Protein AF-K8EEU2-F1 (afdb_monomer)

Organism: NCBI:txid41875

Foldseek 3Di:
DWKAFLLRPFFTFALLLLQLALAFPLRGFIDQPDQAADDPVRLVVLLPDFLLVLLLVLLCVRHDCVLPNSVRSSVLSLQLQPQFPPSRCLKDWDWFDQDPPPDDDDDPDDPDDDPDDQQFFIEIETLCQRGLLFFVLSLQQLNSLQSNQVSCVVVVAAAEAEAEDLEDNQLNNLVSCLVRVLQHYAYDYEWEPPRFFPLRQLSQQLRDRPRRHYEYAYPPPQTRVLVVVLVVVCSVPQVLCQLLSYGYPPLSRVSSLSSLLSVVSVVQSVLCPPPDDPVLVVPAAEEEFALAALCSVVLSNLSNVVNPHRHPAYEYQAEPLPQLQCCLVPQKRAQDPHFDRALLSRRGDRHNSCVSVLLCVLVVNPSNLSSVQVVCCVVVRMGGRDPSSSVSSNSHHHYDYDYNVQLLLQQLCCCVRRVDRAASSQSSRSSVCVVVSVRSDDDNYHYYGYRGGQNLSSVVSQCVSNVHPDGDPSNDDPSSVVSVVGDGNYHYDYSVCVSVVVSVVSVVVSVVSPTHHDRSVVSSCVSVVVVVVVVVDDDDDDDDDDDDDDDDDDDDDDDDDDDDDDDDDDDDDDYDDDDDDDDDDDDDDDDDDDDDDDDDDDDADDDDDPVVVVVVVVVVVVVLVVVVVVLVVVVVVVCVPDVVVPVCVVVSVVVNVVSVVVVVVVVVVVVVVVVVVVVVVVVVVVVPDDDDDDDDDDDPPPPVVVVVVPDDDPDPVVVVVD

Mean predicted aligned error: 15.98 Å

Structure (mmCIF, N/CA/C/O backbone):
data_AF-K8EEU2-F1
#
_entry.id   AF-K8EEU2-F1
#
loop_
_atom_site.group_PDB
_atom_site.id
_atom_site.type_symbol
_atom_site.label_atom_id
_atom_site.label_alt_id
_atom_site.label_comp_id
_atom_site.label_asym_id
_atom_site.label_entity_id
_atom_site.label_seq_id
_atom_site.pdbx_PDB_ins_code
_atom_site.Cartn_x
_atom_site.Cartn_y
_atom_site.Cartn_z
_atom_site.occupancy
_atom_site.B_iso_or_equiv
_atom_site.auth_seq_id
_atom_site.auth_comp_id
_atom_site.auth_asym_id
_atom_site.auth_atom_id
_atom_site.pdbx_PDB_model_num
ATOM 1 N N . MET A 1 1 ? -3.304 -20.109 12.357 1.00 93.31 1 MET A N 1
ATOM 2 C CA . MET A 1 1 ? -2.374 -18.982 12.173 1.00 93.31 1 MET A CA 1
ATOM 3 C C . MET A 1 1 ? -2.484 -18.066 13.383 1.00 93.31 1 MET A C 1
ATOM 5 O O . MET A 1 1 ? -3.561 -17.980 13.962 1.00 93.31 1 MET A O 1
ATOM 9 N N . ARG A 1 2 ? -1.386 -17.438 13.808 1.00 93.62 2 ARG A N 1
ATOM 10 C CA . ARG A 1 2 ? -1.366 -16.405 14.858 1.00 93.62 2 ARG A CA 1
ATOM 11 C C . ARG A 1 2 ? -0.468 -15.259 14.409 1.00 93.62 2 ARG A C 1
ATOM 13 O O . ARG A 1 2 ? 0.378 -15.458 13.539 1.00 93.62 2 ARG A O 1
ATOM 20 N N . TYR A 1 3 ? -0.644 -14.096 15.021 1.00 94.00 3 TYR A N 1
ATOM 21 C CA . TYR A 1 3 ? 0.110 -12.885 14.712 1.00 94.00 3 TYR A CA 1
ATOM 22 C C . TYR A 1 3 ? 0.859 -12.397 15.945 1.00 94.00 3 TYR A C 1
ATOM 24 O O . TYR A 1 3 ? 0.368 -12.535 17.065 1.00 94.00 3 TYR A O 1
ATOM 32 N N . VAL A 1 4 ? 2.057 -11.864 15.735 1.00 94.12 4 VAL A N 1
ATOM 33 C CA . VAL A 1 4 ? 2.951 -11.360 16.787 1.00 94.12 4 VAL A CA 1
ATOM 34 C C . VAL A 1 4 ? 3.397 -9.943 16.452 1.00 94.12 4 VAL A C 1
ATOM 36 O O . VAL A 1 4 ? 3.353 -9.548 15.285 1.00 94.12 4 VAL A O 1
ATOM 39 N N . SER A 1 5 ? 3.813 -9.180 17.462 1.00 94.62 5 SER A N 1
ATOM 40 C CA . SER A 1 5 ? 4.501 -7.909 17.234 1.00 94.62 5 SER A CA 1
ATOM 41 C C . SER A 1 5 ? 5.935 -8.146 16.785 1.00 94.62 5 SER A C 1
ATOM 43 O O . SER A 1 5 ? 6.645 -8.980 17.348 1.00 94.62 5 SER A O 1
ATOM 45 N N . THR A 1 6 ? 6.389 -7.331 15.842 1.00 94.56 6 THR A N 1
ATOM 46 C CA . THR A 1 6 ? 7.795 -7.241 15.451 1.00 94.56 6 THR A CA 1
ATOM 47 C C . THR A 1 6 ? 8.723 -6.857 16.621 1.00 94.56 6 THR A C 1
ATOM 49 O O . THR A 1 6 ? 9.901 -7.197 16.587 1.00 94.56 6 THR A O 1
ATOM 52 N N . ARG A 1 7 ? 8.217 -6.204 17.682 1.00 93.00 7 ARG A N 1
ATOM 53 C CA . ARG A 1 7 ? 8.983 -5.825 18.895 1.00 93.00 7 ARG A CA 1
ATOM 54 C C . ARG A 1 7 ? 8.904 -6.849 20.037 1.00 93.00 7 ARG A C 1
ATOM 56 O O . ARG A 1 7 ? 9.562 -6.674 21.066 1.00 93.00 7 ARG A O 1
ATOM 63 N N . GLY A 1 8 ? 8.138 -7.927 19.852 1.00 85.50 8 GLY A N 1
ATOM 64 C CA . GLY A 1 8 ? 8.025 -9.047 20.795 1.00 85.50 8 GLY A CA 1
ATOM 65 C C . GLY A 1 8 ? 7.202 -8.773 22.059 1.00 85.50 8 GLY A C 1
ATOM 66 O O . GLY A 1 8 ? 6.999 -9.684 22.855 1.00 85.50 8 GLY A O 1
ATOM 67 N N . GLY A 1 9 ? 6.694 -7.555 22.245 1.00 73.06 9 GLY A N 1
ATOM 68 C CA . GLY A 1 9 ? 5.910 -7.131 23.405 1.00 73.06 9 GLY A CA 1
ATOM 69 C C . GLY A 1 9 ? 4.419 -7.459 23.321 1.00 73.06 9 GLY A C 1
ATOM 70 O O . GLY A 1 9 ? 3.671 -7.105 24.230 1.00 73.06 9 GLY A O 1
ATOM 71 N N . THR A 1 10 ? 3.954 -8.150 22.272 1.00 65.38 10 THR A N 1
ATOM 72 C CA . THR A 1 10 ? 2.595 -8.714 22.245 1.00 65.38 10 THR A CA 1
ATOM 73 C C . THR A 1 10 ? 2.575 -10.227 22.143 1.00 65.38 10 THR A C 1
ATOM 75 O O . THR A 1 10 ? 3.305 -10.852 21.373 1.00 65.38 10 THR A O 1
ATOM 78 N N . HIS A 1 11 ? 1.663 -10.823 22.912 1.00 69.06 11 HIS A N 1
ATOM 79 C CA . HIS A 1 11 ? 1.346 -12.237 22.810 1.00 69.06 11 HIS A CA 1
ATOM 80 C C . HIS A 1 11 ? 0.697 -12.564 21.462 1.00 69.06 11 HIS A C 1
ATOM 82 O O . HIS A 1 11 ? 0.021 -11.740 20.845 1.00 69.06 11 HIS A O 1
ATOM 88 N N . LYS A 1 12 ? 0.852 -13.825 21.048 1.00 85.94 12 LYS A N 1
ATOM 89 C CA . LYS A 1 12 ? 0.261 -14.389 19.829 1.00 85.94 12 LYS A CA 1
ATOM 90 C C . LYS A 1 12 ? -1.253 -14.148 19.788 1.00 85.94 12 LYS A C 1
ATOM 92 O O . LYS A 1 12 ? -2.003 -14.817 20.507 1.00 85.94 12 LYS A O 1
ATOM 97 N N . CYS A 1 13 ? -1.713 -13.272 18.902 1.00 87.69 13 CYS A N 1
ATOM 98 C CA . CYS A 1 13 ? -3.123 -12.921 18.755 1.00 87.69 13 CYS A CA 1
ATOM 99 C C . CYS A 1 13 ? -3.756 -13.560 17.502 1.00 87.69 13 CYS A C 1
ATOM 101 O O . CYS A 1 13 ? -3.069 -14.118 16.640 1.00 87.69 13 CYS A O 1
ATOM 103 N N . SER A 1 14 ? -5.091 -13.560 17.440 1.00 91.00 14 SER A N 1
ATOM 104 C CA . SER A 1 14 ? -5.844 -13.982 16.250 1.00 91.00 14 SER A CA 1
ATOM 105 C C . SER A 1 14 ? -5.778 -12.918 15.154 1.00 91.00 14 SER A C 1
ATOM 107 O O . SER A 1 14 ? -5.445 -11.762 15.423 1.00 91.00 14 SER A O 1
ATOM 109 N N . LEU A 1 15 ? -6.158 -13.282 13.924 1.00 92.88 15 LEU A N 1
ATOM 110 C CA . LEU A 1 15 ? -6.273 -12.304 12.842 1.00 92.88 15 LEU A CA 1
ATOM 111 C C . LEU A 1 15 ? -7.266 -11.193 13.192 1.00 92.88 15 LEU A C 1
ATOM 113 O O . LEU A 1 15 ? -6.987 -10.029 12.925 1.00 92.88 15 LEU A O 1
ATOM 117 N N . HIS A 1 16 ? -8.395 -11.547 13.815 1.00 90.81 16 HIS A N 1
ATOM 118 C CA . HIS A 1 16 ? -9.404 -10.597 14.292 1.00 90.81 16 HIS A CA 1
ATOM 119 C C . HIS A 1 16 ? -8.774 -9.484 15.141 1.00 90.81 16 HIS A C 1
ATOM 121 O O . HIS A 1 16 ? -8.914 -8.306 14.820 1.00 90.81 16 HIS A O 1
ATOM 127 N N . ALA A 1 17 ? -8.014 -9.870 16.170 1.00 88.44 17 ALA A N 1
ATOM 128 C CA . ALA A 1 17 ? -7.361 -8.925 17.068 1.00 88.44 17 ALA A CA 1
ATOM 129 C C . ALA A 1 17 ? -6.271 -8.113 16.361 1.00 88.44 17 ALA A C 1
ATOM 131 O O . ALA A 1 17 ? -6.260 -6.890 16.462 1.00 88.44 17 ALA A O 1
ATOM 132 N N . ALA A 1 18 ? -5.396 -8.763 15.585 1.00 90.88 18 ALA A N 1
ATOM 133 C CA . ALA A 1 18 ? -4.351 -8.071 14.828 1.00 90.88 18 ALA A CA 1
ATOM 134 C C . ALA A 1 18 ? -4.921 -7.030 13.845 1.00 90.88 18 ALA A C 1
ATOM 136 O O . ALA A 1 18 ? -4.331 -5.972 13.633 1.00 90.88 18 ALA A O 1
ATOM 137 N N . SER A 1 19 ? -6.080 -7.326 13.253 1.00 91.31 19 SER A N 1
ATOM 138 C CA . SER A 1 19 ? -6.734 -6.474 12.258 1.00 91.31 19 SER A CA 1
ATOM 139 C C . SER A 1 19 ? -7.419 -5.257 12.871 1.00 91.31 19 SER A C 1
ATOM 141 O O . SER A 1 19 ? -7.365 -4.182 12.281 1.00 91.31 19 SER A O 1
ATOM 143 N N . LEU A 1 20 ? -8.070 -5.417 14.029 1.00 88.00 20 LEU A N 1
ATOM 144 C CA . LEU A 1 20 ? -8.821 -4.344 14.690 1.00 88.00 20 LEU A CA 1
ATOM 145 C C . LEU A 1 20 ? -7.941 -3.469 15.586 1.00 88.00 20 LEU A C 1
ATOM 147 O O . LEU A 1 20 ? -8.188 -2.269 15.681 1.00 88.00 20 LEU A O 1
ATOM 151 N N . LEU A 1 21 ? -6.898 -4.033 16.204 1.00 84.62 21 LEU A N 1
ATOM 152 C CA . LEU A 1 21 ? -5.919 -3.254 16.966 1.00 84.62 21 LEU A CA 1
ATOM 153 C C . LEU A 1 21 ? -5.075 -2.353 16.064 1.00 84.62 21 LEU A C 1
ATOM 155 O O . LEU A 1 21 ? -4.658 -1.287 16.507 1.00 84.62 21 LEU A O 1
ATOM 159 N N . ASN A 1 22 ? -4.857 -2.771 14.810 1.00 83.25 22 ASN A N 1
ATOM 160 C CA . ASN A 1 22 ? -3.993 -2.146 13.804 1.00 83.25 22 ASN A CA 1
ATOM 161 C C . ASN A 1 22 ? -2.500 -2.117 14.197 1.00 83.25 22 ASN A C 1
ATOM 163 O O . ASN A 1 22 ? -1.668 -2.630 13.448 1.00 83.25 22 ASN A O 1
ATOM 167 N N . LEU A 1 23 ? -2.171 -1.591 15.379 1.00 83.50 23 LEU A N 1
ATOM 168 C CA . LEU A 1 23 ? -0.847 -1.618 15.994 1.00 83.50 23 LEU A CA 1
ATOM 169 C C . LEU A 1 23 ? -0.869 -2.431 17.305 1.00 83.50 23 LEU A C 1
ATOM 171 O O . LEU A 1 23 ? -1.857 -2.384 18.043 1.00 83.50 23 LEU A O 1
ATOM 175 N N . PRO A 1 24 ? 0.194 -3.189 17.617 1.00 82.94 24 PRO A N 1
ATOM 176 C CA . PRO A 1 24 ? 0.367 -3.820 18.917 1.00 82.94 24 PRO A CA 1
ATOM 177 C C . PRO A 1 24 ? 0.720 -2.782 20.007 1.00 82.94 24 PRO A C 1
ATOM 179 O O . PRO A 1 24 ? 1.165 -1.678 19.707 1.00 82.94 24 PRO A O 1
ATOM 182 N N . ASN A 1 25 ? 0.549 -3.141 21.286 1.00 78.75 25 ASN A N 1
ATOM 183 C CA . ASN A 1 25 ? 0.746 -2.217 22.422 1.00 78.75 25 ASN A CA 1
ATOM 184 C C . ASN A 1 25 ? 2.185 -1.705 22.578 1.00 78.75 25 ASN A C 1
ATOM 186 O O . ASN A 1 25 ? 2.406 -0.662 23.180 1.00 78.75 25 ASN A O 1
ATOM 190 N N . ASP A 1 26 ? 3.157 -2.451 22.064 1.00 83.25 26 ASP A N 1
ATOM 191 C CA . ASP A 1 26 ? 4.575 -2.106 22.114 1.00 83.25 26 ASP A CA 1
ATOM 192 C C . ASP A 1 26 ? 5.005 -1.186 20.962 1.00 83.25 26 ASP A C 1
ATOM 194 O O . ASP A 1 26 ? 6.199 -1.004 20.761 1.00 83.25 26 ASP A O 1
ATOM 198 N N . GLN A 1 27 ? 4.057 -0.637 20.190 1.00 83.12 27 GLN A N 1
ATOM 199 C CA . GLN A 1 27 ? 4.304 0.193 19.002 1.00 83.12 27 GLN A CA 1
ATOM 200 C C . GLN A 1 27 ? 5.064 -0.530 17.874 1.00 83.12 27 GLN A C 1
ATOM 202 O O . GLN A 1 27 ? 5.624 0.099 16.975 1.00 83.12 27 GLN A O 1
ATOM 207 N N . GLY A 1 28 ? 5.096 -1.867 17.891 1.00 89.00 28 GLY A N 1
ATOM 208 C CA . GLY A 1 28 ? 5.592 -2.659 16.769 1.00 89.00 28 GLY A CA 1
ATOM 209 C C . GLY A 1 28 ? 4.583 -2.735 15.621 1.00 89.00 28 GLY A C 1
ATOM 210 O O . GLY A 1 28 ? 3.641 -1.954 15.514 1.00 89.00 28 GLY A O 1
ATOM 211 N N . LEU A 1 29 ? 4.747 -3.724 14.747 1.00 93.19 29 LEU A N 1
ATOM 212 C CA . LEU A 1 29 ? 3.766 -4.063 13.717 1.00 93.19 29 LEU A CA 1
ATOM 213 C C . LEU A 1 29 ? 3.361 -5.526 13.842 1.00 93.19 29 LEU A C 1
ATOM 215 O O . LEU A 1 29 ? 4.168 -6.369 14.216 1.00 93.19 29 LEU A O 1
ATOM 219 N N . PHE A 1 30 ? 2.116 -5.856 13.496 1.00 94.69 30 PHE A N 1
ATOM 220 C CA . PHE A 1 30 ? 1.715 -7.261 13.428 1.00 94.69 30 PHE A CA 1
ATOM 221 C C . PHE A 1 30 ? 2.331 -7.947 12.207 1.00 94.69 30 PHE A C 1
ATOM 223 O O . PHE A 1 30 ? 2.267 -7.413 11.095 1.00 94.69 30 PHE A O 1
ATOM 230 N N . VAL A 1 31 ? 2.870 -9.145 12.412 1.00 96.00 31 VAL A N 1
ATOM 231 C CA . VAL A 1 31 ? 3.378 -10.065 11.382 1.00 96.00 31 VAL A CA 1
ATOM 232 C C . VAL A 1 31 ? 2.874 -11.485 11.662 1.00 96.00 31 VAL A C 1
ATOM 234 O O . VAL A 1 31 ? 2.563 -11.803 12.816 1.00 96.00 31 VAL A O 1
ATOM 237 N N . PRO A 1 32 ? 2.722 -12.349 10.640 1.00 95.88 32 PRO A N 1
ATOM 238 C CA . PRO A 1 32 ? 2.364 -13.741 10.877 1.00 95.88 32 PRO A CA 1
ATOM 239 C C . PRO A 1 32 ? 3.483 -14.435 11.661 1.00 95.88 32 PRO A C 1
ATOM 241 O O . PRO A 1 32 ? 4.659 -14.299 11.332 1.00 95.88 32 PRO A O 1
ATOM 244 N N . GLN A 1 33 ? 3.116 -15.216 12.679 1.00 93.31 33 GLN A N 1
ATOM 245 C CA . GLN A 1 33 ? 4.076 -15.949 13.516 1.00 93.31 33 GLN A CA 1
ATOM 246 C C . GLN A 1 33 ? 4.953 -16.910 12.690 1.00 93.31 33 GLN A C 1
ATOM 248 O O . GLN A 1 33 ? 6.079 -17.214 13.066 1.00 93.31 33 GLN A O 1
ATOM 253 N N . MET A 1 34 ? 4.415 -17.420 11.584 1.00 93.81 34 MET A N 1
ATOM 254 C CA . MET A 1 34 ? 5.112 -18.291 10.649 1.00 93.81 34 MET A CA 1
ATOM 255 C C . MET A 1 34 ? 4.657 -17.959 9.233 1.00 93.81 34 MET A C 1
ATOM 257 O O . MET A 1 34 ? 3.467 -17.735 9.002 1.00 93.81 34 MET A O 1
ATOM 261 N N . ILE A 1 35 ? 5.593 -17.983 8.287 1.00 97.00 35 ILE A N 1
ATOM 262 C CA . ILE A 1 35 ? 5.304 -17.835 6.861 1.00 97.00 35 ILE A CA 1
ATOM 263 C C . ILE A 1 35 ? 5.017 -19.225 6.274 1.00 97.00 35 ILE A C 1
ATOM 265 O O . ILE A 1 35 ? 5.912 -20.074 6.291 1.00 97.00 35 ILE A O 1
ATOM 269 N N . PRO A 1 36 ? 3.800 -19.489 5.760 1.00 97.06 36 PRO A N 1
ATOM 270 C CA . PRO A 1 36 ? 3.482 -20.739 5.077 1.00 97.06 36 PRO A CA 1
ATOM 271 C C . PRO A 1 36 ? 4.408 -20.963 3.875 1.00 97.06 36 PRO A C 1
ATOM 273 O O . PRO A 1 36 ? 4.560 -20.073 3.045 1.00 97.06 36 PRO A O 1
ATOM 276 N N . LYS A 1 37 ? 5.008 -22.151 3.762 1.00 97.38 37 LYS A N 1
ATOM 277 C CA . LYS A 1 37 ? 5.859 -22.519 2.621 1.00 97.38 37 LYS A CA 1
ATOM 278 C C . LYS A 1 37 ? 5.053 -23.310 1.591 1.00 97.38 37 LYS A C 1
ATOM 280 O O . LYS A 1 37 ? 4.305 -24.219 1.951 1.00 97.38 37 LYS A O 1
ATOM 285 N N . LEU A 1 38 ? 5.225 -22.969 0.320 1.00 96.75 38 LEU A N 1
ATOM 286 C CA . LEU A 1 38 ? 4.635 -23.638 -0.830 1.00 96.75 38 LEU A CA 1
ATOM 287 C C . LEU A 1 38 ? 5.722 -24.412 -1.572 1.00 96.75 38 LEU A C 1
ATOM 289 O O . LEU A 1 38 ? 6.748 -23.859 -1.957 1.00 96.75 38 LEU A O 1
ATOM 293 N N . ASN A 1 39 ? 5.492 -25.704 -1.781 1.00 94.56 39 ASN A N 1
ATOM 294 C CA . ASN A 1 39 ? 6.357 -26.535 -2.608 1.00 94.56 39 ASN A CA 1
ATOM 295 C C . ASN A 1 39 ? 5.985 -26.432 -4.099 1.00 94.56 39 ASN A C 1
ATOM 297 O O . ASN A 1 39 ? 4.924 -25.920 -4.470 1.00 94.56 39 ASN A O 1
ATOM 301 N N . ARG A 1 40 ? 6.841 -26.983 -4.969 1.00 89.69 40 ARG A N 1
ATOM 302 C CA . ARG A 1 40 ? 6.636 -26.976 -6.429 1.00 89.69 40 ARG A CA 1
ATOM 303 C C . ARG A 1 40 ? 5.281 -27.554 -6.848 1.00 89.69 40 ARG A C 1
ATOM 305 O O . ARG A 1 40 ? 4.598 -26.980 -7.691 1.00 89.69 40 ARG A O 1
ATOM 312 N N . ALA A 1 41 ? 4.849 -28.654 -6.228 1.00 91.88 41 ALA A N 1
ATOM 313 C CA . ALA A 1 41 ? 3.567 -29.282 -6.547 1.00 91.88 41 ALA A CA 1
ATOM 314 C C . ALA A 1 41 ? 2.370 -28.383 -6.190 1.00 91.88 41 ALA A C 1
ATOM 316 O O . ALA A 1 41 ? 1.371 -28.376 -6.908 1.00 91.88 41 ALA A O 1
ATOM 317 N N . GLN A 1 42 ? 2.456 -27.618 -5.098 1.00 94.94 42 GLN A N 1
ATOM 318 C CA . GLN A 1 42 ? 1.458 -26.610 -4.741 1.00 94.94 42 GLN A CA 1
ATOM 319 C C . GLN A 1 42 ? 1.447 -25.464 -5.755 1.00 94.94 42 GLN A C 1
ATOM 321 O O . GLN A 1 42 ? 0.376 -25.136 -6.257 1.00 94.94 42 GLN A O 1
ATOM 326 N N . LEU A 1 43 ? 2.610 -24.915 -6.123 1.00 94.62 43 LEU A N 1
ATOM 327 C CA . LEU A 1 43 ? 2.706 -23.853 -7.135 1.00 94.62 43 LEU A CA 1
ATOM 328 C C . LEU A 1 43 ? 2.133 -24.294 -8.493 1.00 94.62 43 LEU A C 1
ATOM 330 O O . LEU A 1 43 ? 1.348 -23.560 -9.089 1.00 94.62 43 LEU A O 1
ATOM 334 N N . LYS A 1 44 ? 2.426 -25.527 -8.936 1.00 91.44 44 LYS A N 1
ATOM 335 C CA . LYS A 1 44 ? 1.875 -26.106 -10.178 1.00 91.44 44 LYS A CA 1
ATOM 336 C C . LYS A 1 44 ? 0.342 -26.151 -10.160 1.00 91.44 44 LYS A C 1
ATOM 338 O O . LYS A 1 44 ? -0.280 -25.867 -11.178 1.00 91.44 44 LYS A O 1
ATOM 343 N N . ARG A 1 45 ? -0.277 -26.449 -9.007 1.00 93.19 45 ARG A N 1
ATOM 344 C CA . ARG A 1 45 ? -1.747 -26.423 -8.852 1.00 93.19 45 ARG A CA 1
ATOM 345 C C . ARG A 1 45 ? -2.324 -25.009 -8.890 1.00 93.19 45 ARG A C 1
ATOM 347 O O . ARG A 1 45 ? -3.402 -24.820 -9.440 1.00 93.19 45 ARG A O 1
ATOM 354 N N . LEU A 1 46 ? -1.622 -24.031 -8.318 1.00 95.44 46 LEU A N 1
ATOM 355 C CA . LEU A 1 46 ? -2.079 -22.639 -8.272 1.00 95.44 46 LEU A CA 1
ATOM 356 C C . LEU A 1 46 ? -2.029 -21.950 -9.645 1.00 95.44 46 LEU A C 1
ATOM 358 O O . LEU A 1 46 ? -2.864 -21.091 -9.914 1.00 95.44 46 LEU A O 1
ATOM 362 N N . ARG A 1 47 ? -1.105 -22.359 -10.528 1.00 92.19 47 ARG A N 1
ATOM 363 C CA . ARG A 1 47 ? -0.914 -21.774 -11.870 1.00 92.19 47 ARG A CA 1
ATOM 364 C C . ARG A 1 47 ? -2.193 -21.723 -12.714 1.00 92.19 47 ARG A C 1
ATOM 366 O O . ARG A 1 47 ? -2.398 -20.761 -13.448 1.00 92.19 47 ARG A O 1
ATOM 373 N N . GLY A 1 48 ? -3.033 -22.757 -12.630 1.00 88.69 48 GLY A N 1
ATOM 374 C CA . GLY A 1 48 ? -4.244 -22.887 -13.450 1.00 88.69 48 GLY A CA 1
ATOM 375 C C . GLY A 1 48 ? -5.457 -22.099 -12.949 1.00 88.69 48 GLY A C 1
ATOM 376 O O . GLY A 1 48 ? -6.487 -22.102 -13.617 1.00 88.69 48 GLY A O 1
ATOM 377 N N . LEU A 1 49 ? -5.371 -21.455 -11.783 1.00 94.12 49 LEU A N 1
ATOM 378 C CA . LEU A 1 49 ? -6.511 -20.780 -11.166 1.00 94.12 49 LEU A CA 1
ATOM 379 C C . LEU A 1 49 ? -6.756 -19.389 -11.767 1.00 94.12 49 LEU A C 1
ATOM 381 O O . LEU A 1 49 ? -5.822 -18.689 -12.171 1.00 94.12 49 LEU A O 1
ATOM 385 N N . GLY A 1 50 ? -8.026 -18.976 -11.772 1.00 92.94 50 GLY A N 1
ATOM 386 C CA . GLY A 1 50 ? -8.410 -17.574 -11.946 1.00 92.94 50 GLY A CA 1
ATOM 387 C C . GLY A 1 50 ? -8.012 -16.733 -10.728 1.00 92.94 50 GLY A C 1
ATOM 388 O O . GLY A 1 50 ? -7.703 -17.277 -9.665 1.00 92.94 50 GLY A O 1
ATOM 389 N N . PHE A 1 51 ? -8.018 -15.404 -10.865 1.00 93.06 51 PHE A N 1
ATOM 390 C CA . PHE A 1 51 ? -7.503 -14.511 -9.821 1.00 93.06 51 PHE A CA 1
ATOM 391 C C . PHE A 1 51 ? -8.244 -14.668 -8.485 1.00 93.06 51 PHE A C 1
ATOM 393 O O . PHE A 1 51 ? -7.605 -14.733 -7.438 1.00 93.06 51 PHE A O 1
ATOM 400 N N . GLU A 1 52 ? -9.577 -14.781 -8.507 1.00 93.94 52 GLU A N 1
ATOM 401 C CA . GLU A 1 52 ? -10.387 -14.943 -7.291 1.00 93.94 52 GLU A CA 1
ATOM 402 C C . GLU A 1 52 ? -10.049 -16.238 -6.537 1.00 93.94 52 GLU A C 1
ATOM 404 O O . GLU A 1 52 ? -9.823 -16.214 -5.325 1.00 93.94 52 GLU A O 1
ATOM 409 N N . ASP A 1 53 ? -9.976 -17.367 -7.247 1.00 95.19 53 ASP A N 1
ATOM 410 C CA . ASP A 1 53 ? -9.633 -18.658 -6.647 1.00 95.19 53 ASP A CA 1
ATOM 411 C C . ASP A 1 53 ? -8.182 -18.673 -6.155 1.00 95.19 53 ASP A C 1
ATOM 413 O O . ASP A 1 53 ? -7.917 -19.154 -5.054 1.00 95.19 53 ASP A O 1
ATOM 417 N N . LEU A 1 54 ? -7.249 -18.088 -6.914 1.00 96.62 54 LEU A N 1
ATOM 418 C CA . LEU A 1 54 ? -5.862 -17.924 -6.480 1.00 96.62 54 LEU A CA 1
ATOM 419 C C . LEU A 1 54 ? -5.779 -17.083 -5.201 1.00 96.62 54 LEU A C 1
ATOM 421 O O . LEU A 1 54 ? -5.104 -17.472 -4.248 1.00 96.62 54 LEU A O 1
ATOM 425 N N . ALA A 1 55 ? -6.482 -15.951 -5.150 1.00 96.75 55 ALA A N 1
ATOM 426 C CA . ALA A 1 55 ? -6.518 -15.093 -3.976 1.00 96.75 55 ALA A CA 1
ATOM 427 C C . ALA A 1 55 ? -7.085 -15.830 -2.764 1.00 96.75 55 ALA A C 1
ATOM 429 O O . ALA A 1 55 ? -6.490 -15.778 -1.690 1.00 96.75 55 ALA A O 1
ATOM 430 N N . PHE A 1 56 ? -8.175 -16.578 -2.935 1.00 97.44 56 PHE A N 1
ATOM 431 C CA . PHE A 1 56 ? -8.722 -17.430 -1.884 1.00 97.44 56 PHE A CA 1
ATOM 432 C C . PHE A 1 56 ? -7.699 -18.471 -1.389 1.00 97.44 56 PHE A C 1
ATOM 434 O O . PHE A 1 56 ? -7.498 -18.604 -0.179 1.00 97.44 56 PHE A O 1
ATOM 441 N N . GLU A 1 57 ? -7.027 -19.179 -2.300 1.00 97.88 57 GLU A N 1
ATOM 442 C CA . GLU A 1 57 ? -6.044 -20.218 -1.972 1.00 97.88 57 GLU A CA 1
ATOM 443 C C . GLU A 1 57 ? -4.800 -19.670 -1.260 1.00 97.88 57 GLU A C 1
ATOM 445 O O . GLU A 1 57 ? -4.288 -20.314 -0.346 1.00 97.88 57 GLU A O 1
ATOM 450 N N . ILE A 1 58 ? -4.334 -18.473 -1.623 1.00 98.06 58 ILE A N 1
ATOM 451 C CA . ILE A 1 58 ? -3.215 -17.807 -0.945 1.00 98.06 58 ILE A CA 1
ATOM 452 C C . ILE A 1 58 ? -3.652 -17.260 0.420 1.00 98.06 58 ILE A C 1
ATOM 454 O O . ILE A 1 58 ? -2.986 -17.497 1.430 1.00 98.06 58 ILE A O 1
ATOM 458 N N . LEU A 1 59 ? -4.793 -16.567 0.490 1.00 97.94 59 LEU A N 1
ATOM 459 C CA . LEU A 1 59 ? -5.273 -15.935 1.722 1.00 97.94 59 LEU A CA 1
ATOM 460 C C . LEU A 1 59 ? -5.618 -16.962 2.807 1.00 97.94 59 LEU A C 1
ATOM 462 O O . LEU A 1 59 ? -5.285 -16.746 3.973 1.00 97.94 59 LEU A O 1
ATOM 466 N N . ARG A 1 60 ? -6.213 -18.113 2.459 1.00 97.12 60 ARG A N 1
ATOM 467 C CA . ARG A 1 60 ? -6.564 -19.162 3.440 1.00 97.12 60 ARG A CA 1
ATOM 468 C C . ARG A 1 60 ? -5.355 -19.795 4.143 1.00 97.12 60 ARG A C 1
ATOM 470 O O . ARG A 1 60 ? -5.526 -20.478 5.148 1.00 97.12 60 ARG A O 1
ATOM 477 N N . LEU A 1 61 ? -4.132 -19.583 3.646 1.00 97.25 61 LEU A N 1
ATOM 478 C CA . LEU A 1 61 ? -2.906 -20.004 4.340 1.00 97.25 61 LEU A CA 1
ATOM 479 C C . LEU A 1 61 ? -2.628 -19.142 5.581 1.00 97.25 61 LEU A C 1
ATOM 481 O O . LEU A 1 61 ? -1.998 -19.602 6.534 1.00 97.25 61 LEU A O 1
ATOM 485 N N . PHE A 1 62 ? -3.125 -17.905 5.581 1.00 97.62 62 PHE A N 1
ATOM 486 C CA . PHE A 1 62 ? -2.989 -16.949 6.679 1.00 97.62 62 PHE A CA 1
ATOM 487 C C . PHE A 1 62 ? -4.275 -16.801 7.501 1.00 97.62 62 PHE A C 1
ATOM 489 O O . PHE A 1 62 ? -4.212 -16.421 8.667 1.00 97.62 62 PHE A O 1
ATOM 496 N N . ILE A 1 63 ? -5.429 -17.141 6.925 1.00 96.56 63 ILE A N 1
ATOM 497 C CA . ILE A 1 63 ? -6.753 -16.982 7.535 1.00 96.56 63 ILE A CA 1
ATOM 498 C C . ILE A 1 63 ? -7.336 -18.364 7.830 1.00 96.56 63 ILE A C 1
ATOM 500 O O . ILE A 1 63 ? -7.665 -19.104 6.905 1.00 96.56 63 ILE A O 1
ATOM 504 N N . THR A 1 64 ? -7.463 -18.733 9.107 1.00 91.88 64 THR A N 1
ATOM 505 C CA . THR A 1 64 ? -7.990 -20.057 9.480 1.00 91.88 64 THR A CA 1
ATOM 506 C C . THR A 1 64 ? -9.516 -20.100 9.471 1.00 91.88 64 THR A C 1
ATOM 508 O O . THR A 1 64 ? -10.172 -19.079 9.659 1.00 91.88 64 THR A O 1
ATOM 511 N N . GLU A 1 65 ? -10.084 -21.308 9.371 1.00 92.12 65 GLU A N 1
ATOM 512 C CA . GLU A 1 65 ? -11.536 -21.561 9.491 1.00 92.12 65 GLU A CA 1
ATOM 513 C C . GLU A 1 65 ? -12.141 -20.980 10.782 1.00 92.12 65 GLU A C 1
ATOM 515 O O . GLU A 1 65 ? -13.283 -20.524 10.805 1.00 92.12 65 GLU A O 1
ATOM 520 N N . THR A 1 66 ? -11.357 -20.956 11.866 1.00 89.88 66 THR A N 1
ATOM 521 C CA . THR A 1 66 ? -11.766 -20.362 13.146 1.00 89.88 66 THR A CA 1
ATOM 522 C C . THR A 1 66 ? -11.887 -18.839 13.075 1.00 89.88 66 THR A C 1
ATOM 524 O O . THR A 1 66 ? -12.756 -18.264 13.729 1.00 89.88 66 THR A O 1
ATOM 527 N N . ASP A 1 67 ? -11.033 -18.175 12.289 1.00 91.56 67 ASP A N 1
ATOM 528 C CA . ASP A 1 67 ? -11.105 -16.729 12.078 1.00 91.56 67 ASP A CA 1
ATOM 529 C C . ASP A 1 67 ? -12.277 -16.407 11.136 1.00 91.56 67 ASP A C 1
ATOM 531 O O . ASP A 1 67 ? -13.196 -15.651 11.489 1.00 91.56 67 ASP A O 1
ATOM 535 N N . VAL A 1 68 ? -12.282 -17.039 9.958 1.00 95.56 68 VAL A N 1
ATOM 536 C CA . VAL A 1 68 ? -13.287 -16.866 8.905 1.00 95.56 68 VAL A CA 1
ATOM 537 C C . VAL A 1 68 ? -13.603 -18.225 8.268 1.00 95.56 68 VAL A C 1
ATOM 539 O O . VAL A 1 68 ? -12.700 -18.830 7.693 1.00 95.56 68 VAL A O 1
ATOM 542 N N . PRO A 1 69 ? -14.870 -18.685 8.290 1.00 96.69 69 PRO A N 1
ATOM 543 C CA . PRO A 1 69 ? -15.261 -19.901 7.584 1.00 96.69 69 PRO A CA 1
ATOM 544 C C . PRO A 1 69 ? -14.941 -19.812 6.090 1.00 96.69 69 PRO A C 1
ATOM 546 O O . PRO A 1 69 ? -15.167 -18.765 5.473 1.00 96.69 69 PRO A O 1
ATOM 549 N N . LYS A 1 70 ? -14.481 -20.907 5.483 1.00 96.19 70 LYS A N 1
ATOM 550 C CA . LYS A 1 70 ? -14.043 -20.953 4.079 1.00 96.19 70 LYS A CA 1
ATOM 551 C C . LYS A 1 70 ? -15.045 -20.373 3.086 1.00 96.19 70 LYS A C 1
ATOM 553 O O . LYS A 1 70 ? -14.665 -19.533 2.271 1.00 96.19 70 LYS A O 1
ATOM 558 N N . GLU A 1 71 ? -16.317 -20.751 3.179 1.00 96.69 71 GLU A N 1
ATOM 559 C CA . GLU A 1 71 ? -17.359 -20.236 2.278 1.00 96.69 71 GLU A CA 1
ATOM 560 C C . GLU A 1 71 ? -17.542 -18.722 2.418 1.00 96.69 71 GLU A C 1
ATOM 562 O O . GLU A 1 71 ? -17.743 -17.999 1.439 1.00 96.69 71 GLU A O 1
ATOM 567 N N . LYS A 1 72 ? -17.390 -18.208 3.643 1.00 97.00 72 LYS A N 1
ATOM 568 C CA . LYS A 1 72 ? -17.448 -16.772 3.897 1.00 97.00 72 LYS A CA 1
ATOM 569 C C . LYS A 1 72 ? -16.224 -16.057 3.331 1.00 97.00 72 LYS A C 1
ATOM 571 O O . LYS A 1 72 ? -16.401 -15.016 2.703 1.00 97.00 72 LYS A O 1
ATOM 576 N N . LEU A 1 73 ? -15.020 -16.606 3.503 1.00 97.62 73 LEU A N 1
ATOM 577 C CA . LEU A 1 73 ? -13.798 -16.035 2.930 1.00 97.62 73 LEU A CA 1
ATOM 578 C C . LEU A 1 73 ? -13.872 -16.000 1.398 1.00 97.62 73 LEU A C 1
ATOM 580 O O . LEU A 1 73 ? -13.628 -14.956 0.801 1.00 97.62 73 LEU A O 1
ATOM 584 N N . ARG A 1 74 ? -14.295 -17.102 0.767 1.00 96.88 74 ARG A N 1
ATOM 585 C CA . ARG A 1 74 ? -14.523 -17.183 -0.683 1.00 96.88 74 ARG A CA 1
ATOM 586 C C . ARG A 1 74 ? -15.539 -16.136 -1.149 1.00 96.88 74 ARG A C 1
ATOM 588 O O . ARG A 1 74 ? -15.298 -15.436 -2.129 1.00 96.88 74 ARG A O 1
ATOM 595 N N . SER A 1 75 ? -16.639 -15.962 -0.411 1.00 96.38 75 SER A N 1
ATOM 596 C CA . SER A 1 75 ? -17.620 -14.913 -0.707 1.00 96.38 75 SER A CA 1
ATOM 597 C C . SER A 1 75 ? -17.054 -13.497 -0.570 1.00 96.38 75 SER A C 1
ATOM 599 O O . SER A 1 75 ? -17.446 -12.642 -1.363 1.00 96.38 75 SER A O 1
ATOM 601 N N . ILE A 1 76 ? -16.200 -13.225 0.422 1.00 95.88 76 ILE A N 1
ATOM 602 C CA . ILE A 1 76 ? -15.560 -11.912 0.602 1.00 95.88 76 ILE A CA 1
ATOM 603 C C . ILE A 1 76 ? -14.643 -11.623 -0.587 1.00 95.88 76 ILE A C 1
ATOM 605 O O . ILE A 1 76 ? -14.803 -10.593 -1.235 1.00 95.88 76 ILE A O 1
ATOM 609 N N . VAL A 1 77 ? -13.755 -12.564 -0.921 1.00 95.12 77 VAL A N 1
ATOM 610 C CA . VAL A 1 77 ? -12.806 -12.453 -2.039 1.00 95.12 77 VAL A CA 1
ATOM 611 C C . VAL A 1 77 ? -13.527 -12.136 -3.351 1.00 95.12 77 VAL A C 1
ATOM 613 O O . VAL A 1 77 ? -13.212 -11.142 -4.000 1.00 95.12 77 VAL A O 1
ATOM 616 N N . LYS A 1 78 ? -14.575 -12.897 -3.683 1.00 92.75 78 LYS A N 1
ATOM 617 C CA . LYS A 1 78 ? -15.395 -12.655 -4.879 1.00 92.75 78 LYS A CA 1
ATOM 618 C C . LYS A 1 78 ? -16.026 -11.257 -4.899 1.00 92.75 78 LYS A C 1
ATOM 620 O O . LYS A 1 78 ? -16.091 -10.594 -5.929 1.00 92.75 78 LYS A O 1
ATOM 625 N N . LYS A 1 79 ? -16.503 -10.767 -3.751 1.00 92.56 79 LYS A N 1
ATOM 626 C CA . LYS A 1 79 ? -17.084 -9.417 -3.652 1.00 92.56 79 LYS A CA 1
ATOM 627 C C . LYS A 1 79 ? -16.041 -8.311 -3.812 1.00 92.56 79 LYS A C 1
ATOM 629 O O . LYS A 1 79 ? -16.387 -7.266 -4.353 1.00 92.56 79 LYS A O 1
ATOM 634 N N . CYS A 1 80 ? -14.805 -8.522 -3.350 1.00 91.06 80 CYS A N 1
ATOM 635 C CA . CYS A 1 80 ? -13.725 -7.538 -3.466 1.00 91.06 80 CYS A CA 1
ATOM 636 C C . CYS A 1 80 ? -13.402 -7.210 -4.925 1.00 91.06 80 CYS A C 1
ATOM 638 O O . CYS A 1 80 ? -13.228 -6.041 -5.257 1.00 91.06 80 CYS A O 1
ATOM 640 N N . TYR A 1 81 ? -13.336 -8.234 -5.777 1.00 87.75 81 TYR A N 1
ATOM 641 C CA . TYR A 1 81 ? -12.836 -8.086 -7.144 1.00 87.75 81 TYR A CA 1
ATOM 642 C C . TYR A 1 81 ? -13.932 -7.866 -8.190 1.00 87.75 81 TYR A C 1
ATOM 644 O O . TYR A 1 81 ? -13.644 -7.365 -9.269 1.00 87.75 81 TYR A O 1
ATOM 652 N N . LYS A 1 82 ? -15.210 -8.085 -7.844 1.00 85.69 82 LYS A N 1
ATOM 653 C CA . LYS A 1 82 ? -16.359 -7.802 -8.726 1.00 85.69 82 LYS A CA 1
ATOM 654 C C . LYS A 1 82 ? -16.416 -6.356 -9.254 1.00 85.69 82 LYS A C 1
ATOM 656 O O . LYS A 1 82 ? -17.051 -6.107 -10.271 1.00 85.69 82 LYS A O 1
ATOM 661 N N . GLY A 1 83 ? -15.839 -5.396 -8.529 1.00 77.19 83 GLY A N 1
ATOM 662 C CA . GLY A 1 83 ? -15.841 -3.978 -8.902 1.00 77.19 83 GLY A CA 1
ATOM 663 C C . GLY A 1 83 ? -14.695 -3.541 -9.818 1.00 77.19 83 GLY A C 1
ATOM 664 O O . GLY A 1 83 ? -14.585 -2.342 -10.056 1.00 77.19 83 GLY A O 1
ATOM 665 N N . PHE A 1 84 ? -13.837 -4.467 -10.253 1.00 87.88 84 PHE A N 1
ATOM 666 C CA . PHE A 1 84 ? -12.760 -4.191 -11.203 1.00 87.88 84 PHE A CA 1
ATOM 667 C C . PHE A 1 84 ? -13.307 -4.231 -12.632 1.00 87.88 84 PHE A C 1
ATOM 669 O O . PHE A 1 84 ? -14.227 -4.998 -12.919 1.00 87.88 84 PHE A O 1
ATOM 676 N N . GLU A 1 85 ? -12.774 -3.380 -13.507 1.00 81.12 85 GLU A N 1
ATOM 677 C CA . GLU A 1 85 ? -13.304 -3.184 -14.865 1.00 81.12 85 GLU A CA 1
ATOM 678 C C . GLU A 1 85 ? -13.189 -4.440 -15.729 1.00 81.12 85 GLU A C 1
ATOM 680 O O . GLU A 1 85 ? -14.121 -4.791 -16.452 1.00 81.12 85 GLU A O 1
ATOM 685 N N . GLU A 1 86 ? -12.085 -5.164 -15.574 1.00 68.69 86 GLU A N 1
ATOM 686 C CA . GLU A 1 86 ? -11.865 -6.466 -16.187 1.00 68.69 86 GLU A CA 1
ATOM 687 C C . GLU A 1 86 ? -12.110 -7.566 -15.148 1.00 68.69 86 GLU A C 1
ATOM 689 O O . GLU A 1 86 ? -11.196 -8.015 -14.454 1.00 68.69 86 GLU A O 1
ATOM 694 N N . SER A 1 87 ? -13.367 -8.009 -15.017 1.00 57.16 87 SER A N 1
ATOM 695 C CA . SER A 1 87 ? -13.754 -9.014 -14.011 1.00 57.16 87 SER A CA 1
ATOM 696 C C . SER A 1 87 ? -12.978 -10.329 -14.129 1.00 57.16 87 SER A C 1
ATOM 698 O O . SER A 1 87 ? -12.780 -11.018 -13.129 1.00 57.16 87 SER A O 1
ATOM 700 N N . ASP A 1 88 ? -12.523 -10.661 -15.338 1.00 60.50 88 ASP A N 1
ATOM 701 C CA . ASP A 1 88 ? -11.820 -11.912 -15.628 1.00 60.50 88 ASP A CA 1
ATOM 702 C C . ASP A 1 88 ? -10.297 -11.789 -15.416 1.00 60.50 88 ASP A C 1
ATOM 704 O O . ASP A 1 88 ? -9.614 -12.796 -15.201 1.00 60.50 88 ASP A O 1
ATOM 708 N N . ILE A 1 89 ? -9.756 -10.561 -15.423 1.00 73.81 89 ILE A N 1
ATOM 709 C CA . ILE A 1 89 ? -8.323 -10.256 -15.308 1.00 73.81 89 ILE A CA 1
ATOM 710 C C . ILE A 1 89 ? -8.142 -9.051 -14.369 1.00 73.81 89 ILE A C 1
ATOM 712 O O . ILE A 1 89 ? -7.873 -7.934 -14.783 1.00 73.81 89 ILE A O 1
ATOM 716 N N . VAL A 1 90 ? -8.246 -9.294 -13.058 1.00 85.44 90 VAL A N 1
ATOM 717 C CA . VAL A 1 90 ? -8.111 -8.255 -12.009 1.00 85.44 90 VAL A CA 1
ATOM 718 C C . VAL A 1 90 ? -6.782 -7.485 -12.095 1.00 85.44 90 VAL A C 1
ATOM 720 O O . VAL A 1 90 ? -6.708 -6.324 -11.695 1.00 85.44 90 VAL A O 1
ATOM 723 N N . VAL A 1 91 ? -5.728 -8.145 -12.586 1.00 93.19 91 VAL A N 1
ATOM 724 C CA . VAL A 1 91 ? -4.392 -7.570 -12.796 1.00 93.19 91 VAL A CA 1
ATOM 725 C C . VAL A 1 91 ? -3.893 -7.964 -14.190 1.00 93.19 91 VAL A C 1
ATOM 727 O O . VAL A 1 91 ? -3.302 -9.043 -14.341 1.00 93.19 91 VAL A O 1
ATOM 730 N N . PRO A 1 92 ? -4.158 -7.149 -15.221 1.00 93.81 92 PRO A N 1
ATOM 731 C CA . PRO A 1 92 ? -3.619 -7.348 -16.561 1.00 93.81 92 PRO A CA 1
ATOM 732 C C . PRO A 1 92 ? -2.094 -7.212 -16.579 1.00 93.81 92 PRO A C 1
ATOM 734 O O . PRO A 1 92 ? -1.516 -6.441 -15.810 1.00 93.81 92 PRO A O 1
ATOM 737 N N . LEU A 1 93 ? -1.434 -7.989 -17.444 1.00 93.94 93 LEU A N 1
ATOM 738 C CA . LEU A 1 93 ? -0.000 -7.870 -17.718 1.00 93.94 93 LEU A CA 1
ATOM 739 C C . LEU A 1 93 ? 0.176 -7.362 -19.147 1.00 93.94 93 LEU A C 1
ATOM 741 O O . LEU A 1 93 ? 0.006 -8.124 -20.099 1.00 93.94 93 LEU A O 1
ATOM 745 N N . VAL A 1 94 ? 0.533 -6.090 -19.283 1.00 94.56 94 VAL A N 1
ATOM 746 C CA . VAL A 1 94 ? 0.857 -5.467 -20.569 1.00 94.56 94 VAL A CA 1
ATOM 747 C C . VAL A 1 94 ? 2.325 -5.731 -20.877 1.00 94.56 94 VAL A C 1
ATOM 749 O O . VAL A 1 94 ? 3.188 -5.472 -20.045 1.00 94.56 94 VAL A O 1
ATOM 752 N N . VAL A 1 95 ? 2.627 -6.264 -22.056 1.00 93.12 95 VAL A N 1
ATOM 753 C CA . VAL A 1 95 ? 4.012 -6.447 -22.505 1.00 93.12 95 VAL A CA 1
ATOM 754 C C . VAL A 1 95 ? 4.451 -5.182 -23.233 1.00 93.12 95 VAL A C 1
ATOM 756 O O . VAL A 1 95 ? 3.758 -4.736 -24.142 1.00 93.12 95 VAL A O 1
ATOM 759 N N . LEU A 1 96 ? 5.574 -4.593 -22.823 1.00 91.75 96 LEU A N 1
ATOM 760 C CA . LEU A 1 96 ? 6.189 -3.489 -23.557 1.00 91.75 96 LEU A CA 1
ATOM 761 C C . LEU A 1 96 ? 7.100 -4.072 -24.638 1.00 91.75 96 LEU A C 1
ATOM 763 O O . LEU A 1 96 ? 8.126 -4.679 -24.320 1.00 91.75 96 LEU A O 1
ATOM 767 N N . ASP A 1 97 ? 6.725 -3.885 -25.899 1.00 74.19 97 ASP A N 1
ATOM 768 C CA . ASP A 1 97 ? 7.552 -4.261 -27.044 1.00 74.19 97 ASP A CA 1
ATOM 769 C C . ASP A 1 97 ? 8.511 -3.113 -27.405 1.00 74.19 97 ASP A C 1
ATOM 771 O O . ASP A 1 97 ? 8.129 -1.943 -27.401 1.00 74.19 97 ASP A O 1
ATOM 775 N N . GLU A 1 98 ? 9.773 -3.429 -27.703 1.00 60.12 98 GLU A N 1
ATOM 776 C CA . GLU A 1 98 ? 10.666 -2.514 -28.425 1.00 60.12 98 GLU A CA 1
ATOM 777 C C . GLU A 1 98 ? 10.346 -2.677 -29.920 1.00 60.12 98 GLU A C 1
ATOM 779 O O . GLU A 1 98 ? 10.765 -3.669 -30.509 1.00 60.12 98 GLU A O 1
ATOM 784 N N . ASP A 1 99 ? 9.525 -1.775 -30.471 1.00 50.84 99 ASP A N 1
ATOM 785 C CA . ASP A 1 99 ? 9.059 -1.672 -31.867 1.00 50.84 99 ASP A CA 1
ATOM 786 C C . ASP A 1 99 ? 9.485 -2.800 -32.837 1.00 50.84 99 ASP A C 1
ATOM 788 O O . ASP A 1 99 ? 10.623 -2.881 -33.312 1.00 50.84 99 ASP A O 1
ATOM 792 N N . SER A 1 100 ? 8.509 -3.600 -33.280 1.00 37.84 100 SER A N 1
ATOM 793 C CA . SER A 1 100 ? 8.450 -3.884 -34.711 1.00 37.84 100 SER A CA 1
ATOM 794 C C . SER A 1 100 ? 8.138 -2.564 -35.405 1.00 37.84 100 SER A C 1
ATOM 796 O O . SER A 1 100 ? 7.069 -2.013 -35.165 1.00 37.84 100 SER A O 1
ATOM 798 N N . ASP A 1 101 ? 9.064 -2.076 -36.230 1.00 37.00 101 ASP A N 1
ATOM 799 C CA . ASP A 1 101 ? 8.838 -0.987 -37.184 1.00 37.00 101 ASP A CA 1
ATOM 800 C C . ASP A 1 101 ? 7.570 -1.283 -38.021 1.00 37.00 101 ASP A C 1
ATOM 802 O O . ASP A 1 101 ? 7.648 -1.915 -39.076 1.00 37.00 101 ASP A O 1
ATOM 806 N N . ASP A 1 102 ? 6.398 -0.865 -37.547 1.00 40.09 102 ASP A N 1
ATOM 807 C CA . ASP A 1 102 ? 5.171 -0.762 -38.337 1.00 40.09 102 ASP A CA 1
ATOM 808 C C . ASP A 1 102 ? 5.080 0.681 -38.852 1.00 40.09 102 ASP A C 1
ATOM 810 O O . ASP A 1 102 ? 4.199 1.452 -38.481 1.00 40.09 102 ASP A O 1
ATOM 814 N N . ASP A 1 103 ? 6.035 1.026 -39.718 1.00 39.44 103 ASP A N 1
ATOM 815 C CA . ASP A 1 103 ? 5.850 2.047 -40.743 1.00 39.44 103 ASP A CA 1
ATOM 816 C C . ASP A 1 103 ? 5.668 1.325 -42.092 1.00 39.44 103 ASP A C 1
ATOM 818 O O . ASP A 1 103 ? 6.539 0.595 -42.575 1.00 39.44 103 ASP A O 1
ATOM 822 N N . ASP A 1 104 ? 4.500 1.572 -42.679 1.00 37.78 104 ASP A N 1
ATOM 823 C CA . ASP A 1 104 ? 4.068 1.311 -44.051 1.00 37.78 104 ASP A CA 1
ATOM 824 C C . ASP A 1 104 ? 3.686 -0.126 -44.475 1.00 37.78 104 ASP A C 1
ATOM 826 O O . ASP A 1 104 ? 4.490 -1.011 -44.796 1.00 37.78 104 ASP A O 1
ATOM 830 N N . ASP A 1 105 ? 2.365 -0.277 -44.632 1.00 45.91 105 ASP A N 1
ATOM 831 C CA . ASP A 1 105 ? 1.688 -1.063 -45.664 1.00 45.91 105 ASP A CA 1
ATOM 832 C C . ASP A 1 105 ? 2.388 -0.936 -47.037 1.00 45.91 105 ASP A C 1
ATOM 834 O O . ASP A 1 105 ? 1.987 -0.140 -47.871 1.00 45.91 105 ASP A O 1
ATOM 838 N N . GLU A 1 106 ? 3.455 -1.706 -47.281 1.00 39.81 106 GLU A N 1
ATOM 839 C CA . GLU A 1 106 ? 3.884 -2.239 -48.591 1.00 39.81 106 GLU A CA 1
ATOM 840 C C . GLU A 1 106 ? 5.273 -2.902 -48.493 1.00 39.81 106 GLU A C 1
ATOM 842 O O . GLU A 1 106 ? 6.240 -2.453 -49.101 1.00 39.81 106 GLU A O 1
ATOM 847 N N . LYS A 1 107 ? 5.421 -4.007 -47.740 1.00 35.38 107 LYS A N 1
ATOM 848 C CA . LYS A 1 107 ? 6.485 -5.025 -47.977 1.00 35.38 107 LYS A CA 1
ATOM 849 C C . LYS A 1 107 ? 6.341 -6.287 -47.119 1.00 35.38 107 LYS A C 1
ATOM 851 O O . LYS A 1 107 ? 7.309 -6.851 -46.610 1.00 35.38 107 LYS A O 1
ATOM 856 N N . LYS A 1 108 ? 5.140 -6.872 -47.067 1.00 36.25 108 LYS A N 1
ATOM 857 C CA . LYS A 1 108 ? 4.979 -8.304 -46.735 1.00 36.25 108 LYS A CA 1
ATOM 858 C C . LYS A 1 108 ? 5.513 -9.179 -47.879 1.00 36.25 108 LYS A C 1
ATOM 860 O O . LYS A 1 108 ? 4.729 -9.811 -48.575 1.00 36.25 108 LYS A O 1
ATOM 865 N N . LYS A 1 109 ? 6.833 -9.204 -48.117 1.00 35.50 109 LYS A N 1
ATOM 866 C CA . LYS A 1 109 ? 7.483 -10.181 -49.020 1.00 35.50 109 LYS A CA 1
ATOM 867 C C . LYS A 1 109 ? 9.013 -10.246 -48.902 1.00 35.50 109 LYS A C 1
ATOM 869 O O . LYS A 1 109 ? 9.707 -10.370 -49.898 1.00 35.50 109 LYS A O 1
ATOM 874 N N . SER A 1 110 ? 9.558 -10.238 -47.687 1.00 35.75 110 SER A N 1
ATOM 875 C CA . SER A 1 110 ? 10.959 -10.657 -47.474 1.00 35.75 110 SER A CA 1
ATOM 876 C C . SER A 1 110 ? 11.258 -10.988 -46.008 1.00 35.75 110 SER A C 1
ATOM 878 O O . SER A 1 110 ? 12.204 -10.481 -45.415 1.00 35.75 110 SER A O 1
ATOM 880 N N . LYS A 1 111 ? 10.456 -11.872 -45.397 1.00 39.31 111 LYS A N 1
ATOM 881 C CA . LYS A 1 111 ? 10.812 -12.525 -44.126 1.00 39.31 111 LYS A CA 1
ATOM 882 C C . LYS A 1 111 ? 11.620 -13.789 -44.406 1.00 39.31 111 LYS A C 1
ATOM 884 O O . LYS A 1 111 ? 11.061 -14.868 -44.562 1.00 39.31 111 LYS A O 1
ATOM 889 N N . LYS A 1 112 ? 12.940 -13.638 -44.463 1.00 39.09 112 LYS A N 1
ATOM 890 C CA . LYS A 1 112 ? 13.929 -14.635 -44.026 1.00 39.09 112 LYS A CA 1
ATOM 891 C C . LYS A 1 112 ? 15.300 -13.972 -44.103 1.00 39.09 112 LYS A C 1
ATOM 893 O O . LYS A 1 112 ? 15.648 -13.419 -45.141 1.00 39.09 112 LYS A O 1
ATOM 898 N N . SER A 1 113 ? 16.082 -14.116 -43.035 1.00 37.88 113 SER A N 1
ATOM 899 C CA . SER A 1 113 ? 17.504 -13.733 -42.920 1.00 37.88 113 SER A CA 1
ATOM 900 C C . SER A 1 113 ? 17.788 -12.328 -42.367 1.00 37.88 113 SER A C 1
ATOM 902 O O . SER A 1 113 ? 18.189 -11.431 -43.098 1.00 37.88 113 SER A O 1
ATOM 904 N N . LYS A 1 114 ? 17.666 -12.174 -41.044 1.00 33.62 114 LYS A N 1
ATOM 905 C CA . LYS A 1 114 ? 18.623 -11.433 -40.194 1.00 33.62 114 LYS A CA 1
ATOM 906 C C . LYS A 1 114 ? 18.313 -11.735 -38.728 1.00 33.62 114 LYS A C 1
ATOM 908 O O . LYS A 1 114 ? 17.574 -11.029 -38.059 1.00 33.62 114 LYS A O 1
ATOM 913 N N . LYS A 1 115 ? 18.834 -12.872 -38.270 1.00 36.91 115 LYS A N 1
ATOM 914 C CA . LYS A 1 115 ? 18.796 -13.321 -36.878 1.00 36.91 115 LYS A CA 1
ATOM 915 C C . LYS A 1 115 ? 20.132 -12.909 -36.253 1.00 36.91 115 LYS A C 1
ATOM 917 O O . LYS A 1 115 ? 21.108 -13.639 -36.372 1.00 36.91 115 LYS A O 1
ATOM 922 N N . SER A 1 116 ? 20.196 -11.693 -35.716 1.00 38.81 116 SER A N 1
ATOM 923 C CA . SER A 1 116 ? 21.288 -11.230 -34.848 1.00 38.81 116 SER A CA 1
ATOM 924 C C . SER A 1 116 ? 20.848 -9.962 -34.103 1.00 38.81 116 SER A C 1
ATOM 926 O O . SER A 1 116 ? 21.236 -8.853 -34.469 1.00 38.81 116 SER A O 1
ATOM 928 N N . SER A 1 117 ? 20.002 -10.122 -33.092 1.00 39.25 117 SER A N 1
ATOM 929 C CA . SER A 1 117 ? 19.712 -9.095 -32.088 1.00 39.25 117 SER A CA 1
ATOM 930 C C . SER A 1 117 ? 19.730 -9.787 -30.728 1.00 39.25 117 SER A C 1
ATOM 932 O O . SER A 1 117 ? 19.085 -10.822 -30.579 1.00 39.25 117 SER A O 1
ATOM 934 N N . GLU A 1 118 ? 20.531 -9.272 -29.794 1.00 46.28 118 GLU A N 1
ATOM 935 C CA . GLU A 1 118 ? 20.550 -9.685 -28.383 1.00 46.28 118 GLU A CA 1
ATOM 936 C C . GLU A 1 118 ? 19.106 -9.759 -27.862 1.00 46.28 118 GLU A C 1
ATOM 938 O O . GLU A 1 118 ? 18.332 -8.819 -28.056 1.00 46.28 118 GLU A O 1
ATOM 943 N N . THR A 1 119 ? 18.710 -10.897 -27.286 1.00 49.44 119 THR A N 1
ATOM 944 C CA . THR A 1 119 ? 17.314 -11.148 -26.903 1.00 49.44 119 THR A CA 1
ATOM 945 C C . THR A 1 119 ? 17.057 -10.464 -25.565 1.00 49.44 119 THR A C 1
ATOM 947 O O . THR A 1 119 ? 17.231 -11.064 -24.513 1.00 49.44 119 THR A O 1
ATOM 950 N N . LYS A 1 120 ? 16.694 -9.180 -25.585 1.00 64.56 120 LYS A N 1
ATOM 951 C CA . LYS A 1 120 ? 16.311 -8.455 -24.366 1.00 64.56 120 LYS A CA 1
ATOM 952 C C . LYS A 1 120 ? 15.086 -9.102 -23.710 1.00 64.56 120 LYS A C 1
ATOM 954 O O . LYS A 1 120 ? 14.156 -9.513 -24.406 1.00 64.56 120 LYS A O 1
ATOM 959 N N . VAL A 1 121 ? 15.067 -9.153 -22.376 1.00 75.44 121 VAL A N 1
ATOM 960 C CA . VAL A 1 121 ? 13.893 -9.607 -21.609 1.00 75.44 121 VAL A CA 1
ATOM 961 C C . VAL A 1 121 ? 12.740 -8.638 -21.850 1.00 75.44 121 VAL A C 1
ATOM 963 O O . VAL A 1 121 ? 12.898 -7.427 -21.677 1.00 75.44 121 VAL A O 1
ATOM 966 N N . GLN A 1 122 ? 11.570 -9.169 -22.204 1.00 83.44 122 GLN A N 1
ATOM 967 C CA . GLN A 1 122 ? 10.342 -8.385 -22.307 1.00 83.44 122 GLN A CA 1
ATOM 968 C C . GLN A 1 122 ? 9.930 -7.826 -20.937 1.00 83.44 122 GLN A C 1
ATOM 970 O O . GLN A 1 122 ? 9.937 -8.534 -19.926 1.00 83.44 122 GLN A O 1
ATOM 975 N N . ILE A 1 123 ? 9.548 -6.548 -20.901 1.00 91.94 123 ILE A N 1
ATOM 976 C CA . ILE A 1 123 ? 9.038 -5.907 -19.686 1.00 91.94 123 ILE A CA 1
ATOM 977 C C . ILE A 1 123 ? 7.535 -6.169 -19.605 1.00 91.94 123 ILE A C 1
ATOM 979 O O . ILE A 1 123 ? 6.778 -5.735 -20.469 1.00 91.94 123 ILE A O 1
ATOM 983 N N . HIS A 1 124 ? 7.096 -6.837 -18.543 1.00 95.38 124 HIS A N 1
ATOM 984 C CA . HIS A 1 124 ? 5.685 -7.026 -18.229 1.00 95.38 124 HIS A CA 1
ATOM 985 C C . HIS A 1 124 ? 5.237 -5.977 -17.211 1.00 95.38 124 HIS A C 1
ATOM 987 O O . HIS A 1 124 ? 5.667 -5.984 -16.059 1.00 95.38 124 HIS A O 1
ATOM 993 N N . VAL A 1 125 ? 4.340 -5.084 -17.601 1.00 97.69 125 VAL A N 1
ATOM 994 C CA . VAL A 1 125 ? 3.725 -4.107 -16.708 1.00 97.69 125 VAL A CA 1
ATOM 995 C C . VAL A 1 125 ? 2.454 -4.699 -16.112 1.00 97.69 125 VAL A C 1
ATOM 997 O O . VAL A 1 125 ? 1.482 -4.950 -16.818 1.00 97.69 125 VAL A O 1
ATOM 1000 N N . ALA A 1 126 ? 2.466 -4.941 -14.803 1.00 97.81 126 ALA A N 1
ATOM 1001 C CA . ALA A 1 126 ? 1.309 -5.424 -14.061 1.00 97.81 126 ALA A CA 1
ATOM 1002 C C . ALA A 1 126 ? 0.423 -4.241 -13.652 1.00 97.81 126 ALA A C 1
ATOM 1004 O O . ALA A 1 126 ? 0.759 -3.496 -12.726 1.00 97.81 126 ALA A O 1
ATOM 1005 N N . GLU A 1 127 ? -0.703 -4.062 -14.335 1.00 97.69 127 GLU A N 1
ATOM 1006 C CA . GLU A 1 127 ? -1.635 -2.963 -14.092 1.00 97.69 127 GLU A CA 1
ATOM 1007 C C . GLU A 1 127 ? -2.510 -3.251 -12.868 1.00 97.69 127 GLU A C 1
ATOM 1009 O O . GLU A 1 127 ? -3.454 -4.036 -12.904 1.00 97.69 127 GLU A O 1
ATOM 1014 N N . LEU A 1 128 ? -2.203 -2.598 -11.746 1.00 96.75 128 LEU A N 1
ATOM 1015 C CA . LEU A 1 128 ? -2.901 -2.793 -10.469 1.00 96.75 128 LEU A CA 1
ATOM 1016 C C . LEU A 1 128 ? -3.996 -1.740 -10.236 1.00 96.75 128 LEU A C 1
ATOM 1018 O O . LEU A 1 128 ? -4.464 -1.568 -9.113 1.00 96.75 128 LEU A O 1
ATOM 1022 N N . PHE A 1 129 ? -4.373 -0.993 -11.272 1.00 96.06 129 PHE A N 1
ATOM 1023 C CA . PHE A 1 129 ? -5.232 0.188 -11.182 1.00 96.06 129 PHE A CA 1
ATOM 1024 C C . PHE A 1 129 ? -6.589 0.027 -11.875 1.00 96.06 129 PHE A C 1
ATOM 1026 O O . PHE A 1 129 ? -7.264 1.020 -12.101 1.00 96.06 129 PHE A O 1
ATOM 1033 N N . HIS A 1 130 ? -7.030 -1.195 -12.163 1.00 95.19 130 HIS A N 1
ATOM 1034 C CA . HIS A 1 130 ? -8.354 -1.464 -12.755 1.00 95.19 130 HIS A CA 1
ATOM 1035 C C . HIS A 1 130 ? -9.495 -1.512 -11.728 1.00 95.19 130 HIS A C 1
ATOM 1037 O O . HIS A 1 130 ? -10.609 -1.936 -12.025 1.00 95.19 130 HIS A O 1
ATOM 1043 N N . GLY A 1 131 ? -9.209 -1.116 -10.487 1.00 94.44 1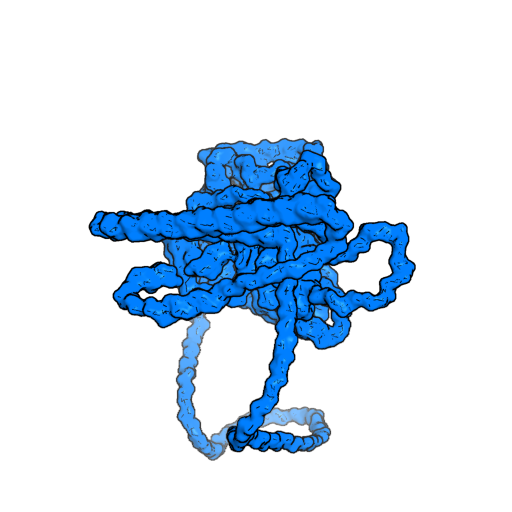31 GLY A N 1
ATOM 1044 C CA . GLY A 1 131 ? -10.192 -0.995 -9.420 1.00 94.44 131 GLY A CA 1
ATOM 1045 C C . GLY A 1 131 ? -10.977 0.324 -9.475 1.00 94.44 131 GLY A C 1
ATOM 1046 O O . GLY A 1 131 ? -10.640 1.245 -10.222 1.00 94.44 131 GLY A O 1
ATOM 1047 N N . PRO A 1 132 ? -12.015 0.472 -8.634 1.00 93.50 132 PRO A N 1
ATOM 1048 C CA . PRO A 1 132 ? -12.950 1.599 -8.681 1.00 93.50 132 PRO A CA 1
ATOM 1049 C C . PRO A 1 132 ? -12.317 2.973 -8.434 1.00 93.50 132 PRO A C 1
ATOM 1051 O O . PRO A 1 132 ? -12.906 3.993 -8.802 1.00 93.50 132 PRO A O 1
ATOM 1054 N N . THR A 1 133 ? -11.146 3.031 -7.794 1.00 95.44 133 THR A N 1
ATOM 1055 C CA . THR A 1 133 ? -10.439 4.290 -7.527 1.00 95.44 133 THR A CA 1
ATOM 1056 C C . THR A 1 133 ? -9.175 4.449 -8.354 1.00 95.44 133 THR A C 1
ATOM 1058 O O . THR A 1 133 ? -8.453 5.439 -8.199 1.00 95.44 133 THR A O 1
ATOM 1061 N N . LEU A 1 134 ? -8.949 3.536 -9.291 1.00 96.62 134 LEU A N 1
ATOM 1062 C CA . LEU A 1 134 ? -7.846 3.547 -10.233 1.00 96.62 134 LEU A CA 1
ATOM 1063 C C . LEU A 1 134 ? -6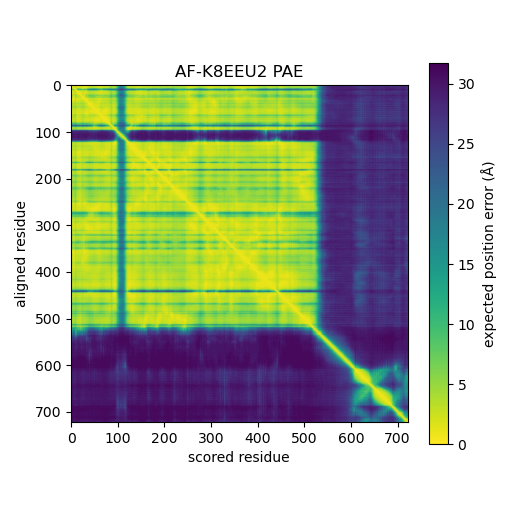.466 3.485 -9.576 1.00 96.62 134 LEU A C 1
ATOM 1065 O O . LEU A 1 134 ? -5.525 4.179 -9.977 1.00 96.62 134 LEU A O 1
ATOM 1069 N N . SER A 1 135 ? -6.349 2.689 -8.513 1.00 95.56 135 SER A N 1
ATOM 1070 C CA . SER A 1 135 ? -5.081 2.494 -7.816 1.00 95.56 135 SER A CA 1
ATOM 1071 C C . SER A 1 135 ? -4.963 1.107 -7.206 1.00 95.56 135 SER A C 1
ATOM 1073 O O . SER A 1 135 ? -5.947 0.483 -6.818 1.00 95.56 135 SER A O 1
ATOM 1075 N N . VAL A 1 136 ? -3.725 0.691 -6.959 1.00 94.75 136 VAL A N 1
ATOM 1076 C CA . VAL A 1 136 ? -3.415 -0.572 -6.280 1.00 94.75 136 VAL A CA 1
ATOM 1077 C C . VAL A 1 136 ? -4.027 -0.697 -4.886 1.00 94.75 136 VAL A C 1
ATOM 1079 O O . VAL A 1 136 ? -4.168 -1.792 -4.339 1.00 94.75 136 VAL A O 1
ATOM 1082 N N . LYS A 1 137 ? -4.403 0.425 -4.267 1.00 95.19 137 LYS A N 1
ATOM 1083 C CA . LYS A 1 137 ? -5.000 0.418 -2.932 1.00 95.19 137 LYS A CA 1
ATOM 1084 C C . LYS A 1 137 ? -6.351 -0.304 -2.928 1.00 95.19 137 LYS A C 1
ATOM 1086 O O . LYS A 1 137 ? -6.666 -0.924 -1.908 1.00 95.19 137 LYS A O 1
ATOM 1091 N N . ASP A 1 138 ? -7.048 -0.335 -4.067 1.00 95.56 138 ASP A N 1
ATOM 1092 C CA . ASP A 1 138 ? -8.319 -1.039 -4.265 1.00 95.56 138 ASP A CA 1
ATOM 1093 C C . ASP A 1 138 ? -8.206 -2.543 -3.982 1.00 95.56 138 ASP A C 1
ATOM 1095 O O . ASP A 1 138 ? -9.062 -3.099 -3.291 1.00 95.56 138 ASP A O 1
ATOM 1099 N N . ILE A 1 139 ? -7.105 -3.182 -4.409 1.00 92.12 139 ILE A N 1
ATOM 1100 C CA . ILE A 1 139 ? -6.842 -4.617 -4.181 1.00 92.12 139 ILE A CA 1
ATOM 1101 C C . ILE A 1 139 ? -6.882 -4.948 -2.684 1.00 92.12 139 ILE A C 1
ATOM 1103 O O . ILE A 1 139 ? -7.392 -5.992 -2.278 1.00 92.12 139 ILE A O 1
ATOM 1107 N N . SER A 1 140 ? -6.346 -4.051 -1.852 1.00 94.44 140 SER A N 1
ATOM 1108 C CA . SER A 1 140 ? -6.166 -4.307 -0.422 1.00 94.44 140 SER A CA 1
ATOM 1109 C C . SER A 1 140 ? -7.308 -3.803 0.460 1.00 94.44 140 SER A C 1
ATOM 1111 O O . SER A 1 140 ? -7.678 -4.466 1.430 1.00 94.44 140 SER A O 1
ATOM 1113 N N . LEU A 1 141 ? -7.876 -2.635 0.151 1.00 95.94 141 LEU A N 1
ATOM 1114 C CA . LEU A 1 141 ? -8.827 -1.964 1.040 1.00 95.94 141 LEU A CA 1
ATOM 1115 C C . LEU A 1 141 ? -10.236 -2.540 0.930 1.00 95.94 141 LEU A C 1
ATOM 1117 O O . LEU A 1 141 ? -10.894 -2.686 1.958 1.00 95.94 141 LEU A O 1
ATOM 1121 N N . ALA A 1 142 ? -10.664 -2.972 -0.261 1.00 94.38 142 ALA A N 1
ATOM 1122 C CA . ALA A 1 142 ? -11.936 -3.678 -0.414 1.00 94.38 142 ALA A CA 1
ATOM 1123 C C . ALA A 1 142 ? -11.977 -4.966 0.428 1.00 94.38 142 ALA A C 1
ATOM 1125 O O . ALA A 1 142 ? -13.008 -5.300 1.015 1.00 94.38 142 ALA A O 1
ATOM 1126 N N . PHE A 1 143 ? -10.849 -5.678 0.513 1.00 95.94 143 PHE A N 1
ATOM 1127 C CA . PHE A 1 143 ? -10.701 -6.863 1.356 1.00 95.94 143 PHE A CA 1
ATOM 1128 C C . PHE A 1 143 ? -10.654 -6.512 2.842 1.00 95.94 143 PHE A C 1
ATOM 1130 O O . PHE A 1 143 ? -11.421 -7.067 3.630 1.00 95.94 143 PHE A O 1
ATOM 1137 N N . ALA A 1 144 ? -9.795 -5.563 3.229 1.00 96.50 144 ALA A N 1
ATOM 1138 C CA . ALA A 1 144 ? -9.636 -5.177 4.626 1.00 96.50 144 ALA A CA 1
ATOM 1139 C C . ALA A 1 144 ? -10.957 -4.689 5.245 1.00 96.50 144 ALA A C 1
ATOM 1141 O O . ALA A 1 144 ? -11.318 -5.123 6.338 1.00 96.50 144 ALA A O 1
ATOM 1142 N N . VAL A 1 145 ? -11.720 -3.858 4.526 1.00 96.25 145 VAL A N 1
ATOM 1143 C CA . VAL A 1 145 ? -13.017 -3.349 4.995 1.00 96.25 145 VAL A CA 1
ATOM 1144 C C . VAL A 1 145 ? -14.037 -4.472 5.167 1.00 96.25 145 VAL A C 1
ATOM 1146 O O . VAL A 1 145 ? -14.691 -4.530 6.204 1.00 96.25 145 VAL A O 1
ATOM 1149 N N . GLN A 1 146 ? -14.161 -5.394 4.206 1.00 95.62 146 GLN A N 1
ATOM 1150 C CA . GLN A 1 146 ? -15.105 -6.514 4.325 1.00 95.62 146 GLN A CA 1
ATOM 1151 C C . GLN A 1 146 ? -14.743 -7.481 5.458 1.00 95.62 146 GLN A C 1
ATOM 1153 O O . GLN A 1 146 ? -15.628 -8.030 6.111 1.00 95.62 146 GLN A O 1
ATOM 1158 N N . MET A 1 147 ? -13.451 -7.683 5.712 1.00 95.94 147 MET A N 1
ATOM 1159 C CA . MET A 1 147 ? -12.979 -8.489 6.837 1.00 95.94 147 MET A CA 1
ATOM 1160 C C . MET A 1 147 ? -13.291 -7.821 8.179 1.00 95.94 147 MET A C 1
ATOM 1162 O O . MET A 1 147 ? -13.800 -8.484 9.082 1.00 95.94 147 MET A O 1
ATOM 1166 N N . ILE A 1 148 ? -13.052 -6.510 8.303 1.00 94.75 148 ILE A N 1
ATOM 1167 C CA . ILE A 1 148 ? -13.427 -5.746 9.501 1.00 94.75 148 ILE A CA 1
ATOM 1168 C C . ILE A 1 148 ? -14.945 -5.756 9.697 1.00 94.75 148 ILE A C 1
ATOM 1170 O O . ILE A 1 148 ? -15.402 -6.032 10.803 1.00 94.75 148 ILE A O 1
ATOM 1174 N N . GLU A 1 149 ? -15.737 -5.523 8.646 1.00 95.00 149 GLU A N 1
ATOM 1175 C CA . GLU A 1 149 ? -17.200 -5.598 8.726 1.00 95.00 149 GLU A CA 1
ATOM 1176 C C . GLU A 1 149 ? -17.647 -6.971 9.228 1.00 95.00 149 GLU A C 1
ATOM 1178 O O . GLU A 1 149 ? -18.426 -7.054 10.178 1.00 95.00 149 GLU A O 1
ATOM 1183 N N . PHE A 1 150 ? -17.083 -8.046 8.671 1.00 95.00 150 PHE A N 1
ATOM 1184 C CA . PHE A 1 150 ? -17.393 -9.402 9.097 1.00 95.00 150 PHE A CA 1
ATOM 1185 C C . PHE A 1 150 ? -17.083 -9.626 10.581 1.00 95.00 150 PHE A C 1
ATOM 1187 O O . PHE A 1 150 ? -17.917 -10.167 11.311 1.00 95.00 150 PHE A O 1
ATOM 1194 N N . PHE A 1 151 ? -15.912 -9.193 11.043 1.00 93.56 151 PHE A N 1
ATOM 1195 C CA . PHE A 1 151 ? -15.509 -9.301 12.442 1.00 93.56 151 PHE A CA 1
ATOM 1196 C C . PHE A 1 151 ? -16.440 -8.525 13.380 1.00 93.56 151 PHE A C 1
ATOM 1198 O O . PHE A 1 151 ? -16.943 -9.097 14.350 1.00 93.56 151 PHE A O 1
ATOM 1205 N N . LEU A 1 152 ? -16.772 -7.279 13.036 1.00 93.38 152 LEU A N 1
ATOM 1206 C CA . LEU A 1 152 ? -17.729 -6.465 13.789 1.00 93.38 152 LEU A CA 1
ATOM 1207 C C . LEU A 1 152 ? -19.133 -7.088 13.784 1.00 93.38 152 LEU A C 1
ATOM 1209 O O . LEU A 1 152 ? -19.830 -7.065 14.801 1.00 93.38 152 LEU A O 1
ATOM 1213 N N . SER A 1 153 ? -19.551 -7.696 12.670 1.00 93.31 153 SER A N 1
ATOM 1214 C CA . SER A 1 153 ? -20.868 -8.327 12.544 1.00 93.31 153 SER A CA 1
ATOM 1215 C C . SER A 1 153 ? -21.062 -9.489 13.521 1.00 93.31 153 SER A C 1
ATOM 1217 O O . SER A 1 153 ? -22.129 -9.584 14.127 1.00 93.31 153 SER A O 1
ATOM 1219 N N . LYS A 1 154 ? -20.020 -10.304 13.762 1.00 91.12 154 LYS A N 1
ATOM 1220 C CA . LYS A 1 154 ? -20.072 -11.452 14.687 1.00 91.12 154 LYS A CA 1
ATOM 1221 C C . LYS A 1 154 ? -20.400 -11.050 16.124 1.00 91.12 154 LYS A C 1
ATOM 1223 O O . LYS A 1 154 ? -21.010 -11.830 16.848 1.00 91.12 154 LYS A O 1
ATOM 1228 N N . LYS A 1 155 ? -19.970 -9.858 16.546 1.00 88.81 155 LYS A N 1
ATOM 1229 C CA . LYS A 1 155 ? -20.175 -9.341 17.910 1.00 88.81 155 LYS A CA 1
ATOM 1230 C C . LYS A 1 155 ? -21.269 -8.270 17.991 1.00 88.81 155 LYS A C 1
ATOM 1232 O O . LYS A 1 155 ? -21.514 -7.727 19.069 1.00 88.81 155 LYS A O 1
ATOM 1237 N N . HIS A 1 156 ? -21.935 -7.987 16.868 1.00 91.06 156 HIS A N 1
ATOM 1238 C CA . HIS A 1 156 ? -22.858 -6.865 16.693 1.00 91.06 156 HIS A CA 1
ATOM 1239 C C . HIS A 1 156 ? -22.243 -5.510 17.086 1.00 91.06 156 HIS A C 1
ATOM 1241 O O . HIS A 1 156 ? -22.923 -4.643 17.633 1.00 91.06 156 HIS A O 1
ATOM 1247 N N . GLU A 1 157 ? -20.959 -5.330 16.781 1.00 93.12 157 GLU A N 1
ATOM 1248 C CA . GLU A 1 157 ? -20.175 -4.144 17.125 1.00 93.12 157 GLU A CA 1
ATOM 1249 C C . GLU A 1 157 ? -20.120 -3.124 15.973 1.00 93.12 157 GLU A C 1
ATOM 1251 O O . GLU A 1 157 ? -20.599 -3.380 14.858 1.00 93.12 157 GLU A O 1
ATOM 1256 N N . ARG A 1 158 ? -19.559 -1.949 16.276 1.00 94.62 158 ARG A N 1
ATOM 1257 C CA . ARG A 1 158 ? -19.258 -0.840 15.364 1.00 94.62 158 ARG A CA 1
ATOM 1258 C C . ARG A 1 158 ? -17.827 -0.346 15.572 1.00 94.62 158 ARG A C 1
ATOM 1260 O O . ARG A 1 158 ? -17.271 -0.535 16.654 1.00 94.62 158 ARG A O 1
ATOM 1267 N N . ALA A 1 159 ? -17.266 0.323 14.569 1.00 95.06 159 ALA A N 1
ATOM 1268 C CA . ALA A 1 159 ? -15.962 0.969 14.666 1.00 95.06 159 ALA A CA 1
ATOM 1269 C C . ALA A 1 159 ? -15.941 2.332 13.964 1.00 95.06 159 ALA A C 1
ATOM 1271 O O . ALA A 1 159 ? -16.583 2.519 12.929 1.00 95.06 159 ALA A O 1
ATOM 1272 N N . ASN A 1 160 ? -15.149 3.251 14.511 1.00 96.00 160 ASN A N 1
ATOM 1273 C CA . ASN A 1 160 ? -14.736 4.473 13.835 1.00 96.00 160 ASN A CA 1
ATOM 1274 C C . ASN A 1 160 ? -13.346 4.247 13.227 1.00 96.00 160 ASN A C 1
ATOM 1276 O O . ASN A 1 160 ? -12.409 3.884 13.932 1.00 96.00 160 ASN A O 1
ATOM 1280 N N . VAL A 1 161 ? -13.196 4.450 11.922 1.00 95.81 161 VAL A N 1
ATOM 1281 C CA . VAL A 1 161 ? -11.920 4.309 11.212 1.00 95.81 161 VAL A CA 1
ATOM 1282 C C . VAL A 1 161 ? -11.337 5.689 10.950 1.00 95.81 161 VAL A C 1
ATOM 1284 O O . VAL A 1 161 ? -11.964 6.487 10.260 1.00 95.81 161 VAL A O 1
ATOM 1287 N N . ILE A 1 162 ? -10.130 5.955 11.445 1.00 95.88 162 ILE A N 1
ATOM 1288 C CA . ILE A 1 162 ? -9.359 7.155 11.094 1.00 95.88 162 ILE A CA 1
ATOM 1289 C C . ILE A 1 162 ? -8.287 6.772 10.071 1.00 95.88 162 ILE A C 1
ATOM 1291 O O . ILE A 1 162 ? -7.518 5.825 10.274 1.00 95.88 162 ILE A O 1
ATOM 1295 N N . VAL A 1 163 ? -8.238 7.506 8.960 1.00 94.31 163 VAL A N 1
ATOM 1296 C CA . VAL A 1 163 ? -7.228 7.348 7.906 1.00 94.31 163 VAL A CA 1
ATOM 1297 C C . VAL A 1 163 ? -6.685 8.717 7.536 1.00 94.31 163 VAL A C 1
ATOM 1299 O O . VAL A 1 163 ? -7.455 9.615 7.220 1.00 94.31 163 VAL A O 1
ATOM 1302 N N . ALA A 1 164 ? -5.365 8.855 7.538 1.00 91.62 164 ALA A N 1
ATOM 1303 C CA . ALA A 1 164 ? -4.671 10.022 7.007 1.00 91.62 164 ALA A CA 1
ATOM 1304 C C . ALA A 1 164 ? -4.073 9.665 5.641 1.00 91.62 164 ALA A C 1
ATOM 1306 O O . ALA A 1 164 ? -3.625 8.531 5.422 1.00 91.62 164 ALA A O 1
ATOM 1307 N N . THR A 1 165 ? -4.116 10.587 4.679 1.00 89.94 165 THR A N 1
ATOM 1308 C CA . THR A 1 165 ? -3.628 10.297 3.330 1.00 89.94 165 THR A CA 1
ATOM 1309 C C . THR A 1 165 ? -3.037 11.498 2.598 1.00 89.94 165 THR A C 1
ATOM 1311 O O . THR A 1 165 ? -3.537 12.614 2.679 1.00 89.94 165 THR A O 1
ATOM 1314 N N . THR A 1 166 ? -2.020 11.221 1.784 1.00 83.00 166 THR A N 1
ATOM 1315 C CA . THR A 1 166 ? -1.449 12.114 0.759 1.00 83.00 166 THR A CA 1
ATOM 1316 C C . THR A 1 166 ? -1.649 11.576 -0.659 1.00 83.00 166 THR A C 1
ATOM 1318 O O . THR A 1 166 ? -0.975 11.993 -1.597 1.00 83.00 166 THR A O 1
ATOM 1321 N N . GLY A 1 167 ? -2.573 10.631 -0.852 1.00 84.69 167 GLY A N 1
ATOM 1322 C CA . GLY A 1 167 ? -2.809 10.065 -2.174 1.00 84.69 167 GLY A CA 1
ATOM 1323 C C . GLY A 1 167 ? -3.911 9.019 -2.190 1.00 84.69 167 GLY A C 1
ATOM 1324 O O . GLY A 1 167 ? -5.019 9.241 -1.714 1.00 84.69 167 GLY A O 1
ATOM 1325 N N . ASP A 1 168 ? -3.607 7.853 -2.750 1.00 91.88 168 ASP A N 1
ATOM 1326 C CA . ASP A 1 168 ? -4.625 6.879 -3.155 1.00 91.88 168 ASP A CA 1
ATOM 1327 C C . ASP A 1 168 ? -5.291 6.095 -2.013 1.00 91.88 168 ASP A C 1
ATOM 1329 O O . ASP A 1 168 ? -6.320 5.456 -2.222 1.00 91.88 168 ASP A O 1
ATOM 1333 N N . THR A 1 169 ? -4.732 6.130 -0.796 1.00 93.25 169 THR A N 1
ATOM 1334 C CA . THR A 1 169 ? -5.294 5.375 0.340 1.00 93.25 169 THR A CA 1
ATOM 1335 C C . THR A 1 169 ? -6.674 5.906 0.738 1.00 93.25 169 THR A C 1
ATOM 1337 O O . THR A 1 169 ? -7.558 5.101 1.028 1.00 93.25 169 THR A O 1
ATOM 1340 N N . GLY A 1 170 ? -6.885 7.226 0.728 1.00 95.06 170 GLY A N 1
ATOM 1341 C CA . GLY A 1 170 ? -8.177 7.826 1.080 1.00 95.06 170 GLY A CA 1
ATOM 1342 C C . GLY A 1 170 ? -9.312 7.453 0.126 1.00 95.06 170 GLY A C 1
ATOM 1343 O O . GLY A 1 170 ? -10.284 6.853 0.592 1.00 95.06 170 GLY A O 1
ATOM 1344 N N . PRO A 1 171 ? -9.189 7.713 -1.196 1.00 95.75 171 PRO A N 1
ATOM 1345 C CA . PRO A 1 171 ? -10.178 7.302 -2.191 1.00 95.75 171 PRO A CA 1
ATOM 1346 C C . PRO A 1 171 ? -10.607 5.841 -2.040 1.00 95.75 171 PRO A C 1
ATOM 1348 O O . PRO A 1 171 ? -11.798 5.563 -1.903 1.00 95.75 171 PRO A O 1
ATOM 1351 N N . ALA A 1 172 ? -9.642 4.917 -2.002 1.00 96.62 172 ALA A N 1
ATOM 1352 C CA . ALA A 1 172 ? -9.907 3.483 -1.916 1.00 96.62 172 ALA A CA 1
ATOM 1353 C C . ALA A 1 172 ? -10.556 3.077 -0.580 1.00 96.62 172 ALA A C 1
ATOM 1355 O O . ALA A 1 172 ? -11.403 2.186 -0.547 1.00 96.62 172 ALA A O 1
ATOM 1356 N N . THR A 1 173 ? -10.204 3.746 0.526 1.00 96.50 173 THR A N 1
ATOM 1357 C CA . THR A 1 173 ? -10.818 3.487 1.839 1.00 96.50 173 THR A CA 1
ATOM 1358 C C . THR A 1 173 ? -12.275 3.932 1.848 1.00 96.50 173 THR A C 1
ATOM 1360 O O . THR A 1 173 ? -13.148 3.157 2.238 1.00 96.50 173 THR A O 1
ATOM 1363 N N . LEU A 1 174 ? -12.552 5.161 1.403 1.00 96.25 174 LEU A N 1
ATOM 1364 C CA . LEU A 1 174 ? -13.910 5.699 1.390 1.00 96.25 174 LEU A CA 1
ATOM 1365 C C . LEU A 1 174 ? -14.806 4.940 0.409 1.00 96.25 174 LEU A C 1
ATOM 1367 O O . LEU A 1 174 ? -15.943 4.638 0.753 1.00 96.25 174 LEU A O 1
ATOM 1371 N N . ASP A 1 175 ? -14.298 4.570 -0.771 1.00 95.69 175 ASP A N 1
ATOM 1372 C CA . ASP A 1 175 ? -15.047 3.736 -1.718 1.00 95.69 175 ASP A CA 1
ATOM 1373 C C . ASP A 1 175 ? -15.407 2.366 -1.120 1.00 95.69 175 ASP A C 1
ATOM 1375 O O . ASP A 1 175 ? -16.564 1.945 -1.180 1.00 95.69 175 ASP A O 1
ATOM 1379 N N . ALA A 1 176 ? -14.445 1.696 -0.478 1.00 95.81 176 ALA A N 1
ATOM 1380 C CA . ALA A 1 176 ? -14.680 0.403 0.151 1.00 95.81 176 ALA A CA 1
ATOM 1381 C C . ALA A 1 176 ? -15.653 0.495 1.342 1.00 95.81 176 ALA A C 1
ATOM 1383 O O . ALA A 1 176 ? -16.532 -0.356 1.479 1.00 95.81 176 ALA A O 1
ATOM 1384 N N . ILE A 1 177 ? -15.536 1.516 2.197 1.00 96.44 177 ILE A N 1
ATOM 1385 C CA . ILE A 1 177 ? -16.418 1.699 3.364 1.00 96.44 177 ILE A CA 1
ATOM 1386 C C . ILE A 1 177 ? -17.833 2.109 2.953 1.00 96.44 177 ILE A C 1
ATOM 1388 O O . ILE A 1 177 ? -18.794 1.620 3.545 1.00 96.44 177 ILE A O 1
ATOM 1392 N N . GLU A 1 178 ? -17.989 2.938 1.924 1.00 94.69 178 GLU A N 1
ATOM 1393 C CA . GLU A 1 178 ? -19.309 3.275 1.383 1.00 94.69 178 GLU A CA 1
ATOM 1394 C C . GLU A 1 178 ? -20.021 2.023 0.842 1.00 94.69 178 GLU A C 1
ATOM 1396 O O . GLU A 1 178 ? -21.191 1.792 1.145 1.00 94.69 178 GLU A O 1
ATOM 1401 N N . LYS A 1 179 ? -19.305 1.172 0.092 1.00 92.62 179 LYS A N 1
ATOM 1402 C CA . LYS A 1 179 ? -19.874 -0.040 -0.523 1.00 92.62 179 LYS A CA 1
ATOM 1403 C C . LYS A 1 179 ? -20.112 -1.179 0.464 1.00 92.62 179 LYS A C 1
ATOM 1405 O O . LYS A 1 179 ? -21.093 -1.908 0.331 1.00 92.62 179 LYS A O 1
ATOM 1410 N N . PHE A 1 180 ? -19.199 -1.372 1.413 1.00 92.38 180 PHE A N 1
ATOM 1411 C CA . PHE A 1 180 ? -19.148 -2.587 2.230 1.00 92.38 180 PHE A CA 1
ATOM 1412 C C . PHE A 1 180 ? -19.223 -2.336 3.736 1.00 92.38 180 PHE A C 1
ATOM 1414 O O . PHE A 1 180 ? -19.521 -3.263 4.477 1.00 92.38 180 PHE A O 1
ATOM 1421 N N . GLY A 1 181 ? -18.956 -1.115 4.203 1.00 81.69 181 GLY A N 1
ATOM 1422 C CA . GLY A 1 181 ? -18.920 -0.766 5.628 1.00 81.69 181 GLY A CA 1
ATOM 1423 C C . GLY A 1 181 ? -20.211 -0.147 6.176 1.00 81.69 181 GLY A C 1
ATOM 1424 O O . GLY A 1 181 ? -20.296 0.073 7.387 1.00 81.69 181 GLY A O 1
ATOM 1425 N N . ASN A 1 182 ? -21.200 0.114 5.310 1.00 69.06 182 ASN A N 1
ATOM 1426 C CA . ASN A 1 182 ? -22.377 0.970 5.543 1.00 69.06 182 ASN A CA 1
ATOM 1427 C C . ASN A 1 182 ? -23.184 0.698 6.828 1.00 69.06 182 ASN A C 1
ATOM 1429 O O . ASN A 1 182 ? -23.836 1.599 7.344 1.00 69.06 182 ASN A O 1
ATOM 1433 N N . ASN A 1 183 ? -23.104 -0.500 7.404 1.00 74.69 183 ASN A N 1
ATOM 1434 C CA . ASN A 1 183 ? -23.858 -0.836 8.609 1.00 74.69 183 ASN A CA 1
ATOM 1435 C C . ASN A 1 183 ? -23.091 -0.648 9.921 1.00 74.69 183 ASN A C 1
ATOM 1437 O O . ASN A 1 183 ? -23.731 -0.575 10.970 1.00 74.69 183 ASN A O 1
ATOM 1441 N N . ARG A 1 184 ? -21.752 -0.628 9.920 1.00 93.00 184 ARG A N 1
ATOM 1442 C CA . ARG A 1 184 ? -20.950 -0.784 11.158 1.00 93.00 184 ARG A CA 1
ATOM 1443 C C . ARG A 1 184 ? -19.692 0.069 11.233 1.00 93.00 184 ARG A C 1
ATOM 1445 O O . ARG A 1 184 ? -19.102 0.134 12.308 1.00 93.00 184 ARG A O 1
ATOM 1452 N N . ILE A 1 185 ? -19.279 0.682 10.130 1.00 96.06 185 ILE A N 1
ATOM 1453 C CA . ILE A 1 185 ? -18.016 1.410 10.045 1.00 96.06 185 ILE A CA 1
ATOM 1454 C C . ILE A 1 185 ? -18.307 2.842 9.620 1.00 96.06 185 ILE A C 1
ATOM 1456 O O . ILE A 1 185 ? -18.818 3.056 8.522 1.00 96.06 185 ILE A O 1
ATOM 1460 N N . ASP A 1 186 ? -17.949 3.795 10.473 1.00 96.69 186 ASP A N 1
ATOM 1461 C CA . ASP A 1 186 ? -17.917 5.220 10.152 1.00 96.69 186 ASP A CA 1
ATOM 1462 C C . ASP A 1 186 ? -16.448 5.628 9.918 1.00 96.69 186 ASP A C 1
ATOM 1464 O O . ASP A 1 186 ? -15.570 5.293 10.711 1.00 96.69 186 ASP A O 1
ATOM 1468 N N . CYS A 1 187 ? -16.148 6.288 8.799 1.00 96.81 187 CYS A N 1
ATOM 1469 C CA . CYS A 1 187 ? -14.789 6.641 8.384 1.00 96.81 187 CYS A CA 1
ATOM 1470 C C . CYS A 1 187 ? -14.543 8.143 8.456 1.00 96.81 187 CYS A C 1
ATOM 1472 O O . CYS A 1 187 ? -15.350 8.936 7.971 1.00 96.81 187 CYS A O 1
ATOM 1474 N N . TRP A 1 188 ? -13.368 8.503 8.957 1.00 97.25 188 TRP A N 1
ATOM 1475 C CA . TRP A 1 188 ? -12.837 9.852 9.074 1.00 97.25 188 TRP A CA 1
ATOM 1476 C C . TRP A 1 188 ? -11.522 9.902 8.296 1.00 97.25 188 TRP A C 1
ATOM 1478 O O . TRP A 1 188 ? -10.467 9.506 8.792 1.00 97.25 188 TRP A O 1
ATOM 1488 N N . CYS A 1 189 ? -11.615 10.284 7.025 1.00 97.00 189 CYS A N 1
ATOM 1489 C CA . CYS A 1 189 ? -10.491 10.331 6.101 1.00 97.00 189 CYS A CA 1
ATOM 1490 C C . CYS A 1 189 ? -9.958 11.760 6.003 1.00 97.00 189 CYS A C 1
ATOM 1492 O O . CYS A 1 189 ? -10.623 12.641 5.462 1.00 97.00 189 CYS A O 1
ATOM 1494 N N . LEU A 1 190 ? -8.753 11.966 6.516 1.00 97.06 190 LEU A N 1
ATOM 1495 C CA . LEU A 1 190 ? -8.080 13.248 6.646 1.00 97.06 190 LEU A CA 1
ATOM 1496 C C . LEU A 1 190 ? -7.046 13.400 5.525 1.00 97.06 190 LEU A C 1
ATOM 1498 O O . LEU A 1 190 ? -6.290 12.464 5.249 1.00 97.06 190 LEU A O 1
ATOM 1502 N N . TYR A 1 191 ? -6.988 14.567 4.890 1.00 94.75 191 TYR A N 1
ATOM 1503 C CA . TYR A 1 191 ? -5.971 14.861 3.880 1.00 94.75 191 TYR A CA 1
ATOM 1504 C C . TYR A 1 191 ? -5.498 16.318 3.960 1.00 94.75 191 TYR A C 1
ATOM 1506 O O . TYR A 1 191 ? -6.315 17.210 4.195 1.00 94.75 191 TYR A O 1
ATOM 1514 N N . PRO A 1 192 ? -4.197 16.591 3.754 1.00 93.00 192 PRO A N 1
ATOM 1515 C CA . PRO A 1 192 ? -3.677 17.945 3.839 1.00 93.00 192 PRO A CA 1
ATOM 1516 C C . PRO A 1 192 ? -4.028 18.754 2.584 1.00 93.00 192 PRO A C 1
ATOM 1518 O O . PRO A 1 192 ? -3.870 18.285 1.450 1.00 93.00 192 PRO A O 1
ATOM 1521 N N . SER A 1 193 ? -4.485 19.988 2.793 1.00 93.25 193 SER A N 1
ATOM 1522 C CA . SER A 1 193 ? -4.907 20.908 1.734 1.00 93.25 193 SER A CA 1
ATOM 1523 C C . SER A 1 193 ? -3.792 21.140 0.712 1.00 93.25 193 SER A C 1
ATOM 1525 O O . SER A 1 193 ? -2.637 21.395 1.062 1.00 93.25 193 SER A O 1
ATOM 1527 N N . GLY A 1 194 ? -4.123 21.017 -0.577 1.00 87.12 194 GLY A N 1
ATOM 1528 C CA . GLY A 1 194 ? -3.196 21.278 -1.685 1.00 87.12 194 GLY A CA 1
ATOM 1529 C C . GLY A 1 194 ? -2.032 20.285 -1.837 1.00 87.12 194 GLY A C 1
ATOM 1530 O O . GLY A 1 194 ? -1.101 20.550 -2.604 1.00 87.12 194 GLY A O 1
ATOM 1531 N N . LYS A 1 195 ? -2.046 19.151 -1.121 1.00 86.75 195 LYS A N 1
ATOM 1532 C CA . LYS A 1 195 ? -0.985 18.124 -1.183 1.00 86.75 195 LYS A CA 1
ATOM 1533 C C . LYS A 1 195 ? -1.380 16.855 -1.950 1.00 86.75 195 LYS A C 1
ATOM 1535 O O . LYS A 1 195 ? -0.544 15.972 -2.107 1.00 86.75 195 LYS A O 1
ATOM 1540 N N . ILE A 1 196 ? -2.617 16.766 -2.439 1.00 87.94 196 ILE A N 1
ATOM 1541 C CA . ILE A 1 196 ? -3.124 15.653 -3.260 1.00 87.94 196 ILE A CA 1
ATOM 1542 C C . ILE A 1 196 ? -3.638 16.165 -4.608 1.00 87.94 196 ILE A C 1
ATOM 1544 O O . ILE A 1 196 ? -3.938 17.352 -4.746 1.00 87.94 196 ILE A O 1
ATOM 1548 N N . SER A 1 197 ? -3.758 15.286 -5.607 1.00 89.75 197 SER A N 1
ATOM 1549 C CA . SER A 1 197 ? -4.298 15.693 -6.906 1.00 89.75 197 SER A CA 1
ATOM 1550 C C . SER A 1 197 ? -5.798 15.991 -6.820 1.00 89.75 197 SER A C 1
ATOM 1552 O O . SER A 1 197 ? -6.532 15.384 -6.035 1.00 89.75 197 SER A O 1
ATOM 1554 N N . LYS A 1 198 ? -6.293 16.877 -7.694 1.00 91.38 198 LYS A N 1
ATOM 1555 C CA . LYS A 1 198 ? -7.735 17.179 -7.793 1.00 91.38 198 LYS A CA 1
ATOM 1556 C C . LYS A 1 198 ? -8.575 15.930 -8.080 1.00 91.38 198 LYS A C 1
ATOM 1558 O O . LYS A 1 198 ? -9.723 15.847 -7.651 1.00 91.38 198 LYS A O 1
ATOM 1563 N N . ALA A 1 199 ? -8.022 14.965 -8.818 1.00 93.06 199 ALA A N 1
ATOM 1564 C CA . ALA A 1 199 ? -8.686 13.697 -9.097 1.00 93.06 199 ALA A CA 1
ATOM 1565 C C . ALA A 1 199 ? -8.858 12.867 -7.815 1.00 93.06 199 ALA A C 1
ATOM 1567 O O . ALA A 1 199 ? -9.958 12.393 -7.536 1.00 93.06 199 ALA A O 1
ATOM 1568 N N . GLN A 1 200 ? -7.799 12.747 -7.008 1.00 93.75 200 GLN A N 1
ATOM 1569 C CA . GLN A 1 200 ? -7.834 12.038 -5.725 1.00 93.75 200 GLN A CA 1
ATOM 1570 C C . GLN A 1 200 ? -8.788 12.716 -4.735 1.00 93.75 200 GLN A C 1
ATOM 1572 O O . GLN A 1 200 ? -9.618 12.044 -4.127 1.00 93.75 200 GLN A O 1
ATOM 1577 N N . GLU A 1 201 ? -8.727 14.045 -4.624 1.00 94.69 201 GLU A N 1
ATOM 1578 C CA . GLU A 1 201 ? -9.643 14.824 -3.787 1.00 94.69 201 GLU A CA 1
ATOM 1579 C C . GLU A 1 201 ? -11.104 14.559 -4.175 1.00 94.69 201 GLU A C 1
ATOM 1581 O O . GLU A 1 201 ? -11.915 14.180 -3.332 1.00 94.69 201 GLU A O 1
ATOM 1586 N N . ARG A 1 202 ? -11.438 14.669 -5.468 1.00 95.50 202 ARG A N 1
ATOM 1587 C CA . ARG A 1 202 ? -12.803 14.439 -5.960 1.00 95.50 202 ARG A CA 1
ATOM 1588 C C . ARG A 1 202 ? -13.284 13.016 -5.726 1.00 95.50 202 ARG A C 1
ATOM 1590 O O . ARG A 1 202 ? -14.447 12.834 -5.375 1.00 95.50 202 ARG A O 1
ATOM 1597 N N . GLN A 1 203 ? -12.428 12.005 -5.865 1.00 95.44 203 GLN A N 1
ATOM 1598 C CA . GLN A 1 203 ? -12.809 10.624 -5.548 1.00 95.44 203 GLN A CA 1
ATOM 1599 C C . GLN A 1 203 ? -13.208 10.438 -4.074 1.00 95.44 203 GLN A C 1
ATOM 1601 O O . GLN A 1 203 ? -13.973 9.525 -3.772 1.00 95.44 203 GLN A O 1
ATOM 1606 N N . MET A 1 204 ? -12.732 11.299 -3.168 1.00 95.88 204 MET A N 1
ATOM 1607 C CA . MET A 1 204 ? -13.138 11.309 -1.761 1.00 95.88 204 MET A CA 1
ATOM 1608 C C . MET A 1 204 ? -14.368 12.187 -1.515 1.00 95.88 204 MET A C 1
ATOM 1610 O O . MET A 1 204 ? -15.345 11.738 -0.920 1.00 95.88 204 MET A O 1
ATOM 1614 N N . THR A 1 205 ? -14.348 13.435 -1.983 1.00 95.69 205 THR A N 1
ATOM 1615 C CA . THR A 1 205 ? -15.376 14.438 -1.658 1.00 95.69 205 THR A CA 1
ATOM 1616 C C . THR A 1 205 ? -16.696 14.212 -2.392 1.00 95.69 205 THR A C 1
ATOM 1618 O O . THR A 1 205 ? -17.717 14.770 -2.001 1.00 95.69 205 THR A O 1
ATOM 1621 N N . THR A 1 206 ? -16.726 13.387 -3.441 1.00 95.62 206 THR A N 1
ATOM 1622 C CA . THR A 1 206 ? -17.967 13.040 -4.160 1.00 95.62 206 THR A CA 1
ATOM 1623 C C . THR A 1 206 ? -18.726 11.861 -3.544 1.00 95.62 206 THR A C 1
ATOM 1625 O O . THR A 1 206 ? -19.862 11.596 -3.950 1.00 95.62 206 THR A O 1
ATOM 1628 N N . LYS A 1 207 ? -18.147 11.186 -2.540 1.00 94.12 207 LYS A N 1
ATOM 1629 C CA . LYS A 1 207 ? -18.794 10.093 -1.802 1.00 94.12 207 LYS A CA 1
ATOM 1630 C C . LYS A 1 207 ? -20.008 10.601 -1.021 1.00 94.12 207 LYS A C 1
ATOM 1632 O O . LYS A 1 207 ? -20.017 11.716 -0.493 1.00 94.12 207 LYS A O 1
ATOM 1637 N N . ARG A 1 208 ? -21.066 9.793 -0.988 1.00 91.19 208 ARG A N 1
ATOM 1638 C CA . ARG A 1 208 ? -22.408 10.168 -0.513 1.00 91.19 208 ARG A CA 1
ATOM 1639 C C . ARG A 1 208 ? -22.832 9.462 0.755 1.00 91.19 208 ARG A C 1
ATOM 1641 O O . ARG A 1 208 ? -23.692 10.006 1.447 1.00 91.19 208 ARG A O 1
ATOM 1648 N N . GLY A 1 209 ? -22.241 8.311 1.066 1.00 91.81 209 GLY A N 1
ATOM 1649 C CA . GLY A 1 209 ? -22.546 7.560 2.278 1.00 91.81 209 GLY A CA 1
ATOM 1650 C C . GLY A 1 209 ? -22.520 8.460 3.515 1.00 91.81 209 GLY A C 1
ATOM 1651 O O . GLY A 1 209 ? -21.698 9.374 3.645 1.00 91.81 209 GLY A O 1
ATOM 1652 N N . ASP A 1 210 ? -23.458 8.243 4.426 1.00 91.94 210 ASP A N 1
ATOM 1653 C CA . ASP A 1 210 ? -23.518 8.971 5.696 1.00 91.94 210 ASP A CA 1
ATOM 1654 C C . ASP A 1 210 ? -22.350 8.596 6.631 1.00 91.94 210 ASP A C 1
ATOM 1656 O O . ASP A 1 210 ? -22.000 9.351 7.531 1.00 91.94 210 ASP A O 1
ATOM 1660 N N . ASN A 1 211 ? -21.713 7.457 6.365 1.00 94.25 211 ASN A N 1
ATOM 1661 C CA . ASN A 1 211 ? -20.615 6.866 7.112 1.00 94.25 211 ASN A CA 1
ATOM 1662 C C . ASN A 1 211 ? -19.219 7.192 6.543 1.00 94.25 211 ASN A C 1
ATOM 1664 O O . ASN A 1 211 ? -18.232 6.615 6.991 1.00 94.25 211 ASN A O 1
ATOM 1668 N N . VAL A 1 212 ? -19.109 8.073 5.544 1.00 95.25 212 VAL A N 1
ATOM 1669 C CA . VAL A 1 212 ? -17.837 8.410 4.877 1.00 95.25 212 VAL A CA 1
ATOM 1670 C C . VAL A 1 212 ? -17.537 9.902 4.950 1.00 95.25 212 VAL A C 1
ATOM 1672 O O . VAL A 1 212 ? -18.133 10.710 4.246 1.00 95.25 212 VAL A O 1
ATOM 1675 N N . ASN A 1 213 ? -16.579 10.299 5.780 1.00 95.69 213 ASN A N 1
ATOM 1676 C CA . ASN A 1 213 ? -16.268 11.704 6.028 1.00 95.69 213 ASN A CA 1
ATOM 1677 C C . ASN A 1 213 ? -14.876 12.032 5.481 1.00 95.69 213 ASN A C 1
ATOM 1679 O O . ASN A 1 213 ? -13.875 11.639 6.071 1.00 95.69 213 ASN A O 1
ATOM 1683 N N . ALA A 1 214 ? -14.817 12.735 4.347 1.00 96.38 214 ALA A N 1
ATOM 1684 C CA . ALA A 1 214 ? -13.580 13.296 3.805 1.00 96.38 214 ALA A CA 1
ATOM 1685 C C . ALA A 1 214 ? -13.361 14.698 4.392 1.00 96.38 214 ALA A C 1
ATOM 1687 O O . ALA A 1 214 ? -14.254 15.540 4.280 1.00 96.38 214 ALA A O 1
ATOM 1688 N N . ILE A 1 215 ? -12.210 14.928 5.024 1.00 96.94 215 ILE A N 1
ATOM 1689 C CA . ILE A 1 215 ? -11.885 16.162 5.745 1.00 96.94 215 ILE A CA 1
ATOM 1690 C C . ILE A 1 215 ? -10.557 16.712 5.228 1.00 96.94 215 ILE A C 1
ATOM 1692 O O . ILE A 1 215 ? -9.506 16.089 5.381 1.00 96.94 215 ILE A O 1
ATOM 1696 N N . GLU A 1 216 ? -10.624 17.898 4.638 1.00 97.06 216 GLU A N 1
ATOM 1697 C CA . GLU A 1 216 ? -9.463 18.692 4.261 1.00 97.06 216 GLU A CA 1
ATOM 1698 C C . GLU A 1 216 ? -8.877 19.385 5.498 1.00 97.06 216 GLU A C 1
ATOM 1700 O O . GLU A 1 216 ? -9.589 20.072 6.231 1.00 97.06 216 GLU A O 1
ATOM 1705 N N . VAL A 1 217 ? -7.576 19.224 5.728 1.00 97.56 217 VAL A N 1
ATOM 1706 C CA . VAL A 1 217 ? -6.861 19.868 6.834 1.00 97.56 217 VAL A CA 1
ATOM 1707 C C . VAL A 1 217 ? -5.944 20.946 6.267 1.00 97.56 217 VAL A C 1
ATOM 1709 O O . VAL A 1 217 ? -5.033 20.663 5.486 1.00 97.56 217 VAL A O 1
ATOM 1712 N N . LYS A 1 218 ? -6.213 22.201 6.619 1.00 96.88 218 LYS A N 1
ATOM 1713 C CA . LYS A 1 218 ? -5.401 23.361 6.236 1.00 96.88 218 LYS A CA 1
ATOM 1714 C C . LYS A 1 218 ? -4.198 23.497 7.170 1.00 96.88 218 LYS A C 1
ATOM 1716 O O . LYS A 1 218 ? -4.202 22.958 8.274 1.00 96.88 218 LYS A O 1
ATOM 1721 N N . GLU A 1 219 ? -3.190 24.241 6.715 1.00 94.88 219 GLU A N 1
ATOM 1722 C CA . GLU A 1 219 ? -2.003 24.602 7.515 1.00 94.88 219 GLU A CA 1
ATOM 1723 C C . GLU A 1 219 ? -1.107 23.403 7.894 1.00 94.88 219 GLU A C 1
ATOM 1725 O O . GLU A 1 219 ? -0.411 23.421 8.902 1.00 94.88 219 GLU A O 1
ATOM 1730 N N . CYS A 1 220 ? -1.081 22.361 7.055 1.00 88.19 220 CYS A N 1
ATOM 1731 C CA . CYS A 1 220 ? -0.172 21.220 7.205 1.00 88.19 220 CYS A CA 1
ATOM 1732 C C . CYS A 1 220 ? 1.145 21.442 6.438 1.00 88.19 220 CYS A C 1
ATOM 1734 O O . CYS A 1 220 ? 1.312 20.971 5.302 1.00 88.19 220 CYS A O 1
ATOM 1736 N N . GLU A 1 221 ? 2.085 22.181 7.032 1.00 84.31 221 GLU A N 1
ATOM 1737 C CA . GLU A 1 221 ? 3.402 22.447 6.435 1.00 84.31 221 GLU A CA 1
ATOM 1738 C C . GLU A 1 221 ? 4.188 21.157 6.153 1.00 84.31 221 GLU A C 1
ATOM 1740 O O . GLU A 1 221 ? 4.771 21.021 5.070 1.00 84.31 221 GLU A O 1
ATOM 1745 N N . ARG A 1 222 ? 4.133 20.184 7.075 1.00 76.00 222 ARG A N 1
ATOM 1746 C CA . ARG A 1 222 ? 4.767 18.858 6.958 1.00 76.00 222 ARG A CA 1
ATOM 1747 C C . ARG A 1 222 ? 3.880 17.833 6.238 1.00 76.00 222 ARG A C 1
ATOM 1749 O O . ARG A 1 222 ? 4.233 16.663 6.135 1.00 76.00 222 ARG A O 1
ATOM 1756 N N . GLY A 1 223 ? 2.741 18.251 5.683 1.00 82.25 223 GLY A N 1
ATOM 1757 C CA . GLY A 1 223 ? 1.848 17.368 4.933 1.00 82.25 223 GLY A CA 1
ATOM 1758 C C . GLY A 1 223 ? 1.122 16.370 5.837 1.00 82.25 223 GLY A C 1
ATOM 1759 O O . GLY A 1 223 ? 0.405 16.779 6.744 1.00 82.25 223 GLY A O 1
ATOM 1760 N N . CYS A 1 224 ? 1.243 15.067 5.559 1.00 83.38 224 CYS A N 1
ATOM 1761 C CA . CYS A 1 224 ? 0.534 14.038 6.339 1.00 83.38 224 CYS A CA 1
ATOM 1762 C C . CYS A 1 224 ? 1.030 13.955 7.782 1.00 83.38 224 CYS A C 1
ATOM 1764 O O . CYS A 1 224 ? 0.236 13.668 8.668 1.00 83.38 224 CYS A O 1
ATOM 1766 N N . ASP A 1 225 ? 2.312 14.243 8.013 1.00 80.56 225 ASP A N 1
ATOM 1767 C CA . ASP A 1 225 ? 2.942 14.068 9.3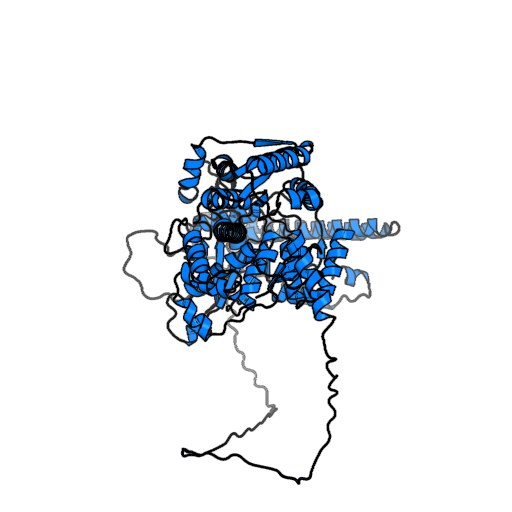23 1.00 80.56 225 ASP A CA 1
ATOM 1768 C C . ASP A 1 225 ? 2.261 14.928 10.403 1.00 80.56 225 ASP A C 1
ATOM 1770 O O . ASP A 1 225 ? 2.070 14.479 11.529 1.00 80.56 225 ASP A O 1
ATOM 1774 N N . ASP A 1 226 ? 1.808 16.137 10.050 1.00 87.75 226 ASP A N 1
ATOM 1775 C CA . ASP A 1 226 ? 1.038 17.002 10.955 1.00 87.75 226 ASP A CA 1
ATOM 1776 C C . ASP A 1 226 ? -0.298 16.364 11.375 1.00 87.75 226 ASP A C 1
ATOM 1778 O O . ASP A 1 226 ? -0.717 16.451 12.531 1.00 87.75 226 ASP A O 1
ATOM 1782 N N . ILE A 1 227 ? -0.967 15.695 10.434 1.00 92.19 227 ILE A N 1
ATOM 1783 C CA . ILE A 1 227 ? -2.228 14.987 10.669 1.00 92.19 227 ILE A CA 1
ATOM 1784 C C . ILE A 1 227 ? -1.974 13.720 11.495 1.00 92.19 227 ILE A C 1
ATOM 1786 O O . ILE A 1 227 ? -2.744 13.417 12.410 1.00 92.19 227 ILE A O 1
ATOM 1790 N N . ASP A 1 228 ? -0.899 12.990 11.197 1.00 87.56 228 ASP A N 1
ATOM 1791 C CA . ASP A 1 228 ? -0.508 11.772 11.907 1.00 87.56 228 ASP A CA 1
ATOM 1792 C C . ASP A 1 228 ? -0.118 12.060 13.366 1.00 87.56 228 ASP A C 1
ATOM 1794 O O . ASP A 1 228 ? -0.460 11.270 14.250 1.00 87.56 228 ASP A O 1
ATOM 1798 N N . ASP A 1 229 ? 0.498 13.211 13.658 1.00 87.06 229 ASP A N 1
ATOM 1799 C CA . ASP A 1 229 ? 0.772 13.660 15.030 1.00 87.06 229 ASP A CA 1
ATOM 1800 C C . ASP A 1 229 ? -0.532 13.855 15.828 1.00 87.06 229 ASP A C 1
ATOM 1802 O O . ASP A 1 229 ? -0.643 13.408 16.974 1.00 87.06 229 ASP A O 1
ATOM 1806 N N . VAL A 1 230 ? -1.559 14.463 15.222 1.00 93.81 230 VAL A N 1
ATOM 1807 C CA . VAL A 1 230 ? -2.887 14.608 15.849 1.00 93.81 230 VAL A CA 1
ATOM 1808 C C . VAL A 1 230 ? -3.570 13.251 16.021 1.00 93.81 230 VAL A C 1
ATOM 1810 O O . VAL A 1 230 ? -4.098 12.953 17.095 1.00 93.81 230 VAL A O 1
ATOM 1813 N N . CYS A 1 231 ? -3.525 12.394 14.999 1.00 91.81 231 CYS A N 1
ATOM 1814 C CA . CYS A 1 231 ? -4.067 11.040 15.089 1.00 91.81 231 CYS A CA 1
ATOM 1815 C C . CYS A 1 231 ? -3.395 10.257 16.223 1.00 91.81 231 CYS A C 1
ATOM 1817 O O . CYS A 1 231 ? -4.082 9.591 16.994 1.00 91.81 231 CYS A O 1
ATOM 1819 N N . SER A 1 232 ? -2.076 10.380 16.375 1.00 87.69 232 SER A N 1
ATOM 1820 C CA . SER A 1 232 ? -1.303 9.708 17.424 1.00 87.69 232 SER A CA 1
ATOM 1821 C C . SER A 1 232 ? -1.746 10.128 18.828 1.00 87.69 232 SER A C 1
ATOM 1823 O O . SER A 1 232 ? -1.893 9.268 19.694 1.00 87.69 232 SER A O 1
ATOM 1825 N N . LYS A 1 233 ? -2.052 11.416 19.049 1.00 90.94 233 LYS A N 1
ATOM 1826 C CA . LYS A 1 233 ? -2.629 11.899 20.320 1.00 90.94 233 LYS A CA 1
ATOM 1827 C C . LYS A 1 233 ? -3.999 11.287 20.606 1.00 90.94 233 LYS A C 1
ATOM 1829 O O . LYS A 1 233 ? -4.265 10.882 21.735 1.00 90.94 233 LYS A O 1
ATOM 1834 N N . ILE A 1 234 ? -4.854 11.176 19.588 1.00 92.44 234 ILE A N 1
ATOM 1835 C CA . ILE A 1 234 ? -6.165 10.526 19.719 1.00 92.44 234 ILE A CA 1
ATOM 1836 C C . ILE A 1 234 ? -5.994 9.037 20.038 1.00 92.44 234 ILE A C 1
ATOM 1838 O O . ILE A 1 234 ? -6.663 8.535 20.933 1.00 92.44 234 ILE A O 1
ATOM 1842 N N . PHE A 1 235 ? -5.082 8.337 19.355 1.00 88.25 235 PHE A N 1
ATOM 1843 C CA . PHE A 1 235 ? -4.814 6.915 19.596 1.00 88.25 235 PHE A CA 1
ATOM 1844 C C . PHE A 1 235 ? -4.167 6.631 20.962 1.00 88.25 235 PHE A C 1
ATOM 1846 O O . PHE A 1 235 ? -4.331 5.525 21.480 1.00 88.25 235 PHE A O 1
ATOM 1853 N N . ALA A 1 236 ? -3.456 7.602 21.543 1.00 87.88 236 ALA A N 1
ATOM 1854 C CA . ALA A 1 236 ? -2.883 7.508 22.886 1.00 87.88 236 ALA A CA 1
ATOM 1855 C C . ALA A 1 236 ? -3.934 7.644 24.005 1.00 87.88 236 ALA A C 1
ATOM 1857 O O . ALA A 1 236 ? -3.719 7.151 25.112 1.00 87.88 236 ALA A O 1
ATOM 1858 N N . ASP A 1 237 ? -5.078 8.275 23.728 1.00 91.06 237 ASP A N 1
ATOM 1859 C CA . ASP A 1 237 ? -6.207 8.362 24.655 1.00 91.06 237 ASP A CA 1
ATOM 1860 C C . ASP A 1 237 ? -7.019 7.059 24.631 1.00 91.06 237 ASP A C 1
ATOM 1862 O O . ASP A 1 237 ? -7.989 6.891 23.884 1.00 91.06 237 ASP A O 1
ATOM 1866 N N . GLU A 1 238 ? -6.585 6.100 25.449 1.00 87.56 238 GLU A N 1
ATOM 1867 C CA . GLU A 1 238 ? -7.177 4.767 25.478 1.00 87.56 238 GLU A CA 1
ATOM 1868 C C . GLU A 1 238 ? -8.665 4.775 25.843 1.00 87.56 238 GLU A C 1
ATOM 1870 O O . GLU A 1 238 ? -9.417 3.962 25.301 1.00 87.56 238 GLU A O 1
ATOM 1875 N N . GLU A 1 239 ? -9.107 5.669 26.732 1.00 91.00 239 GLU A N 1
ATOM 1876 C CA . GLU A 1 239 ? -10.515 5.761 27.128 1.00 91.00 239 GLU A CA 1
ATOM 1877 C C . GLU A 1 239 ? -11.368 6.221 25.943 1.00 91.00 239 GLU A C 1
ATOM 1879 O O . GLU A 1 239 ? -12.377 5.586 25.613 1.00 91.00 239 GLU A O 1
ATOM 1884 N N . PHE A 1 240 ? -10.939 7.281 25.253 1.00 92.69 240 PHE A N 1
ATOM 1885 C CA . PHE A 1 240 ? -11.646 7.804 24.090 1.00 92.69 240 PHE A CA 1
ATOM 1886 C C . PHE A 1 240 ? -11.684 6.796 22.936 1.00 92.69 240 PHE A C 1
ATOM 1888 O O . PHE A 1 240 ? -12.750 6.574 22.348 1.00 92.69 240 PHE A O 1
ATOM 1895 N N . VAL A 1 241 ? -10.553 6.141 22.650 1.00 91.12 241 VAL A N 1
ATOM 1896 C CA . VAL A 1 241 ? -10.443 5.077 21.639 1.00 91.12 241 VAL A CA 1
ATOM 1897 C C . VAL A 1 241 ? -11.393 3.927 21.945 1.00 91.12 241 VAL A C 1
ATOM 1899 O O . VAL A 1 241 ? -12.099 3.464 21.051 1.00 91.12 241 VAL A O 1
ATOM 1902 N N . GLN A 1 242 ? -11.445 3.472 23.198 1.00 88.25 242 GLN A N 1
ATOM 1903 C CA . GLN A 1 242 ? -12.295 2.353 23.604 1.00 88.25 242 GLN A CA 1
ATOM 1904 C C . GLN A 1 242 ? -13.776 2.709 23.557 1.00 88.25 242 GLN A C 1
ATOM 1906 O O . GLN A 1 242 ? -14.576 1.934 23.032 1.00 88.25 242 GLN A O 1
ATOM 1911 N N . ARG A 1 243 ? -14.151 3.879 24.085 1.00 91.38 243 ARG A N 1
ATOM 1912 C CA . ARG A 1 243 ? -15.544 4.337 24.111 1.00 91.38 243 ARG A CA 1
ATOM 1913 C C . ARG A 1 243 ? -16.130 4.448 22.705 1.00 91.38 243 ARG A C 1
ATOM 1915 O O . ARG A 1 243 ? -17.298 4.121 22.505 1.00 91.38 243 ARG A O 1
ATOM 1922 N N . ASN A 1 244 ? -15.312 4.877 21.746 1.00 94.19 244 ASN A N 1
ATOM 1923 C CA . ASN A 1 244 ? -15.721 5.134 20.368 1.00 94.19 244 ASN A CA 1
ATOM 1924 C C . ASN A 1 244 ? -15.301 4.040 19.371 1.00 94.19 244 ASN A C 1
ATOM 1926 O O . ASN A 1 244 ? -15.551 4.184 18.176 1.00 94.19 244 ASN A O 1
ATOM 1930 N N . GLY A 1 245 ? -14.666 2.954 19.822 1.00 92.94 245 GLY A N 1
ATOM 1931 C CA . GLY A 1 245 ? -14.200 1.867 18.956 1.00 92.94 245 GLY A CA 1
ATOM 1932 C C . GLY A 1 245 ? -13.315 2.355 17.807 1.00 92.94 245 GLY A C 1
ATOM 1933 O O . GLY A 1 245 ? -13.589 2.040 16.648 1.00 92.94 245 GLY A O 1
ATOM 1934 N N . ILE A 1 246 ? -12.312 3.180 18.115 1.00 92.88 246 ILE A N 1
ATOM 1935 C CA . ILE A 1 246 ? -11.448 3.802 17.107 1.00 92.88 246 ILE A CA 1
ATOM 1936 C C . ILE A 1 246 ? -10.390 2.803 16.630 1.00 92.88 246 ILE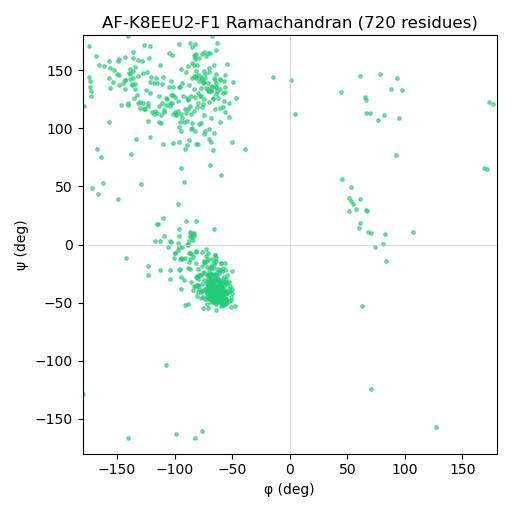 A C 1
ATOM 1938 O O . ILE A 1 246 ? -9.690 2.180 17.425 1.00 92.88 246 ILE A O 1
ATOM 1942 N N . THR A 1 247 ? -10.250 2.676 15.315 1.00 92.12 247 THR A N 1
ATOM 1943 C CA . THR A 1 247 ? -9.207 1.893 14.648 1.00 92.12 247 THR A CA 1
ATOM 1944 C C . THR A 1 247 ? -8.703 2.632 13.404 1.00 92.12 247 THR A C 1
ATOM 1946 O O . THR A 1 247 ? -9.162 3.729 13.083 1.00 92.12 247 THR A O 1
ATOM 1949 N N . SER A 1 248 ? -7.743 2.050 12.688 1.00 91.06 248 SER A N 1
ATOM 1950 C CA . SER A 1 248 ? -7.221 2.601 11.440 1.00 91.06 248 SER A CA 1
ATOM 1951 C C . SER A 1 248 ? -7.057 1.528 10.369 1.00 91.06 248 SER A C 1
ATOM 1953 O O . SER A 1 248 ? -6.770 0.359 10.640 1.00 91.06 248 SER A O 1
ATOM 1955 N N . LEU A 1 249 ? -7.212 1.967 9.122 1.00 91.06 249 LEU A N 1
ATOM 1956 C CA . LEU A 1 249 ? -6.950 1.195 7.912 1.00 91.06 249 LEU A CA 1
ATOM 1957 C C . LEU A 1 249 ? -5.711 1.705 7.163 1.00 91.06 249 LEU A C 1
ATOM 1959 O O . LEU A 1 249 ? -5.562 1.454 5.968 1.00 91.06 249 LEU A O 1
ATOM 1963 N N . ASN A 1 250 ? -4.792 2.395 7.848 1.00 87.19 250 ASN A N 1
ATOM 1964 C CA . ASN A 1 250 ? -3.498 2.804 7.294 1.00 87.19 250 ASN A CA 1
ATOM 1965 C C . ASN A 1 250 ? -2.618 1.595 6.911 1.00 87.19 250 ASN A C 1
ATOM 1967 O O . ASN A 1 250 ? -2.976 0.434 7.117 1.00 87.19 250 ASN A O 1
ATOM 1971 N N . SER A 1 251 ? -1.473 1.848 6.267 1.00 84.12 251 SER A N 1
ATOM 1972 C CA . SER A 1 251 ? -0.635 0.806 5.640 1.00 84.12 251 SER A CA 1
ATOM 1973 C C . SER A 1 251 ? -0.039 -0.198 6.637 1.00 84.12 251 SER A C 1
ATOM 1975 O O . SER A 1 251 ? 0.459 -1.245 6.225 1.00 84.12 251 SER A O 1
ATOM 1977 N N . CYS A 1 252 ? -0.132 0.092 7.935 1.00 86.44 252 CYS A N 1
ATOM 1978 C CA . CYS A 1 252 ? 0.226 -0.800 9.030 1.00 86.44 252 CYS A CA 1
ATOM 1979 C C . CYS A 1 252 ? -0.762 -1.963 9.211 1.00 86.44 252 CYS A C 1
ATOM 1981 O O . CYS A 1 252 ? -0.376 -2.982 9.777 1.00 86.44 252 CYS A O 1
ATOM 1983 N N . ASN A 1 253 ? -1.995 -1.885 8.703 1.00 93.00 253 ASN A N 1
ATOM 1984 C CA . ASN A 1 253 ? -2.982 -2.940 8.918 1.00 93.00 253 ASN A CA 1
ATOM 1985 C C . ASN A 1 253 ? -2.573 -4.253 8.219 1.00 93.00 253 ASN A C 1
ATOM 1987 O O . ASN A 1 253 ? -2.323 -4.275 7.011 1.00 93.00 253 ASN A O 1
ATOM 1991 N N . ILE A 1 254 ? -2.524 -5.365 8.962 1.00 95.06 254 ILE A N 1
ATOM 1992 C CA . ILE A 1 254 ? -2.051 -6.656 8.436 1.00 95.06 254 ILE A CA 1
ATOM 1993 C C . ILE A 1 254 ? -2.934 -7.200 7.304 1.00 95.06 254 ILE A C 1
ATOM 1995 O O . ILE A 1 254 ? -2.412 -7.804 6.368 1.00 95.06 254 ILE A O 1
ATOM 1999 N N . LEU A 1 255 ? -4.244 -6.923 7.313 1.00 96.69 255 LEU A N 1
ATOM 2000 C CA . LEU A 1 255 ? -5.147 -7.349 6.237 1.00 96.69 255 LEU A CA 1
ATOM 2001 C C . LEU A 1 255 ? -4.744 -6.751 4.892 1.00 96.69 255 LEU A C 1
ATOM 2003 O O . LEU A 1 255 ? -4.878 -7.413 3.866 1.00 96.69 255 LEU A O 1
ATOM 2007 N N . ARG A 1 256 ? -4.213 -5.521 4.893 1.00 95.69 256 ARG A N 1
ATOM 2008 C CA . ARG A 1 256 ? -3.773 -4.860 3.662 1.00 95.69 256 ARG A CA 1
ATOM 2009 C C . ARG A 1 256 ? -2.555 -5.540 3.050 1.00 95.69 256 ARG A C 1
ATOM 2011 O O . ARG A 1 256 ? -2.495 -5.636 1.831 1.00 95.69 256 ARG A O 1
ATOM 2018 N N . ILE A 1 257 ? -1.621 -6.008 3.879 1.00 96.06 257 ILE A N 1
ATOM 2019 C CA . ILE A 1 257 ? -0.455 -6.780 3.426 1.00 96.06 257 ILE A CA 1
ATOM 2020 C C . ILE A 1 257 ? -0.908 -8.125 2.853 1.00 96.06 257 ILE A C 1
ATOM 2022 O O . ILE A 1 257 ? -0.550 -8.479 1.735 1.00 96.06 257 ILE A O 1
ATOM 2026 N N . LEU A 1 258 ? -1.748 -8.863 3.588 1.00 97.38 258 LEU A N 1
ATOM 2027 C CA . LEU A 1 258 ? -2.209 -10.184 3.151 1.00 97.38 258 LEU A CA 1
ATOM 2028 C C . LEU A 1 258 ? -2.981 -10.109 1.829 1.00 97.38 258 LEU A C 1
ATOM 2030 O O . LEU A 1 258 ? -2.752 -10.926 0.945 1.00 97.38 258 LEU A O 1
ATOM 2034 N N . ALA A 1 259 ? -3.837 -9.100 1.665 1.00 96.75 259 ALA A N 1
ATOM 2035 C CA . ALA A 1 259 ? -4.600 -8.879 0.438 1.00 96.75 259 ALA A CA 1
ATOM 2036 C C . ALA A 1 259 ? -3.738 -8.510 -0.778 1.00 96.75 259 ALA A C 1
ATOM 2038 O O . ALA A 1 259 ? -4.192 -8.655 -1.910 1.00 96.75 259 ALA A O 1
ATOM 2039 N N . GLN A 1 260 ? -2.506 -8.036 -0.569 1.00 96.25 260 GLN A N 1
ATOM 2040 C CA . GLN A 1 260 ? -1.564 -7.768 -1.653 1.00 96.25 260 GLN A CA 1
ATOM 2041 C C . GLN A 1 260 ? -0.862 -9.052 -2.126 1.00 96.25 260 GLN A C 1
ATOM 2043 O O . GLN A 1 260 ? -0.524 -9.142 -3.297 1.00 96.25 260 GLN A O 1
ATOM 2048 N N . LEU A 1 261 ? -0.680 -10.077 -1.286 1.00 97.44 261 LEU A N 1
ATOM 2049 C CA . LEU A 1 261 ? 0.053 -11.294 -1.676 1.00 97.44 261 LEU A CA 1
ATOM 2050 C C . LEU A 1 261 ? -0.419 -11.946 -2.988 1.00 97.44 261 LEU A C 1
ATOM 2052 O O . LEU A 1 261 ? 0.442 -12.281 -3.804 1.00 97.44 261 LEU A O 1
ATOM 2056 N N . PRO A 1 262 ? -1.734 -12.123 -3.243 1.00 97.44 262 PRO A N 1
ATOM 2057 C CA . PRO A 1 262 ? -2.201 -12.834 -4.429 1.00 97.44 262 PRO A CA 1
ATOM 2058 C C . PRO A 1 262 ? -1.700 -12.265 -5.755 1.00 97.44 262 PRO A C 1
ATOM 2060 O O . PRO A 1 262 ? -1.421 -13.044 -6.666 1.00 97.44 262 PRO A O 1
ATOM 2063 N N . HIS A 1 263 ? -1.541 -10.940 -5.879 1.00 96.31 263 HIS A N 1
ATOM 2064 C CA . HIS A 1 263 ? -1.149 -10.358 -7.164 1.00 96.31 263 HIS A CA 1
ATOM 2065 C C . HIS A 1 263 ? 0.295 -10.696 -7.549 1.00 96.31 263 HIS A C 1
ATOM 2067 O O . HIS A 1 263 ? 0.579 -10.810 -8.735 1.00 96.31 263 HIS A O 1
ATOM 2073 N N . PHE A 1 264 ? 1.192 -10.942 -6.587 1.00 98.06 264 PHE A N 1
ATOM 2074 C CA . PHE A 1 264 ? 2.556 -11.392 -6.886 1.00 98.06 264 PHE A CA 1
ATOM 2075 C C . PHE A 1 264 ? 2.571 -12.803 -7.483 1.00 98.06 264 PHE A C 1
ATOM 2077 O O . PHE A 1 264 ? 3.225 -13.039 -8.499 1.00 98.06 264 PHE A O 1
ATOM 2084 N N . PHE A 1 265 ? 1.802 -13.725 -6.893 1.00 97.88 265 PHE A N 1
ATOM 2085 C CA . PHE A 1 265 ? 1.622 -15.074 -7.437 1.00 97.88 265 PHE A CA 1
ATOM 2086 C C . PHE A 1 265 ? 0.948 -15.025 -8.808 1.00 97.88 265 PHE A C 1
ATOM 2088 O O . PHE A 1 265 ? 1.376 -15.714 -9.731 1.00 97.88 265 PHE A O 1
ATOM 2095 N N . TRP A 1 266 ? -0.072 -14.177 -8.959 1.00 96.50 266 TRP A N 1
ATOM 2096 C CA . TRP A 1 266 ? -0.748 -13.976 -10.234 1.00 96.50 266 TRP A CA 1
ATOM 2097 C C . TRP A 1 266 ? 0.223 -13.518 -11.323 1.00 96.50 266 TRP A C 1
ATOM 2099 O O . TRP A 1 266 ? 0.306 -14.167 -12.361 1.00 96.50 266 TRP A O 1
ATOM 2109 N N . CYS A 1 267 ? 1.004 -12.463 -11.069 1.00 96.19 267 CYS A N 1
ATOM 2110 C CA . CYS A 1 267 ? 1.977 -11.946 -12.031 1.00 96.19 267 CYS A CA 1
ATOM 2111 C C . CYS A 1 267 ? 2.989 -13.022 -12.442 1.00 96.19 267 CYS A C 1
ATOM 2113 O O . CYS A 1 267 ? 3.208 -13.236 -13.632 1.00 96.19 267 CYS A O 1
ATOM 2115 N N . TYR A 1 268 ? 3.538 -13.763 -11.475 1.00 96.12 268 TYR A N 1
ATOM 2116 C CA . TYR A 1 268 ? 4.449 -14.872 -11.755 1.00 96.12 268 TYR A CA 1
ATOM 2117 C C . TYR A 1 268 ? 3.817 -15.924 -12.678 1.00 96.12 268 TYR A C 1
ATOM 2119 O O . TYR A 1 268 ? 4.397 -16.283 -13.697 1.00 96.12 268 TYR A O 1
ATOM 2127 N N . PHE A 1 269 ? 2.597 -16.382 -12.388 1.00 94.75 269 PHE A N 1
ATOM 2128 C CA . PHE A 1 269 ? 1.950 -17.399 -13.222 1.00 94.75 269 PHE A CA 1
ATOM 2129 C C . PHE A 1 269 ? 1.571 -16.889 -14.615 1.00 94.75 269 PHE A C 1
ATOM 2131 O O . PHE A 1 269 ? 1.573 -17.672 -15.565 1.00 94.75 269 PHE A O 1
ATOM 2138 N N . ARG A 1 270 ? 1.259 -15.597 -14.764 1.00 92.81 270 ARG A N 1
ATOM 2139 C CA . ARG A 1 270 ? 0.925 -15.006 -16.068 1.00 92.81 270 ARG A CA 1
ATOM 2140 C C . ARG A 1 270 ? 2.151 -14.811 -16.958 1.00 92.81 270 ARG A C 1
ATOM 2142 O O . ARG A 1 270 ? 2.028 -14.983 -18.166 1.00 92.81 270 ARG A O 1
ATOM 2149 N N . THR A 1 271 ? 3.332 -14.571 -16.388 1.00 91.69 271 THR A N 1
ATOM 2150 C CA . THR A 1 271 ? 4.584 -14.547 -17.172 1.00 91.69 271 THR A CA 1
ATOM 2151 C C . THR A 1 271 ? 5.016 -15.932 -17.664 1.00 91.69 271 THR A C 1
ATOM 2153 O O . THR A 1 271 ? 5.843 -16.035 -18.561 1.00 91.69 271 THR A O 1
ATOM 2156 N N . MET A 1 272 ? 4.416 -17.011 -17.147 1.00 88.50 272 MET A N 1
ATOM 2157 C CA . MET A 1 272 ? 4.619 -18.378 -17.645 1.00 88.50 272 MET A CA 1
ATOM 2158 C C . MET A 1 272 ? 3.725 -18.739 -18.843 1.00 88.50 272 MET A C 1
ATOM 2160 O O . MET A 1 272 ? 3.605 -19.921 -19.184 1.00 88.50 272 MET A O 1
ATOM 2164 N N . HIS A 1 273 ? 3.008 -17.788 -19.442 1.00 80.19 273 HIS A N 1
ATOM 2165 C CA . HIS A 1 273 ? 2.165 -18.082 -20.598 1.00 80.19 273 HIS A CA 1
ATOM 2166 C C . HIS A 1 273 ? 3.014 -18.617 -21.768 1.00 80.19 273 HIS A C 1
ATOM 2168 O O . HIS A 1 273 ? 4.072 -18.079 -22.071 1.00 80.19 273 HIS A O 1
ATOM 2174 N N . GLY A 1 274 ? 2.573 -19.704 -22.408 1.00 76.50 274 GLY A N 1
ATOM 2175 C CA . GLY A 1 274 ? 3.310 -20.359 -23.499 1.00 76.50 274 GLY A CA 1
ATOM 2176 C C . GLY A 1 274 ? 4.396 -21.354 -23.066 1.00 76.50 274 GLY A C 1
ATOM 2177 O O . GLY A 1 274 ? 4.800 -22.175 -23.883 1.00 76.50 274 GLY A O 1
ATOM 2178 N N . LYS A 1 275 ? 4.804 -21.367 -21.788 1.00 81.88 275 LYS A N 1
ATOM 2179 C CA . LYS A 1 275 ? 5.739 -22.370 -21.246 1.00 81.88 275 LYS A CA 1
ATOM 2180 C C . LYS A 1 275 ? 5.036 -23.706 -21.021 1.00 81.88 275 LYS A C 1
ATOM 2182 O O . LYS A 1 275 ? 4.088 -23.776 -20.225 1.00 81.88 275 LYS A O 1
ATOM 2187 N N . THR A 1 276 ? 5.484 -24.757 -21.703 1.00 78.81 276 THR A N 1
ATOM 2188 C CA . THR A 1 276 ? 4.782 -26.056 -21.733 1.00 78.81 276 THR A CA 1
ATOM 2189 C C . THR A 1 276 ? 5.637 -27.223 -21.267 1.00 78.81 276 THR A C 1
ATOM 2191 O O . THR A 1 276 ? 5.081 -28.193 -20.749 1.00 78.81 276 THR A O 1
ATOM 2194 N N . THR A 1 277 ? 6.960 -27.132 -21.392 1.00 85.75 277 THR A N 1
ATOM 2195 C CA . THR A 1 277 ? 7.870 -28.178 -20.916 1.00 85.75 277 THR A CA 1
ATOM 2196 C C . THR A 1 277 ? 8.099 -28.061 -19.409 1.00 85.75 277 THR A C 1
ATOM 2198 O O . THR A 1 277 ? 7.949 -26.987 -18.824 1.00 85.75 277 THR A O 1
ATOM 2201 N N . GLU A 1 278 ? 8.440 -29.171 -18.749 1.00 85.00 278 GLU A N 1
ATOM 2202 C CA . GLU A 1 278 ? 8.734 -29.132 -17.311 1.00 85.00 278 GLU A CA 1
ATOM 2203 C C . GLU A 1 278 ? 9.998 -28.322 -17.016 1.00 85.00 278 GLU A C 1
ATOM 2205 O O . GLU A 1 278 ? 9.991 -27.547 -16.067 1.00 85.00 278 GLU A O 1
ATOM 2210 N N . GLU A 1 279 ? 11.017 -28.408 -17.872 1.00 86.12 279 GLU A N 1
ATOM 2211 C CA . GLU A 1 279 ? 12.254 -27.629 -17.757 1.00 86.12 279 GLU A CA 1
ATOM 2212 C C . GLU A 1 279 ? 11.985 -26.116 -17.771 1.00 86.12 279 GLU A C 1
ATOM 2214 O O . GLU A 1 279 ? 12.365 -25.428 -16.825 1.00 86.12 279 GLU A O 1
ATOM 2219 N N . GLU A 1 280 ? 11.219 -25.616 -18.751 1.00 85.50 280 GLU A N 1
ATOM 2220 C CA . GLU A 1 280 ? 10.848 -24.192 -18.835 1.00 85.50 280 GLU A CA 1
ATOM 2221 C C . GLU A 1 280 ? 10.060 -23.707 -17.613 1.00 85.50 280 GLU A C 1
ATOM 2223 O O . GLU A 1 280 ? 10.068 -22.523 -17.281 1.00 85.50 280 GLU A O 1
ATOM 2228 N N . ILE A 1 281 ? 9.271 -24.585 -16.991 1.00 85.38 281 ILE A N 1
ATOM 2229 C CA . ILE A 1 281 ? 8.466 -24.240 -15.816 1.00 85.38 281 ILE A CA 1
ATOM 2230 C C . ILE A 1 281 ? 9.343 -24.233 -14.564 1.00 85.38 281 ILE A C 1
ATOM 2232 O O . ILE A 1 281 ? 9.164 -23.368 -13.708 1.00 85.38 281 ILE A O 1
ATOM 2236 N N . GLU A 1 282 ? 10.257 -25.196 -14.437 1.00 86.00 282 GLU A N 1
ATOM 2237 C CA . GLU A 1 282 ? 11.137 -25.331 -13.276 1.00 86.00 282 GLU A CA 1
ATOM 2238 C C . GLU A 1 282 ? 12.207 -24.243 -13.210 1.00 86.00 282 GLU A C 1
ATOM 2240 O O . GLU A 1 282 ? 12.527 -23.782 -12.113 1.00 86.00 282 GLU A O 1
ATOM 2245 N N . ASN A 1 283 ? 12.711 -23.813 -14.363 1.00 88.44 283 ASN A N 1
ATOM 2246 C CA . ASN A 1 283 ? 13.715 -22.763 -14.474 1.00 88.44 283 ASN A CA 1
ATOM 2247 C C . ASN A 1 283 ? 13.095 -21.350 -14.544 1.00 88.44 283 ASN A C 1
ATOM 2249 O O . ASN A 1 283 ? 13.828 -20.363 -14.466 1.00 88.44 283 ASN A O 1
ATOM 2253 N N . HIS A 1 284 ? 11.759 -21.219 -14.640 1.00 91.88 284 HIS A N 1
ATOM 2254 C CA . HIS A 1 284 ? 11.094 -19.910 -14.690 1.00 91.88 284 HIS A CA 1
ATOM 2255 C C . HIS A 1 284 ? 11.165 -19.171 -13.360 1.00 91.88 284 HIS A C 1
ATOM 2257 O O . HIS A 1 284 ? 10.612 -19.605 -12.339 1.00 91.88 284 HIS A O 1
ATOM 2263 N N . THR A 1 285 ? 11.722 -17.972 -13.414 1.00 93.50 285 THR A N 1
ATOM 2264 C CA . THR A 1 285 ? 11.782 -17.041 -12.290 1.00 93.50 285 THR A CA 1
ATOM 2265 C C . THR A 1 285 ? 11.214 -15.684 -12.684 1.00 93.50 285 THR A C 1
ATOM 2267 O O . THR A 1 285 ? 10.894 -15.424 -13.845 1.00 93.50 285 THR A O 1
ATOM 2270 N N . MET A 1 286 ? 11.063 -14.801 -11.702 1.00 94.50 286 MET A N 1
ATOM 2271 C CA . MET A 1 286 ? 10.624 -13.430 -11.935 1.00 94.50 286 MET A CA 1
ATOM 2272 C C . MET A 1 286 ? 11.481 -12.429 -11.159 1.00 94.50 286 MET A C 1
ATOM 2274 O O . MET A 1 286 ? 11.685 -12.575 -9.956 1.00 94.50 286 MET A O 1
ATOM 2278 N N . THR A 1 287 ? 11.902 -11.359 -11.822 1.00 95.81 287 THR A N 1
ATOM 2279 C CA . THR A 1 287 ? 12.342 -10.123 -11.173 1.00 95.81 287 THR A CA 1
ATOM 2280 C C . THR A 1 287 ? 11.150 -9.186 -11.058 1.00 95.81 287 THR A C 1
ATOM 2282 O O . THR A 1 287 ? 10.480 -8.912 -12.051 1.00 95.81 287 THR A O 1
ATOM 2285 N N . CYS A 1 288 ? 10.878 -8.674 -9.858 1.00 97.56 288 CYS A N 1
ATOM 2286 C CA . CYS A 1 288 ? 9.772 -7.747 -9.625 1.00 97.56 288 CYS A CA 1
ATOM 2287 C C . CYS A 1 288 ? 10.287 -6.358 -9.241 1.00 97.56 288 CYS A C 1
ATOM 2289 O O . CYS A 1 288 ? 11.065 -6.231 -8.298 1.00 97.56 288 CYS A O 1
ATOM 2291 N N . VAL A 1 289 ? 9.824 -5.317 -9.934 1.00 98.50 289 VAL A N 1
ATOM 2292 C CA . VAL A 1 289 ? 10.160 -3.916 -9.654 1.00 98.50 289 VAL A CA 1
ATOM 2293 C C . VAL A 1 289 ? 8.961 -3.214 -9.030 1.00 98.50 289 VAL A C 1
ATOM 2295 O O . VAL A 1 289 ? 7.879 -3.128 -9.616 1.00 98.50 289 VAL A O 1
ATOM 2298 N N . VAL A 1 290 ? 9.165 -2.708 -7.817 1.00 98.19 290 VAL A N 1
ATOM 2299 C CA . VAL A 1 290 ? 8.126 -2.178 -6.939 1.00 98.19 290 VAL A CA 1
ATOM 2300 C C . VAL A 1 290 ? 8.349 -0.676 -6.724 1.00 98.19 290 VAL A C 1
ATOM 2302 O O . VAL A 1 290 ? 9.303 -0.305 -6.028 1.00 98.19 290 VAL A O 1
ATOM 2305 N N . PRO A 1 291 ? 7.459 0.206 -7.226 1.00 97.25 291 PRO A N 1
ATOM 2306 C CA . PRO A 1 291 ? 7.415 1.597 -6.783 1.00 97.25 291 PRO A CA 1
ATOM 2307 C C . PRO A 1 291 ? 7.186 1.648 -5.268 1.00 97.25 291 PRO A C 1
ATOM 2309 O O . PRO A 1 291 ? 6.176 1.151 -4.755 1.00 97.25 291 PRO A O 1
ATOM 2312 N N . THR A 1 292 ? 8.143 2.209 -4.535 1.00 95.31 292 THR A N 1
ATOM 2313 C CA . THR A 1 292 ? 8.244 2.058 -3.083 1.00 95.31 292 THR A CA 1
ATOM 2314 C C . THR A 1 292 ? 8.156 3.403 -2.367 1.00 95.31 292 THR A C 1
ATOM 2316 O O . THR A 1 292 ? 9.046 4.237 -2.476 1.00 95.31 292 THR A O 1
ATOM 2319 N N . GLY A 1 293 ? 7.078 3.574 -1.596 1.00 89.00 293 GLY A N 1
ATOM 2320 C CA . GLY A 1 293 ? 6.946 4.586 -0.541 1.00 89.00 293 GLY A CA 1
ATOM 2321 C C . GLY A 1 293 ? 7.010 3.913 0.830 1.00 89.00 293 GLY A C 1
ATOM 2322 O O . GLY A 1 293 ? 8.047 3.404 1.235 1.00 89.00 293 GLY A O 1
ATOM 2323 N N . ALA A 1 294 ? 5.859 3.756 1.496 1.00 88.56 294 ALA A N 1
ATOM 2324 C CA . ALA A 1 294 ? 5.737 3.169 2.841 1.00 88.56 294 ALA A CA 1
ATOM 2325 C C . ALA A 1 294 ? 6.095 1.664 2.993 1.00 88.56 294 ALA A C 1
ATOM 2327 O O . ALA A 1 294 ? 5.724 1.058 3.999 1.00 88.56 294 ALA A O 1
ATOM 2328 N N . MET A 1 295 ? 6.742 1.044 1.996 1.00 94.00 295 MET A N 1
ATOM 2329 C CA . MET A 1 295 ? 7.262 -0.339 1.970 1.00 94.00 295 MET A CA 1
ATOM 2330 C C . MET A 1 295 ? 6.254 -1.493 2.165 1.00 94.00 295 MET A C 1
ATOM 2332 O O . MET A 1 295 ? 6.657 -2.636 2.363 1.00 94.00 295 MET A O 1
ATOM 2336 N N . GLY A 1 296 ? 4.942 -1.254 2.058 1.00 94.44 296 GLY A N 1
ATOM 2337 C CA . GLY A 1 296 ? 3.933 -2.324 2.166 1.00 94.44 296 GLY A CA 1
ATOM 2338 C C . GLY A 1 296 ? 4.056 -3.398 1.072 1.00 94.44 296 GLY A C 1
ATOM 2339 O O . GLY A 1 296 ? 4.103 -4.589 1.378 1.00 94.44 296 GLY A O 1
ATOM 2340 N N . HIS A 1 297 ? 4.195 -2.988 -0.195 1.00 95.12 297 HIS A N 1
ATOM 2341 C CA . HIS A 1 297 ? 4.466 -3.928 -1.291 1.00 95.12 297 HIS A CA 1
ATOM 2342 C C . HIS A 1 297 ? 5.848 -4.566 -1.186 1.00 95.12 297 HIS A C 1
ATOM 2344 O O . HIS A 1 297 ? 5.967 -5.746 -1.480 1.00 95.12 297 HIS A O 1
ATOM 2350 N N . ALA A 1 298 ? 6.866 -3.819 -0.745 1.00 96.50 298 ALA A N 1
ATOM 2351 C CA . ALA A 1 298 ? 8.212 -4.357 -0.541 1.00 96.50 298 ALA A CA 1
ATOM 2352 C C . ALA A 1 298 ? 8.182 -5.537 0.443 1.00 96.50 298 ALA A C 1
ATOM 2354 O O . ALA A 1 298 ? 8.665 -6.623 0.133 1.00 96.50 298 ALA A O 1
ATOM 2355 N N . PHE A 1 299 ? 7.513 -5.354 1.587 1.00 97.62 299 PHE A N 1
ATOM 2356 C CA . PHE A 1 299 ? 7.313 -6.430 2.553 1.00 97.62 299 PHE A CA 1
ATOM 2357 C C . PHE A 1 299 ? 6.471 -7.580 1.982 1.00 97.62 299 PHE A C 1
ATOM 2359 O O . PHE A 1 299 ? 6.776 -8.746 2.208 1.00 97.62 299 PHE A O 1
ATOM 2366 N N . THR A 1 300 ? 5.428 -7.275 1.210 1.00 97.75 300 THR A N 1
ATOM 2367 C CA . THR A 1 300 ? 4.590 -8.310 0.585 1.00 97.75 300 THR A CA 1
ATOM 2368 C C . THR A 1 300 ? 5.371 -9.144 -0.439 1.00 97.75 300 THR A C 1
ATOM 2370 O O . THR A 1 300 ? 5.207 -10.361 -0.480 1.00 97.75 300 THR A O 1
ATOM 2373 N N . ALA A 1 301 ? 6.252 -8.521 -1.225 1.00 97.94 301 ALA A N 1
ATOM 2374 C CA . ALA A 1 301 ? 7.134 -9.203 -2.168 1.00 97.94 301 ALA A CA 1
ATOM 2375 C C . ALA A 1 301 ? 8.134 -10.113 -1.438 1.00 97.94 301 ALA A C 1
ATOM 2377 O O . ALA A 1 301 ? 8.282 -11.278 -1.805 1.00 97.94 301 ALA A O 1
ATOM 2378 N N . GLN A 1 302 ? 8.749 -9.619 -0.354 1.00 97.31 302 GLN A N 1
ATOM 2379 C CA . GLN A 1 302 ? 9.583 -10.440 0.528 1.00 97.31 302 GLN A CA 1
ATOM 2380 C C . GLN A 1 302 ? 8.800 -11.643 1.061 1.00 97.31 302 GLN A C 1
ATOM 2382 O O . GLN A 1 302 ? 9.273 -12.772 0.964 1.00 97.31 302 GLN A O 1
ATOM 2387 N N . LEU A 1 303 ? 7.583 -11.418 1.561 1.00 97.62 303 LEU A N 1
ATOM 2388 C CA . LEU A 1 303 ? 6.724 -12.474 2.081 1.00 97.62 303 LEU A CA 1
ATOM 2389 C C . LEU A 1 303 ? 6.392 -13.513 0.999 1.00 97.62 303 LEU A C 1
ATOM 2391 O O . LEU A 1 303 ? 6.510 -14.704 1.262 1.00 97.62 303 LEU A O 1
ATOM 2395 N N . ALA A 1 304 ? 6.052 -13.097 -0.224 1.00 98.25 304 ALA A N 1
ATOM 2396 C CA . ALA A 1 304 ? 5.785 -14.010 -1.337 1.00 98.25 304 ALA A CA 1
ATOM 2397 C C . ALA A 1 304 ? 7.021 -14.848 -1.716 1.00 98.25 304 ALA A C 1
ATOM 2399 O O . ALA A 1 304 ? 6.910 -16.067 -1.876 1.00 98.25 304 ALA A O 1
ATOM 2400 N N . ARG A 1 305 ? 8.206 -14.228 -1.789 1.00 97.12 305 ARG A N 1
ATOM 2401 C CA . ARG A 1 305 ? 9.467 -14.943 -2.038 1.00 97.12 305 ARG A CA 1
ATOM 2402 C C . ARG A 1 305 ? 9.775 -15.930 -0.916 1.00 97.12 305 ARG A C 1
ATOM 2404 O O . ARG A 1 305 ? 10.085 -17.089 -1.174 1.00 97.12 305 ARG A O 1
ATOM 2411 N N . GLU A 1 306 ? 9.607 -15.516 0.337 1.00 96.31 306 GLU A N 1
ATOM 2412 C CA . GLU A 1 306 ? 9.781 -16.393 1.493 1.00 96.31 306 GLU A CA 1
ATOM 2413 C C . GLU A 1 306 ? 8.735 -17.513 1.541 1.00 96.31 306 GLU A C 1
ATOM 2415 O O . GLU A 1 306 ? 9.045 -18.593 2.035 1.00 96.31 306 GLU A O 1
ATOM 2420 N N . MET A 1 307 ? 7.530 -17.336 0.996 1.00 98.06 307 MET A N 1
ATOM 2421 C CA . MET A 1 307 ? 6.564 -18.430 0.829 1.00 98.06 307 MET A CA 1
ATOM 2422 C C . MET A 1 307 ? 7.021 -19.478 -0.200 1.00 98.06 307 MET A C 1
ATOM 2424 O O . MET A 1 307 ? 6.443 -20.560 -0.236 1.00 98.06 307 MET A O 1
ATOM 2428 N N . GLY A 1 308 ? 8.052 -19.203 -1.004 1.00 96.75 308 GLY A N 1
ATOM 2429 C CA . GLY A 1 308 ? 8.586 -20.111 -2.021 1.00 96.75 308 GLY A CA 1
ATOM 2430 C C . GLY A 1 308 ? 8.250 -19.716 -3.459 1.00 96.75 308 GLY A C 1
ATOM 2431 O O . GLY A 1 308 ? 8.470 -20.520 -4.361 1.00 96.75 308 GLY A O 1
ATOM 2432 N N . LEU A 1 309 ? 7.714 -18.512 -3.696 1.00 97.38 309 LEU A N 1
ATOM 2433 C CA . LEU A 1 309 ? 7.520 -17.995 -5.051 1.00 97.38 309 LEU A CA 1
ATOM 2434 C C . LEU A 1 309 ? 8.892 -17.741 -5.713 1.00 97.38 309 LEU A C 1
ATOM 2436 O O . LEU A 1 309 ? 9.685 -16.998 -5.129 1.00 97.38 309 LEU A O 1
ATOM 2440 N N . PRO A 1 310 ? 9.191 -18.314 -6.899 1.00 95.81 310 PRO A N 1
ATOM 2441 C CA . PRO A 1 310 ? 10.493 -18.154 -7.554 1.00 95.81 310 PRO A CA 1
ATOM 2442 C C . PRO A 1 310 ? 10.737 -16.722 -8.050 1.00 95.81 310 PRO A C 1
ATOM 2444 O O . PRO A 1 310 ? 10.428 -16.367 -9.189 1.00 95.81 310 PRO A O 1
ATOM 2447 N N . MET A 1 311 ? 11.292 -15.891 -7.169 1.00 94.94 311 MET A N 1
ATOM 2448 C CA . MET A 1 311 ? 11.701 -14.522 -7.464 1.00 94.94 311 MET A CA 1
ATOM 2449 C C . MET A 1 311 ? 13.215 -14.399 -7.368 1.00 94.94 311 MET A C 1
ATOM 2451 O O . MET A 1 311 ? 13.768 -14.612 -6.288 1.00 94.94 311 MET A O 1
ATOM 2455 N N . THR A 1 312 ? 13.859 -14.031 -8.475 1.00 93.06 312 THR A N 1
ATOM 2456 C CA . THR A 1 312 ? 15.310 -13.806 -8.515 1.00 93.06 312 THR A CA 1
ATOM 2457 C C . THR A 1 312 ? 15.649 -12.531 -7.764 1.00 93.06 312 THR A C 1
ATOM 2459 O O . THR A 1 312 ? 16.402 -12.563 -6.800 1.00 93.06 312 THR A O 1
ATOM 2462 N N . GLU A 1 313 ? 15.006 -11.426 -8.143 1.00 94.25 313 GLU A N 1
ATOM 2463 C CA . GLU A 1 313 ? 15.249 -10.114 -7.552 1.00 94.25 313 GLU A CA 1
ATOM 2464 C C . GLU A 1 313 ? 13.937 -9.422 -7.182 1.00 94.25 313 GLU A C 1
ATOM 2466 O O . GLU A 1 313 ? 12.929 -9.510 -7.894 1.00 94.25 313 GLU A O 1
ATOM 2471 N N . VAL A 1 314 ? 13.971 -8.672 -6.081 1.00 98.00 314 VAL A N 1
ATOM 2472 C CA . VAL A 1 314 ? 12.940 -7.689 -5.740 1.00 98.00 314 VAL A CA 1
ATOM 2473 C C . VAL A 1 314 ? 13.603 -6.320 -5.726 1.00 98.00 314 VAL A C 1
ATOM 2475 O O . VAL A 1 314 ? 14.478 -6.050 -4.905 1.00 98.00 314 VAL A O 1
ATOM 2478 N N . VAL A 1 315 ? 13.192 -5.454 -6.645 1.00 98.38 315 VAL A N 1
ATOM 2479 C CA . VAL A 1 315 ? 13.786 -4.133 -6.845 1.00 98.38 315 VAL A CA 1
ATOM 2480 C C . VAL A 1 315 ? 12.869 -3.066 -6.270 1.00 98.38 315 VAL A C 1
ATOM 2482 O O . VAL A 1 315 ? 11.712 -2.946 -6.670 1.00 98.38 315 VAL A O 1
ATOM 2485 N N . LEU A 1 316 ? 13.383 -2.273 -5.335 1.00 98.44 316 LEU A N 1
ATOM 2486 C CA . LEU A 1 316 ? 12.671 -1.149 -4.739 1.00 98.44 316 LEU A CA 1
ATOM 2487 C C . LEU A 1 316 ? 13.047 0.132 -5.483 1.00 98.44 316 LEU A C 1
ATOM 2489 O O . LEU A 1 316 ? 14.146 0.660 -5.313 1.00 98.44 316 LEU A O 1
ATOM 2493 N N . ALA A 1 317 ? 12.125 0.624 -6.305 1.00 98.25 317 ALA A N 1
ATOM 2494 C CA . ALA A 1 317 ? 12.274 1.891 -7.006 1.00 98.25 317 ALA A CA 1
ATOM 2495 C C . ALA A 1 317 ? 11.683 3.014 -6.148 1.00 98.25 317 ALA A C 1
ATOM 2497 O O . ALA A 1 317 ? 10.482 3.012 -5.862 1.00 98.25 317 ALA A O 1
ATOM 2498 N N . THR A 1 318 ? 12.511 3.955 -5.710 1.00 96.94 318 THR A N 1
ATOM 2499 C CA . THR A 1 318 ? 12.100 5.093 -4.882 1.00 96.94 318 THR A CA 1
ATOM 2500 C C . THR A 1 318 ? 12.237 6.400 -5.651 1.00 96.94 318 THR A C 1
ATOM 2502 O O . THR A 1 318 ? 13.057 6.513 -6.555 1.00 96.94 318 THR A O 1
ATOM 2505 N N . ASN A 1 319 ? 11.453 7.408 -5.276 1.00 95.25 319 ASN A N 1
ATOM 2506 C CA . ASN A 1 319 ? 11.704 8.786 -5.700 1.00 95.25 319 ASN A CA 1
ATOM 2507 C C . ASN A 1 319 ? 12.778 9.427 -4.791 1.00 95.25 319 ASN A C 1
ATOM 2509 O O . ASN A 1 319 ? 13.403 8.727 -3.991 1.00 95.25 319 ASN A O 1
ATOM 2513 N N . ALA A 1 320 ? 12.946 10.751 -4.852 1.00 93.12 320 ALA A N 1
ATOM 2514 C CA . ALA A 1 320 ? 13.906 11.504 -4.033 1.00 93.12 320 ALA A CA 1
ATOM 2515 C C . ALA A 1 320 ? 13.754 11.325 -2.501 1.00 93.12 320 ALA A C 1
ATOM 2517 O O . ALA A 1 320 ? 14.675 11.627 -1.745 1.00 93.12 320 ALA A O 1
ATOM 2518 N N . ASN A 1 321 ? 12.627 10.795 -2.009 1.00 88.88 321 ASN A N 1
ATOM 2519 C CA . ASN A 1 321 ? 12.445 10.435 -0.598 1.00 88.88 321 ASN A CA 1
ATOM 2520 C C . ASN A 1 321 ? 13.059 9.073 -0.235 1.00 88.88 321 ASN A C 1
ATOM 2522 O O . ASN A 1 321 ? 12.651 8.484 0.763 1.00 88.88 321 ASN A O 1
ATOM 2526 N N . GLY A 1 322 ? 14.004 8.557 -1.029 1.00 85.25 322 GLY A N 1
ATOM 2527 C CA . GLY A 1 322 ? 14.452 7.164 -1.106 1.00 85.25 322 GLY A CA 1
ATOM 2528 C C . GLY A 1 322 ? 15.037 6.513 0.146 1.00 85.25 322 GLY A C 1
ATOM 2529 O O . GLY A 1 322 ? 16.141 5.988 0.105 1.00 85.25 322 GLY A O 1
ATOM 2530 N N . ALA A 1 323 ? 14.275 6.430 1.238 1.00 88.25 323 ALA A N 1
ATOM 2531 C CA . ALA A 1 323 ? 14.693 5.837 2.505 1.00 88.25 323 ALA A CA 1
ATOM 2532 C C . ALA A 1 323 ? 15.174 4.390 2.332 1.00 88.25 323 ALA A C 1
ATOM 2534 O O . ALA A 1 323 ? 16.197 4.009 2.889 1.00 88.25 323 ALA A O 1
ATOM 2535 N N . ALA A 1 324 ? 14.487 3.585 1.514 1.00 92.69 324 ALA A N 1
ATOM 2536 C CA . ALA A 1 324 ? 14.923 2.218 1.231 1.00 92.69 324 ALA A CA 1
ATOM 2537 C C . ALA A 1 324 ? 16.274 2.174 0.490 1.00 92.69 324 ALA A C 1
ATOM 2539 O O . ALA A 1 324 ? 17.102 1.313 0.788 1.00 92.69 324 ALA A O 1
ATOM 2540 N N . HIS A 1 325 ? 16.507 3.098 -0.449 1.00 95.50 325 HIS A N 1
ATOM 2541 C CA . HIS A 1 325 ? 17.777 3.208 -1.166 1.00 95.50 325 HIS A CA 1
ATOM 2542 C C . HIS A 1 325 ? 18.900 3.697 -0.242 1.00 95.50 325 HIS A C 1
ATOM 2544 O O . HIS A 1 325 ? 19.962 3.082 -0.191 1.00 95.50 325 HIS A O 1
ATOM 2550 N N . GLU A 1 326 ? 18.634 4.726 0.562 1.00 94.25 326 GLU A N 1
ATOM 2551 C CA . GLU A 1 326 ? 19.557 5.269 1.560 1.00 94.25 326 GLU A CA 1
ATOM 2552 C C . GLU A 1 326 ? 19.994 4.188 2.559 1.00 94.25 326 GLU A C 1
ATOM 2554 O O . GLU A 1 326 ? 21.189 3.926 2.682 1.00 94.25 326 GLU A O 1
ATOM 2559 N N . ILE A 1 327 ? 19.043 3.463 3.162 1.00 95.00 327 ILE A N 1
ATOM 2560 C CA . ILE A 1 327 ? 19.315 2.336 4.069 1.00 95.00 327 ILE A CA 1
ATOM 2561 C C . ILE A 1 327 ? 20.145 1.258 3.367 1.00 95.00 327 ILE A C 1
ATOM 2563 O O . ILE A 1 327 ? 21.097 0.735 3.948 1.00 95.00 327 ILE A O 1
ATOM 2567 N N . ALA A 1 328 ? 19.822 0.919 2.115 1.00 96.31 328 ALA A N 1
ATOM 2568 C CA . ALA A 1 328 ? 20.595 -0.061 1.359 1.00 96.31 328 ALA A CA 1
ATOM 2569 C C . ALA A 1 328 ? 22.044 0.399 1.148 1.00 96.31 328 ALA A C 1
ATOM 2571 O O . ALA A 1 328 ? 22.955 -0.425 1.211 1.00 96.31 328 ALA A O 1
ATOM 2572 N N . MET A 1 329 ? 22.290 1.688 0.913 1.00 96.88 329 MET A N 1
ATOM 2573 C CA . MET A 1 329 ? 23.632 2.214 0.648 1.00 96.88 329 MET A CA 1
ATOM 2574 C C . MET A 1 329 ? 24.447 2.422 1.929 1.00 96.88 329 MET A C 1
ATOM 2576 O O . MET A 1 329 ? 25.607 2.013 1.985 1.00 96.88 329 MET A O 1
ATOM 2580 N N . THR A 1 330 ? 23.849 2.993 2.972 1.00 96.62 330 THR A N 1
ATOM 2581 C CA . THR A 1 330 ? 24.565 3.446 4.177 1.00 96.62 330 THR A CA 1
ATOM 2582 C C . THR A 1 330 ? 24.383 2.514 5.373 1.00 96.62 330 THR A C 1
ATOM 2584 O O . THR A 1 330 ? 25.286 2.390 6.194 1.00 96.62 330 THR A O 1
ATOM 2587 N N . GLY A 1 331 ? 23.247 1.818 5.457 1.00 96.50 331 GLY A N 1
ATOM 2588 C CA . GLY A 1 331 ? 22.807 1.118 6.664 1.00 96.50 331 GLY A CA 1
ATOM 2589 C C . GLY A 1 331 ? 22.131 2.016 7.697 1.00 96.50 331 GLY A C 1
ATOM 2590 O O . GLY A 1 331 ? 21.714 1.508 8.736 1.00 96.50 331 GLY A O 1
ATOM 2591 N N . GLU A 1 332 ? 22.001 3.312 7.424 1.00 95.81 332 GLU A N 1
ATOM 2592 C CA . GLU A 1 332 ? 21.427 4.296 8.339 1.00 95.81 332 GLU A CA 1
ATOM 2593 C C . GLU A 1 332 ? 19.932 4.496 8.080 1.00 95.81 332 GLU A C 1
ATOM 2595 O O . GLU A 1 332 ? 19.480 4.589 6.940 1.00 95.81 332 GLU A O 1
ATOM 2600 N N . ILE A 1 333 ? 19.166 4.601 9.161 1.00 94.69 333 ILE A N 1
ATOM 2601 C CA . ILE A 1 333 ? 17.761 4.997 9.186 1.00 94.69 333 ILE A CA 1
ATOM 2602 C C . ILE A 1 333 ? 17.718 6.385 9.812 1.00 94.69 333 ILE A C 1
ATOM 2604 O O . ILE A 1 333 ? 18.019 6.527 10.995 1.00 94.69 333 ILE A O 1
ATOM 2608 N N . VAL A 1 334 ? 17.329 7.403 9.046 1.00 90.44 334 VAL A N 1
ATOM 2609 C CA . VAL A 1 334 ? 17.317 8.796 9.512 1.00 90.44 334 VAL A CA 1
ATOM 2610 C C . VAL A 1 334 ? 15.917 9.383 9.405 1.00 90.44 334 VAL A C 1
ATOM 2612 O O . VAL A 1 334 ? 15.269 9.312 8.361 1.00 90.44 334 VAL A O 1
ATOM 2615 N N . LYS A 1 335 ? 15.449 9.998 10.492 1.00 85.88 335 LYS A N 1
ATOM 2616 C CA . LYS A 1 335 ? 14.187 10.728 10.542 1.00 85.88 335 LYS A CA 1
ATOM 2617 C C . LYS A 1 335 ? 14.376 12.079 9.861 1.00 85.88 335 LYS A C 1
ATOM 2619 O O . LYS A 1 335 ? 14.986 12.991 10.417 1.00 85.88 335 LYS A O 1
ATOM 2624 N N . LYS A 1 336 ? 13.851 12.211 8.646 1.00 83.25 336 LYS A N 1
ATOM 2625 C CA . LYS A 1 336 ? 13.821 13.495 7.930 1.00 83.25 336 LYS A CA 1
ATOM 2626 C C . LYS A 1 336 ? 12.816 14.435 8.608 1.00 83.25 336 LYS A C 1
ATOM 2628 O O . LYS A 1 336 ? 11.830 13.987 9.187 1.00 83.25 336 LYS A O 1
ATOM 2633 N N . SER A 1 337 ? 13.069 15.743 8.563 1.00 78.38 337 SER A N 1
ATOM 2634 C CA . SER A 1 337 ? 12.159 16.741 9.153 1.00 78.38 337 SER A CA 1
ATOM 2635 C C . SER A 1 337 ? 10.858 16.897 8.361 1.00 78.38 337 SER A C 1
ATOM 2637 O O . SER A 1 337 ? 9.837 17.282 8.928 1.00 78.38 337 SER A O 1
ATOM 2639 N N . LYS A 1 338 ? 10.905 16.601 7.059 1.00 79.19 338 LYS A N 1
ATOM 2640 C CA . LYS A 1 338 ? 9.770 16.562 6.135 1.00 79.19 338 LYS A CA 1
ATOM 2641 C C . LYS A 1 338 ? 10.098 15.668 4.940 1.00 79.19 338 LYS A C 1
ATOM 2643 O O . LYS A 1 338 ? 11.273 15.466 4.628 1.00 79.19 338 LYS A O 1
ATOM 2648 N N . ALA A 1 339 ? 9.065 15.167 4.268 1.00 82.25 339 ALA A N 1
ATOM 2649 C CA . ALA A 1 339 ? 9.218 14.549 2.958 1.00 82.25 339 ALA A CA 1
ATOM 2650 C C . ALA A 1 339 ? 9.430 15.640 1.896 1.00 82.25 339 ALA A C 1
ATOM 2652 O O . ALA A 1 339 ? 8.776 16.688 1.925 1.00 82.25 339 ALA A O 1
ATOM 2653 N N . GLU A 1 340 ? 10.336 15.390 0.957 1.00 86.69 340 GLU A N 1
ATOM 2654 C CA . GLU A 1 340 ? 10.474 16.191 -0.253 1.00 86.69 340 GLU A CA 1
ATOM 2655 C C . GLU A 1 340 ? 9.242 15.989 -1.133 1.00 86.69 340 GLU A C 1
ATOM 2657 O O . GLU A 1 340 ? 8.758 14.870 -1.299 1.00 86.69 340 GLU A O 1
ATOM 2662 N N . LYS A 1 341 ? 8.714 17.073 -1.699 1.00 88.50 341 LYS A N 1
ATOM 2663 C CA . LYS A 1 341 ? 7.561 16.982 -2.597 1.00 88.50 341 LYS A CA 1
ATOM 2664 C C . LYS A 1 341 ? 8.042 16.537 -3.974 1.00 88.50 341 LYS A C 1
ATOM 2666 O O . LYS A 1 341 ? 8.831 17.250 -4.586 1.00 88.50 341 LYS A O 1
ATOM 2671 N N . THR A 1 342 ? 7.515 15.422 -4.467 1.00 91.62 342 THR A N 1
ATOM 2672 C CA . THR A 1 342 ? 7.838 14.886 -5.796 1.00 91.62 342 THR A CA 1
ATOM 2673 C C . THR A 1 342 ? 6.591 14.752 -6.666 1.00 91.62 342 THR A C 1
ATOM 2675 O O . THR A 1 342 ? 5.452 14.883 -6.201 1.00 91.62 342 THR A O 1
ATOM 2678 N N . VAL A 1 343 ? 6.787 14.456 -7.952 1.00 92.75 343 VAL A N 1
ATOM 2679 C CA . VAL A 1 343 ? 5.677 14.161 -8.879 1.00 92.75 343 VAL A CA 1
ATOM 2680 C C . VAL A 1 343 ? 4.999 12.824 -8.570 1.00 92.75 343 VAL A C 1
ATOM 2682 O O . VAL A 1 343 ? 3.815 12.635 -8.852 1.00 92.75 343 VAL A O 1
ATOM 2685 N N . ALA A 1 344 ? 5.723 11.900 -7.935 1.00 92.44 344 ALA A N 1
ATOM 2686 C CA . ALA A 1 344 ? 5.225 10.609 -7.485 1.00 92.44 344 ALA A CA 1
ATOM 2687 C C . ALA A 1 344 ? 4.708 10.692 -6.035 1.00 92.44 344 ALA A C 1
ATOM 2689 O O . ALA A 1 344 ? 5.071 9.880 -5.189 1.00 92.44 344 ALA A O 1
ATOM 2690 N N . SER A 1 345 ? 3.790 11.624 -5.757 1.00 87.44 345 SER A N 1
ATOM 2691 C CA . SER A 1 345 ? 3.399 12.043 -4.395 1.00 87.44 345 SER A CA 1
ATOM 2692 C C . SER A 1 345 ? 3.005 10.923 -3.418 1.00 87.44 345 SER A C 1
ATOM 2694 O O . SER A 1 345 ? 3.329 10.981 -2.238 1.00 87.44 345 SER A O 1
ATOM 2696 N N . ALA A 1 346 ? 2.348 9.855 -3.884 1.00 86.06 346 ALA A N 1
ATOM 2697 C CA . ALA A 1 346 ? 2.003 8.701 -3.042 1.00 86.06 346 ALA A CA 1
ATOM 2698 C C . ALA A 1 346 ? 3.218 7.899 -2.507 1.00 86.06 346 ALA A C 1
ATOM 2700 O O . ALA A 1 346 ? 3.038 7.000 -1.678 1.00 86.06 346 ALA A O 1
ATOM 2701 N N . MET A 1 347 ? 4.431 8.186 -2.993 1.00 90.38 347 MET A N 1
ATOM 2702 C CA . MET A 1 347 ? 5.702 7.637 -2.509 1.00 90.38 347 MET A CA 1
ATOM 2703 C C . MET A 1 347 ? 6.449 8.600 -1.572 1.00 90.38 347 MET A C 1
ATOM 2705 O O . MET A 1 347 ? 7.430 8.185 -0.961 1.00 90.38 347 MET A O 1
ATOM 2709 N N . ASP A 1 348 ? 5.973 9.839 -1.408 1.00 87.56 348 ASP A N 1
ATOM 2710 C CA . ASP A 1 348 ? 6.575 10.834 -0.517 1.00 87.56 348 ASP A CA 1
ATOM 2711 C C . ASP A 1 348 ? 6.271 10.476 0.940 1.00 87.56 348 ASP A C 1
ATOM 2713 O O . ASP A 1 348 ? 5.188 10.746 1.460 1.00 87.56 348 ASP A O 1
ATOM 2717 N N . CYS A 1 349 ? 7.226 9.828 1.606 1.00 78.88 349 CYS A N 1
ATOM 2718 C CA . CYS A 1 349 ? 7.137 9.514 3.026 1.00 78.88 349 CYS A CA 1
ATOM 2719 C C . CYS A 1 349 ? 8.463 9.790 3.736 1.00 78.88 349 CYS A C 1
ATOM 2721 O O . CYS A 1 349 ? 9.523 9.416 3.240 1.00 78.88 349 CYS A O 1
ATOM 2723 N N . VAL A 1 350 ? 8.391 10.384 4.930 1.00 77.94 350 VAL A N 1
ATOM 2724 C CA . VAL A 1 350 ? 9.556 10.582 5.807 1.00 77.94 350 VAL A CA 1
ATOM 2725 C C . VAL A 1 350 ? 10.094 9.248 6.301 1.00 77.94 350 VAL A C 1
ATOM 2727 O O . VAL A 1 350 ? 11.289 8.983 6.215 1.00 77.94 350 VAL A O 1
ATOM 2730 N N . MET A 1 351 ? 9.197 8.407 6.815 1.00 81.25 351 MET A N 1
ATOM 2731 C CA . MET A 1 351 ? 9.544 7.111 7.373 1.00 81.25 351 MET A CA 1
ATOM 2732 C C . MET A 1 351 ? 8.646 6.025 6.781 1.00 81.25 351 MET A C 1
ATOM 2734 O O . MET A 1 351 ? 7.429 6.037 6.998 1.00 81.25 351 MET A O 1
ATOM 2738 N N . PRO A 1 352 ? 9.203 5.041 6.061 1.00 85.75 352 PRO A N 1
ATOM 2739 C CA . PRO A 1 352 ? 8.413 3.929 5.569 1.00 85.75 352 PRO A CA 1
ATOM 2740 C C . PRO A 1 352 ? 8.069 2.975 6.718 1.00 85.75 352 PRO A C 1
ATOM 2742 O O . PRO A 1 352 ? 8.841 2.080 7.031 1.00 85.75 352 PRO A O 1
ATOM 2745 N N . TYR A 1 353 ? 6.895 3.117 7.340 1.00 84.81 353 TYR A N 1
ATOM 2746 C CA . TYR A 1 353 ? 6.505 2.308 8.510 1.00 84.81 353 TYR A CA 1
ATOM 2747 C C . TYR A 1 353 ? 6.677 0.787 8.325 1.00 84.81 353 TYR A C 1
ATOM 2749 O O . TYR A 1 353 ? 7.117 0.108 9.251 1.00 84.81 353 TYR A O 1
ATOM 2757 N N . ASN A 1 354 ? 6.395 0.226 7.138 1.00 93.88 354 ASN A N 1
ATOM 2758 C CA . ASN A 1 354 ? 6.579 -1.216 6.902 1.00 93.88 354 ASN A CA 1
ATOM 2759 C C . ASN A 1 354 ? 8.049 -1.651 6.792 1.00 93.88 354 ASN A C 1
ATOM 2761 O O . ASN A 1 354 ? 8.303 -2.855 6.729 1.00 93.88 354 ASN A O 1
ATOM 2765 N N . LEU A 1 355 ? 9.011 -0.723 6.840 1.00 94.88 355 LEU A N 1
ATOM 2766 C CA . LEU A 1 355 ? 10.421 -1.047 7.047 1.00 94.88 355 LEU A CA 1
ATOM 2767 C C . LEU A 1 355 ? 10.590 -1.938 8.273 1.00 94.88 355 LEU A C 1
ATOM 2769 O O . LEU A 1 355 ? 11.345 -2.897 8.220 1.00 94.88 355 LEU A O 1
ATOM 2773 N N . TRP A 1 356 ? 9.848 -1.688 9.353 1.00 95.38 356 TRP A N 1
ATOM 2774 C CA . TRP A 1 356 ? 9.976 -2.479 10.576 1.00 95.38 356 TRP A CA 1
ATOM 2775 C C . TRP A 1 356 ? 9.556 -3.940 10.397 1.00 95.38 356 TRP A C 1
ATOM 2777 O O . TRP A 1 356 ? 10.116 -4.816 11.050 1.00 95.38 356 TRP A O 1
ATOM 2787 N N . ARG A 1 357 ? 8.635 -4.232 9.467 1.00 97.12 357 ARG A N 1
ATOM 2788 C CA . ARG A 1 357 ? 8.323 -5.617 9.075 1.00 97.12 357 ARG A CA 1
ATOM 2789 C C . ARG A 1 357 ? 9.468 -6.227 8.282 1.00 97.12 357 ARG A C 1
ATOM 2791 O O . ARG A 1 357 ? 9.883 -7.333 8.589 1.00 97.12 357 ARG A O 1
ATOM 2798 N N . VAL A 1 358 ? 10.007 -5.494 7.313 1.00 97.12 358 VAL A N 1
ATOM 2799 C CA . VAL A 1 358 ? 11.160 -5.947 6.525 1.00 97.12 358 VAL A CA 1
ATOM 2800 C C . VAL A 1 358 ? 12.364 -6.248 7.423 1.00 97.12 358 VAL A C 1
ATOM 2802 O O . VAL A 1 358 ? 12.910 -7.347 7.388 1.00 97.12 358 VAL A O 1
ATOM 2805 N N . VAL A 1 359 ? 12.741 -5.297 8.280 1.00 96.81 359 VAL A N 1
ATOM 2806 C CA . VAL A 1 359 ? 13.887 -5.412 9.189 1.00 96.81 359 VAL A CA 1
ATOM 2807 C C . VAL A 1 359 ? 13.691 -6.556 10.179 1.00 96.81 359 VAL A C 1
ATOM 2809 O O . VAL A 1 359 ? 14.656 -7.260 10.452 1.00 96.81 359 VAL A O 1
ATOM 2812 N N . TYR A 1 360 ? 12.467 -6.803 10.658 1.00 97.12 360 TYR A N 1
ATOM 2813 C CA . TYR A 1 360 ? 12.163 -7.959 11.506 1.00 97.12 360 TYR A CA 1
ATOM 2814 C C . TYR A 1 360 ? 12.560 -9.290 10.847 1.00 97.12 360 TYR A C 1
ATOM 2816 O O . TYR A 1 360 ? 13.225 -10.109 11.479 1.00 97.12 360 TYR A O 1
ATOM 2824 N N . TYR A 1 361 ? 12.223 -9.496 9.569 1.00 96.62 361 TYR A N 1
ATOM 2825 C CA . TYR A 1 361 ? 12.605 -10.720 8.851 1.00 96.62 361 TYR A CA 1
ATOM 2826 C C . TYR A 1 361 ? 14.079 -10.723 8.432 1.00 96.62 361 TYR A C 1
ATOM 2828 O O . TYR A 1 361 ? 14.728 -11.763 8.515 1.00 96.62 361 TYR A O 1
ATOM 2836 N N . CYS A 1 362 ? 14.663 -9.568 8.092 1.00 96.81 362 CYS A N 1
ATOM 2837 C CA . CYS A 1 362 ? 16.113 -9.458 7.886 1.00 96.81 362 CYS A CA 1
ATOM 2838 C C . CYS A 1 362 ? 16.910 -9.746 9.171 1.00 96.81 362 CYS A C 1
ATOM 2840 O O . CYS A 1 362 ? 18.054 -10.191 9.095 1.00 96.81 362 CYS A O 1
ATOM 2842 N N . ALA A 1 363 ? 16.318 -9.513 10.343 1.00 96.94 363 ALA A N 1
ATOM 2843 C CA . ALA A 1 363 ? 16.846 -9.889 11.651 1.00 96.94 363 ALA A CA 1
ATOM 2844 C C . ALA A 1 363 ? 16.460 -11.321 12.067 1.00 96.94 363 ALA A C 1
ATOM 2846 O O . ALA A 1 363 ? 16.665 -11.688 13.218 1.00 96.94 363 ALA A O 1
ATOM 2847 N N . GLU A 1 364 ? 15.909 -12.131 11.154 1.00 95.69 364 GLU A N 1
ATOM 2848 C CA . GLU A 1 364 ? 15.530 -13.533 11.394 1.00 95.69 364 GLU A CA 1
ATOM 2849 C C . GLU A 1 364 ? 14.525 -13.697 12.552 1.00 95.69 364 GLU A C 1
ATOM 2851 O O . GLU A 1 364 ? 14.497 -14.711 13.247 1.00 95.69 364 GLU A O 1
ATOM 2856 N N . GLY A 1 365 ? 13.673 -12.689 12.753 1.00 94.75 365 GLY A N 1
ATOM 2857 C CA . GLY A 1 365 ? 12.666 -12.664 13.809 1.00 94.75 365 GLY A CA 1
ATOM 2858 C C . GLY A 1 365 ? 13.182 -12.224 15.182 1.00 94.75 365 GLY A C 1
ATOM 2859 O O . GLY A 1 365 ? 12.432 -12.318 16.157 1.00 94.75 365 GLY A O 1
ATOM 2860 N N . ASP A 1 366 ? 14.422 -11.730 15.277 1.00 95.88 366 ASP A N 1
ATOM 2861 C CA . ASP A 1 366 ? 14.999 -11.217 16.520 1.00 95.88 366 ASP A CA 1
ATOM 2862 C C . ASP A 1 366 ? 14.337 -9.893 16.945 1.00 95.88 366 ASP A C 1
ATOM 2864 O O . ASP A 1 366 ? 14.636 -8.795 16.462 1.00 95.88 366 ASP A O 1
ATOM 2868 N N . THR A 1 367 ? 13.405 -10.020 17.889 1.00 95.25 367 THR A N 1
ATOM 2869 C CA . THR A 1 367 ? 12.647 -8.891 18.438 1.00 95.25 367 THR A CA 1
ATOM 2870 C C . THR A 1 367 ? 13.483 -7.961 19.319 1.00 95.25 367 THR A C 1
ATOM 2872 O O . THR A 1 367 ? 13.096 -6.808 19.502 1.00 95.25 367 THR A O 1
ATOM 2875 N N . GLU A 1 368 ? 14.606 -8.425 19.876 1.00 95.06 368 GLU A N 1
ATOM 2876 C CA . GLU A 1 368 ? 15.478 -7.601 20.718 1.00 95.06 368 GLU A CA 1
ATOM 2877 C C . GLU A 1 368 ? 16.279 -6.630 19.851 1.00 95.06 368 GLU A C 1
ATOM 2879 O O . GLU A 1 368 ? 16.304 -5.427 20.131 1.00 95.06 368 GLU A O 1
ATOM 2884 N N . ILE A 1 369 ? 16.837 -7.130 18.742 1.00 95.06 369 ILE A N 1
ATOM 2885 C CA . ILE A 1 369 ? 17.497 -6.298 17.732 1.00 95.06 369 ILE A CA 1
ATOM 2886 C C . ILE A 1 369 ? 16.540 -5.217 17.235 1.00 95.06 369 ILE A C 1
ATOM 2888 O O . ILE A 1 369 ? 16.901 -4.038 17.218 1.00 95.06 369 ILE A O 1
ATOM 2892 N N . LEU A 1 370 ? 15.315 -5.594 16.854 1.00 94.50 370 LEU A N 1
ATOM 2893 C CA . LEU A 1 370 ? 14.372 -4.622 16.313 1.00 94.50 370 LEU A CA 1
ATOM 2894 C C . LEU A 1 370 ? 13.975 -3.568 17.347 1.00 94.50 370 LEU A C 1
ATOM 2896 O O . LEU A 1 370 ? 13.983 -2.381 17.028 1.00 94.50 370 LEU A O 1
ATOM 2900 N N . ARG A 1 371 ? 13.673 -3.986 18.583 1.00 94.88 371 ARG A N 1
ATOM 2901 C CA . ARG A 1 371 ? 13.308 -3.068 19.666 1.00 94.88 371 ARG A CA 1
ATOM 2902 C C . ARG A 1 371 ? 14.418 -2.054 19.911 1.00 94.88 371 ARG A C 1
ATOM 2904 O O . ARG A 1 371 ? 14.144 -0.864 19.919 1.00 94.88 371 ARG A O 1
ATOM 2911 N N . ARG A 1 372 ? 15.674 -2.505 19.989 1.00 95.12 372 ARG A N 1
ATOM 2912 C CA . ARG A 1 372 ? 16.834 -1.622 20.159 1.00 95.12 372 ARG A CA 1
ATOM 2913 C C . ARG A 1 372 ? 16.978 -0.615 19.014 1.00 95.12 372 ARG A C 1
ATOM 2915 O O . ARG A 1 372 ? 17.248 0.555 19.278 1.00 95.12 372 ARG A O 1
ATOM 2922 N N . ILE A 1 373 ? 16.827 -1.045 17.759 1.00 95.19 373 ILE A N 1
ATOM 2923 C CA . ILE A 1 373 ? 16.922 -0.146 16.594 1.00 95.19 373 ILE A CA 1
ATOM 2924 C C . ILE A 1 373 ? 15.789 0.886 16.629 1.00 95.19 373 ILE A C 1
ATOM 2926 O O . ILE A 1 373 ? 16.049 2.073 16.447 1.00 95.19 373 ILE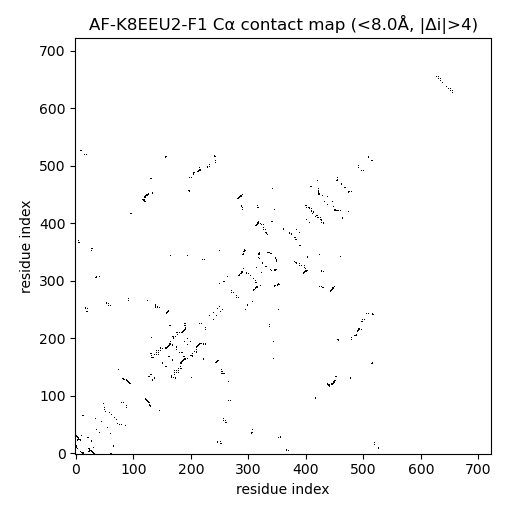 A O 1
ATOM 2930 N N . GLN A 1 374 ? 14.554 0.450 16.892 1.00 93.38 374 GLN A N 1
ATOM 2931 C CA . GLN A 1 374 ? 13.393 1.337 16.968 1.00 93.38 374 GLN A CA 1
ATOM 2932 C C . GLN A 1 374 ? 13.493 2.321 18.132 1.00 93.38 374 GLN A C 1
ATOM 2934 O O . GLN A 1 374 ? 13.295 3.506 17.904 1.00 93.38 374 GLN A O 1
ATOM 2939 N N . ASP A 1 375 ? 13.887 1.877 19.327 1.00 93.69 375 ASP A N 1
ATOM 2940 C CA . ASP A 1 375 ? 14.090 2.755 20.488 1.00 93.69 375 ASP A CA 1
ATOM 2941 C C . ASP A 1 375 ? 15.172 3.806 20.205 1.00 93.69 375 ASP A C 1
ATOM 2943 O O . ASP A 1 375 ? 15.002 4.984 20.513 1.00 93.69 375 ASP A O 1
ATOM 2947 N N . THR A 1 376 ? 16.269 3.402 19.554 1.00 95.12 376 THR A N 1
ATOM 2948 C CA . THR A 1 376 ? 17.338 4.328 19.145 1.00 95.12 376 THR A CA 1
ATOM 2949 C C . THR A 1 376 ? 16.811 5.350 18.134 1.00 95.12 376 THR A C 1
ATOM 2951 O O . THR A 1 376 ? 17.045 6.548 18.287 1.00 95.12 376 THR A O 1
ATOM 2954 N N . TYR A 1 377 ? 16.056 4.896 17.132 1.00 93.44 377 TYR A N 1
ATOM 2955 C CA . TYR A 1 377 ? 15.456 5.762 16.120 1.00 93.44 377 TYR A CA 1
ATOM 2956 C C . TYR A 1 377 ? 14.426 6.729 16.719 1.00 93.44 377 TYR A C 1
ATOM 2958 O O . TYR A 1 377 ? 14.432 7.911 16.385 1.00 93.44 377 TYR A O 1
ATOM 2966 N N . GLU A 1 378 ? 13.555 6.254 17.608 1.00 90.12 378 GLU A N 1
ATOM 2967 C CA . GLU A 1 378 ? 12.537 7.067 18.276 1.00 90.12 378 GLU A CA 1
ATOM 2968 C C . GLU A 1 378 ? 13.179 8.131 19.173 1.00 90.12 378 GLU A C 1
ATOM 2970 O O . GLU A 1 378 ? 12.744 9.282 19.153 1.00 90.12 378 GLU A O 1
ATOM 2975 N N . PHE A 1 379 ? 14.240 7.773 19.903 1.00 92.12 379 PHE A N 1
ATOM 2976 C CA . PHE A 1 379 ? 14.913 8.678 20.833 1.00 92.12 379 PHE A CA 1
ATOM 2977 C C . PHE A 1 379 ? 15.829 9.695 20.135 1.00 92.12 379 PHE A C 1
ATOM 2979 O O . PHE A 1 379 ? 15.792 10.881 20.458 1.00 92.12 379 PHE A O 1
ATOM 2986 N N . TYR A 1 380 ? 16.654 9.257 19.178 1.00 93.62 380 TYR A N 1
ATOM 2987 C CA . TYR A 1 380 ? 17.667 10.108 18.535 1.00 93.62 380 TYR A CA 1
ATOM 2988 C C . TYR A 1 380 ? 17.252 10.647 17.161 1.00 93.62 380 TYR A C 1
ATOM 2990 O O . TYR A 1 380 ? 17.947 11.495 16.606 1.00 93.62 380 TYR A O 1
ATOM 2998 N N . GLY A 1 381 ? 16.167 10.142 16.569 1.00 91.81 381 GLY A N 1
ATOM 2999 C CA . GLY A 1 381 ? 15.821 10.414 15.171 1.00 91.81 381 GLY A CA 1
ATOM 3000 C C . GLY A 1 381 ? 16.757 9.735 14.165 1.00 91.81 381 GLY A C 1
ATOM 3001 O O . GLY A 1 381 ? 16.694 10.036 12.977 1.00 91.81 381 GLY A O 1
ATOM 3002 N N . HIS A 1 382 ? 17.635 8.836 14.612 1.00 93.69 382 HIS A N 1
ATOM 3003 C CA . HIS A 1 382 ? 18.542 8.079 13.755 1.00 93.69 382 HIS A CA 1
ATOM 3004 C C . HIS A 1 382 ? 18.842 6.709 14.377 1.00 93.69 382 HIS A C 1
ATOM 3006 O O . HIS A 1 382 ? 18.923 6.597 15.601 1.00 93.69 382 HIS A O 1
ATOM 3012 N N . ALA A 1 383 ? 19.037 5.684 13.549 1.00 96.31 383 ALA A N 1
ATOM 3013 C CA . ALA A 1 383 ? 19.549 4.384 13.970 1.00 96.31 383 ALA A CA 1
ATOM 3014 C C . ALA A 1 383 ? 20.292 3.675 12.833 1.00 96.31 383 ALA A C 1
ATOM 3016 O O . ALA A 1 383 ? 19.904 3.784 11.675 1.00 96.31 383 ALA A O 1
ATOM 3017 N N . THR A 1 384 ? 21.285 2.857 13.174 1.00 97.31 384 THR A N 1
ATOM 3018 C CA . THR A 1 384 ? 22.047 2.064 12.201 1.00 97.31 384 THR A CA 1
ATOM 3019 C C . THR A 1 384 ? 21.627 0.597 12.242 1.00 97.31 384 THR A C 1
ATOM 3021 O O . THR A 1 384 ? 21.520 -0.007 13.315 1.00 97.31 384 THR A O 1
ATOM 3024 N N . LEU A 1 385 ? 21.441 -0.020 11.075 1.00 97.81 385 LEU A N 1
ATOM 3025 C CA . LEU A 1 385 ? 21.219 -1.457 10.968 1.00 97.81 385 LEU A CA 1
ATOM 3026 C C . LEU A 1 385 ? 22.495 -2.236 11.338 1.00 97.81 385 LEU A C 1
ATOM 3028 O O . LEU A 1 385 ? 23.567 -1.973 10.786 1.00 97.81 385 LEU A O 1
ATOM 3032 N N . PRO A 1 386 ? 22.408 -3.266 12.203 1.00 97.88 386 PRO A N 1
ATOM 3033 C CA . PRO A 1 386 ? 23.524 -4.173 12.439 1.00 97.88 386 PRO A CA 1
ATOM 3034 C C . PRO A 1 386 ? 24.011 -4.812 11.133 1.00 97.88 386 PRO A C 1
ATOM 3036 O O . PRO A 1 386 ? 23.208 -5.155 10.266 1.00 97.88 386 PRO A O 1
ATOM 3039 N N . LYS A 1 387 ? 25.323 -5.063 11.015 1.00 97.75 387 LYS A N 1
ATOM 3040 C CA . LYS A 1 387 ? 25.952 -5.573 9.777 1.00 97.75 387 LYS A CA 1
ATOM 3041 C C . LYS A 1 387 ? 25.250 -6.801 9.182 1.00 97.75 387 LYS A C 1
ATOM 3043 O O . LYS A 1 387 ? 25.075 -6.865 7.969 1.00 97.75 387 LYS A O 1
ATOM 3048 N N . LYS A 1 388 ? 24.836 -7.757 10.026 1.00 97.69 388 LYS A N 1
ATOM 3049 C CA . LYS A 1 388 ? 24.102 -8.961 9.597 1.00 97.69 388 LYS A CA 1
ATOM 3050 C C . LYS A 1 388 ? 22.742 -8.601 8.986 1.00 97.69 388 LYS A C 1
ATOM 3052 O O . LYS A 1 388 ? 22.425 -9.064 7.900 1.00 97.69 388 LYS A O 1
ATOM 3057 N N . VAL A 1 389 ? 21.986 -7.727 9.649 1.00 98.19 389 VAL A N 1
ATOM 3058 C CA . VAL A 1 389 ? 20.661 -7.271 9.200 1.00 98.19 389 VAL A CA 1
ATOM 3059 C C . VAL A 1 389 ? 20.766 -6.479 7.897 1.00 98.19 389 VAL A C 1
ATOM 3061 O O . VAL A 1 389 ? 19.989 -6.713 6.978 1.00 98.19 389 VAL A O 1
ATOM 3064 N N . LEU A 1 390 ? 21.758 -5.590 7.782 1.00 98.38 390 LEU A N 1
ATOM 3065 C CA . LEU A 1 390 ? 22.021 -4.834 6.555 1.00 98.38 390 LEU A CA 1
ATOM 3066 C C . LEU A 1 390 ? 22.409 -5.747 5.385 1.00 98.38 390 LEU A C 1
ATOM 3068 O O . LEU A 1 390 ? 21.940 -5.545 4.268 1.00 98.38 390 LEU A O 1
ATOM 3072 N N . ARG A 1 391 ? 23.248 -6.762 5.628 1.00 98.25 391 ARG A N 1
ATOM 3073 C CA . ARG A 1 391 ? 23.581 -7.762 4.607 1.00 98.25 391 ARG A CA 1
ATOM 3074 C C . ARG A 1 391 ? 22.323 -8.491 4.139 1.00 98.25 391 ARG A C 1
ATOM 3076 O O . ARG A 1 391 ? 22.059 -8.498 2.945 1.00 98.25 391 ARG A O 1
ATOM 3083 N N . ASN A 1 392 ? 21.518 -9.003 5.069 1.00 97.88 392 ASN A N 1
ATOM 3084 C CA . ASN A 1 392 ? 20.271 -9.694 4.743 1.00 97.88 392 ASN A CA 1
ATOM 3085 C C . ASN A 1 392 ? 19.292 -8.768 3.986 1.00 97.88 392 ASN A C 1
ATOM 3087 O O . ASN A 1 392 ? 18.617 -9.210 3.062 1.00 97.88 392 ASN A O 1
ATOM 3091 N N . PHE A 1 393 ? 19.248 -7.468 4.309 1.00 98.06 393 PHE A N 1
ATOM 3092 C CA . PHE A 1 393 ? 18.465 -6.475 3.562 1.00 98.06 393 PHE A CA 1
ATOM 3093 C C . PHE A 1 393 ? 18.949 -6.325 2.111 1.00 98.06 393 PHE A C 1
ATOM 3095 O O . PHE A 1 393 ? 18.129 -6.331 1.198 1.00 98.06 393 PHE A O 1
ATOM 3102 N N . ARG A 1 394 ? 20.267 -6.239 1.890 1.00 97.88 394 ARG A N 1
ATOM 3103 C CA . ARG A 1 394 ? 20.888 -6.124 0.554 1.00 97.88 394 ARG A CA 1
ATOM 3104 C C . ARG A 1 394 ? 20.779 -7.401 -0.279 1.00 97.88 394 ARG A C 1
ATOM 3106 O O . ARG A 1 394 ? 20.663 -7.318 -1.490 1.00 97.88 394 ARG A O 1
ATOM 3113 N N . GLU A 1 395 ? 20.803 -8.565 0.362 1.00 96.06 395 GLU A N 1
ATOM 3114 C CA . GLU A 1 395 ? 20.500 -9.852 -0.283 1.00 96.06 395 GLU A CA 1
ATOM 3115 C C . GLU A 1 395 ? 19.006 -9.971 -0.608 1.00 96.06 395 GLU A C 1
ATOM 3117 O O . GLU A 1 395 ? 18.607 -10.706 -1.507 1.00 96.06 395 GLU A O 1
ATOM 3122 N N . THR A 1 396 ? 18.159 -9.247 0.130 1.00 95.94 396 THR A N 1
ATOM 3123 C CA . THR A 1 396 ? 16.715 -9.287 -0.069 1.00 95.94 396 THR A CA 1
ATOM 3124 C C . THR A 1 396 ? 16.263 -8.351 -1.180 1.00 95.94 396 THR A C 1
ATOM 3126 O O . THR A 1 396 ? 15.366 -8.733 -1.932 1.00 95.94 396 THR A O 1
ATOM 3129 N N . PHE A 1 397 ? 16.857 -7.163 -1.285 1.00 97.88 397 PHE A N 1
ATOM 3130 C CA . PHE A 1 397 ? 16.422 -6.123 -2.207 1.00 97.88 397 PHE A CA 1
ATOM 3131 C C . PHE A 1 397 ? 17.575 -5.487 -2.972 1.00 97.88 397 PHE A C 1
ATOM 3133 O O . PHE A 1 397 ? 18.572 -5.066 -2.382 1.00 97.88 397 PHE A O 1
ATOM 3140 N N . LEU A 1 398 ? 17.339 -5.257 -4.262 1.00 97.69 398 LEU A N 1
ATOM 3141 C CA . LEU A 1 398 ? 18.027 -4.206 -5.002 1.00 97.69 398 LEU A CA 1
ATOM 3142 C C . LEU A 1 398 ? 17.246 -2.899 -4.857 1.00 97.69 398 LEU A C 1
ATOM 3144 O O . LEU A 1 398 ? 16.031 -2.909 -4.653 1.00 97.69 398 LEU A O 1
ATOM 3148 N N . THR A 1 399 ? 17.920 -1.758 -4.967 1.00 97.81 399 THR A N 1
ATOM 3149 C CA . THR A 1 399 ? 17.274 -0.449 -4.818 1.00 97.81 399 THR A CA 1
ATOM 3150 C C . THR A 1 399 ? 17.781 0.544 -5.853 1.00 97.81 399 THR A C 1
ATOM 3152 O O . THR A 1 399 ? 18.956 0.520 -6.221 1.00 97.81 399 THR A O 1
ATOM 3155 N N . ALA A 1 400 ? 16.901 1.440 -6.291 1.00 97.69 400 ALA A N 1
ATOM 3156 C CA . ALA A 1 400 ? 17.248 2.558 -7.159 1.00 97.69 400 ALA A CA 1
ATOM 3157 C C . ALA A 1 400 ? 16.430 3.793 -6.784 1.00 97.69 400 ALA A C 1
ATOM 3159 O O . ALA A 1 400 ? 15.214 3.707 -6.607 1.00 97.69 400 ALA A O 1
ATOM 3160 N N . GLU A 1 401 ? 17.106 4.933 -6.690 1.00 97.25 401 GLU A N 1
ATOM 3161 C CA . GLU A 1 401 ? 16.480 6.242 -6.537 1.00 97.25 401 GLU A CA 1
ATOM 3162 C C . GLU A 1 401 ? 16.338 6.923 -7.903 1.00 97.25 401 GLU A C 1
ATOM 3164 O O . GLU A 1 401 ? 17.275 6.921 -8.703 1.00 97.25 401 GLU A O 1
ATOM 3169 N N . VAL A 1 402 ? 15.169 7.509 -8.164 1.00 98.06 402 VAL A N 1
ATOM 3170 C CA . VAL A 1 402 ? 14.825 8.166 -9.429 1.00 98.06 402 VAL A CA 1
ATOM 3171 C C . VAL A 1 402 ? 14.372 9.599 -9.161 1.00 98.06 402 VAL A C 1
ATOM 3173 O O . VAL A 1 402 ? 13.559 9.854 -8.270 1.00 98.06 402 VAL A O 1
ATOM 3176 N N . SER A 1 403 ? 14.903 10.548 -9.933 1.00 97.50 403 SER A N 1
ATOM 3177 C CA . SER A 1 403 ? 14.546 11.964 -9.818 1.00 97.50 403 SER A CA 1
ATOM 3178 C C . SER A 1 403 ? 13.238 12.297 -10.551 1.00 97.50 403 SER A C 1
ATOM 3180 O O . SER A 1 403 ? 12.797 11.550 -11.425 1.00 97.50 403 SER A O 1
ATOM 3182 N N . ASP A 1 404 ? 12.630 13.451 -10.258 1.00 97.94 404 ASP A N 1
ATOM 3183 C CA . ASP A 1 404 ? 11.453 13.934 -11.003 1.00 97.94 404 ASP A CA 1
ATOM 3184 C C . ASP A 1 404 ? 11.762 14.148 -12.491 1.00 97.94 404 ASP A C 1
ATOM 3186 O O . ASP A 1 404 ? 10.940 13.827 -13.346 1.00 97.94 404 ASP A O 1
ATOM 3190 N N . TYR A 1 405 ? 12.971 14.628 -12.807 1.00 97.56 405 TYR A N 1
ATOM 3191 C CA . TYR A 1 405 ? 13.428 14.775 -14.189 1.00 97.56 405 TYR A CA 1
ATOM 3192 C C . TYR A 1 405 ? 13.432 13.422 -14.910 1.00 97.56 405 TYR A C 1
ATOM 3194 O O . TYR A 1 405 ? 12.795 13.267 -15.948 1.00 97.56 405 TYR A O 1
ATOM 3202 N N . ASP A 1 406 ? 14.082 12.421 -14.316 1.00 98.31 406 ASP A N 1
ATOM 3203 C CA . ASP A 1 406 ? 14.154 11.070 -14.880 1.00 98.31 406 ASP A CA 1
ATOM 3204 C C . ASP A 1 406 ? 12.772 10.400 -14.954 1.00 98.31 406 ASP A C 1
ATOM 3206 O O . ASP A 1 406 ? 12.499 9.615 -15.864 1.00 98.31 406 ASP A O 1
ATOM 3210 N N . THR A 1 407 ? 11.876 10.744 -14.024 1.00 98.62 407 THR A N 1
ATOM 3211 C CA . THR A 1 407 ? 10.480 10.294 -14.024 1.00 98.62 407 THR A CA 1
ATOM 3212 C C . THR A 1 407 ? 9.727 10.843 -15.234 1.00 98.62 407 THR A C 1
ATOM 3214 O O . THR A 1 407 ? 9.081 10.072 -15.941 1.00 98.62 407 THR A O 1
ATOM 3217 N N . PHE A 1 408 ? 9.831 12.145 -15.518 1.00 98.56 408 PHE A N 1
ATOM 3218 C CA . PHE A 1 408 ? 9.202 12.753 -16.694 1.00 98.56 408 PHE A CA 1
ATOM 3219 C C . PHE A 1 408 ? 9.769 12.211 -18.008 1.00 98.56 408 PHE A C 1
ATOM 3221 O O . PHE A 1 408 ? 8.998 11.843 -18.895 1.00 98.56 408 PHE A O 1
ATOM 3228 N N . GLU A 1 409 ? 11.095 12.088 -18.109 1.00 98.19 409 GLU A N 1
ATOM 3229 C CA . GLU A 1 409 ? 11.752 11.477 -19.271 1.00 98.19 409 GLU A CA 1
ATOM 3230 C C . GLU A 1 409 ? 11.271 10.037 -19.480 1.00 98.19 409 GLU A C 1
ATOM 3232 O O . GLU A 1 409 ? 10.982 9.633 -20.603 1.00 98.19 409 GLU A O 1
ATOM 3237 N N . SER A 1 410 ? 11.109 9.266 -18.399 1.00 98.00 410 SER A N 1
ATOM 3238 C CA . SER A 1 410 ? 10.574 7.907 -18.479 1.00 98.00 410 SER A CA 1
ATOM 3239 C C . SER A 1 410 ? 9.113 7.884 -18.930 1.00 98.00 410 SER A C 1
ATOM 3241 O O . SER A 1 410 ? 8.761 7.075 -19.786 1.00 98.00 410 SER A O 1
ATOM 3243 N N . MET A 1 411 ? 8.254 8.778 -18.427 1.00 98.44 411 MET A N 1
ATOM 3244 C CA . MET A 1 411 ? 6.861 8.878 -18.888 1.00 98.44 411 MET A CA 1
ATOM 3245 C C . MET A 1 411 ? 6.787 9.144 -20.396 1.00 98.44 411 MET A C 1
ATOM 3247 O O . MET A 1 411 ? 6.043 8.461 -21.100 1.00 98.44 411 MET A O 1
ATOM 3251 N N . LYS A 1 412 ? 7.585 10.099 -20.886 1.00 97.56 412 LYS A N 1
ATOM 3252 C CA . LYS A 1 412 ? 7.660 10.449 -22.308 1.00 97.56 412 LYS A CA 1
ATOM 3253 C C . LYS A 1 412 ? 8.207 9.295 -23.147 1.00 97.56 412 LYS A C 1
ATOM 3255 O O . LYS A 1 412 ? 7.560 8.883 -24.101 1.00 97.56 412 LYS A O 1
ATOM 3260 N N . TYR A 1 413 ? 9.330 8.706 -22.735 1.00 95.88 413 TYR A N 1
ATOM 3261 C CA . TYR A 1 413 ? 9.954 7.571 -23.419 1.00 95.88 413 TYR A CA 1
ATOM 3262 C C . TYR A 1 413 ? 8.997 6.386 -23.584 1.00 95.88 413 TYR A C 1
ATOM 3264 O O . TYR A 1 413 ? 8.879 5.838 -24.676 1.00 95.88 413 TYR A O 1
ATOM 3272 N N . ASN A 1 414 ? 8.290 5.993 -22.518 1.00 96.00 414 ASN A N 1
ATOM 3273 C CA . ASN A 1 414 ? 7.384 4.846 -22.579 1.00 96.00 414 ASN A CA 1
ATOM 3274 C C . ASN A 1 414 ? 6.168 5.110 -23.481 1.00 96.00 414 ASN A C 1
ATOM 3276 O O . ASN A 1 414 ? 5.695 4.186 -24.143 1.00 96.00 414 ASN A O 1
ATOM 3280 N N . LEU A 1 415 ? 5.692 6.356 -23.564 1.00 96.19 415 LEU A N 1
ATOM 3281 C CA . LEU A 1 415 ? 4.651 6.713 -24.523 1.00 96.19 415 LEU A CA 1
ATOM 3282 C C . LEU A 1 415 ? 5.183 6.708 -25.961 1.00 96.19 415 LEU A C 1
ATOM 3284 O O . LEU A 1 415 ? 4.537 6.152 -26.845 1.00 96.19 415 LEU A O 1
ATOM 3288 N N . ASP A 1 416 ? 6.343 7.315 -26.200 1.00 94.44 416 ASP A N 1
ATOM 3289 C CA . ASP A 1 416 ? 6.891 7.474 -27.547 1.00 94.44 416 ASP A CA 1
ATOM 3290 C C . ASP A 1 416 ? 7.315 6.130 -28.150 1.00 94.44 416 ASP A C 1
ATOM 3292 O O . ASP A 1 416 ? 6.996 5.861 -29.310 1.00 94.44 416 ASP A O 1
ATOM 3296 N N . VAL A 1 417 ? 7.972 5.280 -27.356 1.00 92.25 417 VAL A N 1
ATOM 3297 C CA . VAL A 1 417 ? 8.535 3.993 -27.794 1.00 92.25 417 VAL A CA 1
ATOM 3298 C C . VAL A 1 417 ? 7.545 2.850 -27.614 1.00 92.25 417 VAL A C 1
ATOM 3300 O O . VAL A 1 417 ? 7.262 2.129 -28.554 1.00 92.25 417 VAL A O 1
ATOM 3303 N N . HIS A 1 418 ? 6.964 2.688 -26.426 1.00 93.06 418 HIS A N 1
ATOM 3304 C CA . HIS A 1 418 ? 6.129 1.516 -26.130 1.00 93.06 418 HIS A CA 1
ATOM 3305 C C . HIS A 1 418 ? 4.630 1.771 -26.312 1.00 93.06 418 HIS A C 1
ATOM 3307 O O . HIS A 1 418 ? 3.815 0.901 -26.007 1.00 93.06 418 HIS A O 1
ATOM 3313 N N . LYS A 1 419 ? 4.244 2.985 -26.735 1.00 95.31 419 LYS A N 1
ATOM 3314 C CA . LYS A 1 419 ? 2.844 3.445 -26.791 1.00 95.31 419 LYS A CA 1
ATOM 3315 C C . LYS A 1 419 ? 2.105 3.236 -25.464 1.00 95.31 419 LYS A C 1
ATOM 3317 O O . LYS A 1 419 ? 0.886 3.081 -25.438 1.00 95.31 419 LYS A O 1
ATOM 3322 N N . TYR A 1 420 ? 2.846 3.270 -24.354 1.00 96.81 420 TYR A N 1
ATOM 3323 C CA . TYR A 1 420 ? 2.348 2.998 -23.013 1.00 96.81 420 TYR A CA 1
ATOM 3324 C C . TYR A 1 420 ? 2.492 4.230 -22.120 1.00 96.81 420 TYR A C 1
ATOM 3326 O O . TYR A 1 420 ? 3.595 4.643 -21.757 1.00 96.81 420 TYR A O 1
ATOM 3334 N N . LEU A 1 421 ? 1.362 4.818 -21.722 1.00 97.88 421 LEU A N 1
ATOM 3335 C CA . LEU A 1 421 ? 1.358 5.972 -20.829 1.00 97.88 421 LEU A CA 1
ATOM 3336 C C . LEU A 1 421 ? 1.423 5.539 -19.359 1.00 97.88 421 LEU A C 1
ATOM 3338 O O . LEU A 1 421 ? 0.411 5.218 -18.737 1.00 97.88 421 LEU A O 1
ATOM 3342 N N . ALA A 1 422 ? 2.616 5.604 -18.777 1.00 98.12 422 ALA A N 1
ATOM 3343 C CA . ALA A 1 422 ? 2.818 5.375 -17.352 1.00 98.12 422 ALA A CA 1
ATOM 3344 C C . ALA A 1 422 ? 2.393 6.592 -16.503 1.00 98.12 422 ALA A C 1
ATOM 3346 O O . ALA A 1 422 ? 2.633 7.742 -16.870 1.00 98.12 422 ALA A O 1
ATOM 3347 N N . CYS A 1 423 ? 1.818 6.351 -15.319 1.00 97.88 423 CYS A N 1
ATOM 3348 C CA . CYS A 1 423 ? 1.750 7.379 -14.273 1.00 97.88 423 CYS A CA 1
ATOM 3349 C C . CYS A 1 423 ? 3.150 7.632 -13.667 1.00 97.88 423 CYS A C 1
ATOM 3351 O O . CYS A 1 423 ? 4.024 6.770 -13.813 1.00 97.88 423 CYS A O 1
ATOM 3353 N N . PRO A 1 424 ? 3.371 8.733 -12.922 1.00 97.81 424 PRO A N 1
ATOM 3354 C CA . PRO A 1 424 ? 4.684 9.044 -12.346 1.00 97.81 424 PRO A CA 1
ATOM 3355 C C . PRO A 1 424 ? 5.273 7.914 -11.486 1.00 97.81 424 PRO A C 1
ATOM 3357 O O . PRO A 1 424 ? 6.447 7.585 -11.608 1.00 97.81 424 PRO A O 1
ATOM 3360 N N . HIS A 1 425 ? 4.457 7.243 -10.665 1.00 97.75 425 HIS A N 1
ATOM 3361 C CA . HIS A 1 425 ? 4.903 6.121 -9.822 1.00 97.75 425 HIS A CA 1
ATOM 3362 C C . HIS A 1 425 ? 5.375 4.924 -10.645 1.00 97.75 425 HIS A C 1
ATOM 3364 O O . HIS A 1 425 ? 6.362 4.275 -10.309 1.00 97.75 425 HIS A O 1
ATOM 3370 N N . THR A 1 426 ? 4.659 4.625 -11.727 1.00 98.56 426 THR A N 1
ATOM 3371 C CA . THR A 1 426 ? 5.005 3.528 -12.639 1.00 98.56 426 THR A CA 1
ATOM 3372 C C . THR A 1 426 ? 6.261 3.876 -13.433 1.00 98.56 426 THR A C 1
ATOM 3374 O O . THR A 1 426 ? 7.134 3.030 -13.596 1.00 98.56 426 THR A O 1
ATOM 3377 N N . ALA A 1 427 ? 6.395 5.134 -13.858 1.00 98.62 427 ALA A N 1
ATOM 3378 C CA . ALA A 1 427 ? 7.572 5.639 -14.552 1.00 98.62 427 ALA A CA 1
ATOM 3379 C C . ALA A 1 427 ? 8.839 5.576 -13.683 1.00 98.62 427 ALA A C 1
ATOM 3381 O O . ALA A 1 427 ? 9.887 5.184 -14.185 1.00 98.62 427 ALA A O 1
ATOM 3382 N N . VAL A 1 428 ? 8.747 5.834 -12.371 1.00 98.69 428 VAL A N 1
ATOM 3383 C CA . VAL A 1 428 ? 9.864 5.597 -11.433 1.00 98.69 428 VAL A CA 1
ATOM 3384 C C . VAL A 1 428 ? 10.346 4.142 -11.499 1.00 98.69 428 VAL A C 1
ATOM 3386 O O . VAL A 1 428 ? 11.545 3.891 -11.611 1.00 98.69 428 VAL A O 1
ATOM 3389 N N . ALA A 1 429 ? 9.436 3.164 -11.482 1.00 98.44 429 ALA A N 1
ATOM 3390 C CA . ALA A 1 429 ? 9.824 1.756 -11.560 1.00 98.44 429 ALA A CA 1
ATOM 3391 C C . ALA A 1 429 ? 10.335 1.336 -12.947 1.00 98.44 429 ALA A C 1
ATOM 3393 O O . ALA A 1 429 ? 11.313 0.596 -13.026 1.00 98.44 429 ALA A O 1
ATOM 3394 N N . LEU A 1 430 ? 9.733 1.833 -14.031 1.00 98.06 430 LEU A N 1
ATOM 3395 C CA . LEU A 1 430 ? 10.218 1.585 -15.393 1.00 98.06 430 LEU A CA 1
ATOM 3396 C C . LEU A 1 430 ? 11.630 2.150 -15.589 1.00 98.06 430 LEU A C 1
ATOM 3398 O O . LEU A 1 430 ? 12.515 1.440 -16.066 1.00 98.06 430 LEU A O 1
ATOM 3402 N N . HIS A 1 431 ? 11.871 3.384 -15.140 1.00 97.88 431 HIS A N 1
ATOM 3403 C CA . HIS A 1 431 ? 13.193 4.001 -15.181 1.00 97.88 431 HIS A CA 1
ATOM 3404 C C . HIS A 1 431 ? 14.213 3.220 -14.348 1.00 97.88 431 HIS A C 1
ATOM 3406 O O . HIS A 1 431 ? 15.319 2.958 -14.820 1.00 97.88 431 HIS A O 1
ATOM 3412 N N . ALA A 1 432 ? 13.859 2.807 -13.127 1.00 97.88 432 ALA A N 1
ATOM 3413 C CA . ALA A 1 432 ? 14.732 1.982 -12.294 1.00 97.88 432 ALA A CA 1
ATOM 3414 C C . ALA A 1 432 ? 15.115 0.678 -13.014 1.00 97.88 432 ALA A C 1
ATOM 3416 O O . ALA A 1 432 ? 16.294 0.344 -13.099 1.00 97.88 432 ALA A O 1
ATOM 3417 N N . ALA A 1 433 ? 14.140 -0.012 -13.613 1.00 95.81 433 ALA A N 1
ATOM 3418 C CA . ALA A 1 433 ? 14.385 -1.251 -14.343 1.00 95.81 433 ALA A CA 1
ATOM 3419 C C . ALA A 1 433 ? 15.347 -1.059 -15.529 1.00 95.81 433 ALA A C 1
ATOM 3421 O O . ALA A 1 433 ? 16.293 -1.831 -15.699 1.00 95.81 433 ALA A O 1
ATOM 3422 N N . GLN A 1 434 ? 15.133 -0.002 -16.316 1.00 93.31 434 GLN A N 1
ATOM 3423 C CA . GLN A 1 434 ? 15.953 0.334 -17.482 1.00 93.31 434 GLN A CA 1
ATOM 3424 C C . GLN A 1 434 ? 17.366 0.790 -17.093 1.00 93.31 434 GLN A C 1
ATOM 3426 O O . GLN A 1 434 ? 18.353 0.314 -17.651 1.00 93.31 434 GLN A O 1
ATOM 3431 N N . SER A 1 435 ? 17.484 1.694 -16.121 1.00 94.38 435 SER A N 1
ATOM 3432 C CA . SER A 1 435 ? 18.768 2.264 -15.682 1.00 94.38 435 SER A CA 1
ATOM 3433 C C . SER A 1 435 ? 19.679 1.239 -15.003 1.00 94.38 435 SER A C 1
ATOM 3435 O O . SER A 1 435 ? 20.900 1.320 -15.135 1.00 94.38 435 SER A O 1
ATOM 3437 N N . MET A 1 436 ? 19.094 0.243 -14.333 1.00 94.06 436 MET A N 1
ATOM 3438 C CA . MET A 1 436 ? 19.810 -0.907 -13.779 1.00 94.06 436 MET A CA 1
ATOM 3439 C C . MET A 1 436 ? 20.106 -1.994 -14.824 1.00 94.06 436 MET A C 1
ATOM 3441 O O . MET A 1 436 ? 20.812 -2.951 -14.517 1.00 94.06 436 MET A O 1
ATOM 3445 N N . GLY A 1 437 ? 19.586 -1.864 -16.049 1.00 91.25 437 GLY A N 1
ATOM 3446 C CA . GLY A 1 437 ? 19.788 -2.831 -17.123 1.00 91.25 437 GLY A CA 1
ATOM 3447 C C . GLY A 1 437 ? 19.130 -4.187 -16.871 1.00 91.25 437 GLY A C 1
ATOM 3448 O O . GLY A 1 437 ? 19.630 -5.193 -17.365 1.00 91.25 437 GLY A O 1
ATOM 3449 N N . LEU A 1 438 ? 18.023 -4.233 -16.120 1.00 89.81 438 LEU A N 1
ATOM 3450 C CA . LEU A 1 438 ? 17.351 -5.490 -15.751 1.00 89.81 438 LEU A CA 1
ATOM 3451 C C . LEU A 1 438 ? 16.749 -6.229 -16.954 1.00 89.81 438 LEU A C 1
ATOM 3453 O O . LEU A 1 438 ? 16.436 -7.412 -16.856 1.00 89.81 438 LEU A O 1
ATOM 3457 N N . ASN A 1 439 ? 16.590 -5.541 -18.083 1.00 83.62 439 ASN A N 1
ATOM 3458 C CA . ASN A 1 439 ? 16.140 -6.100 -19.354 1.00 83.62 439 ASN A CA 1
ATOM 3459 C C . ASN A 1 439 ? 17.289 -6.621 -20.246 1.00 83.62 439 ASN A C 1
ATOM 3461 O O . ASN A 1 439 ? 17.022 -7.129 -21.332 1.00 83.62 439 ASN A O 1
ATOM 3465 N N . ASN A 1 440 ? 18.554 -6.529 -19.810 1.00 78.69 440 ASN A N 1
ATOM 3466 C CA . ASN A 1 440 ? 19.741 -6.877 -20.609 1.00 78.69 440 ASN A CA 1
ATOM 3467 C C . ASN A 1 440 ? 20.282 -8.296 -20.343 1.00 78.69 440 ASN A C 1
ATOM 3469 O O . ASN A 1 440 ? 21.496 -8.510 -20.362 1.00 78.69 440 ASN A O 1
ATOM 3473 N N . HIS A 1 441 ? 19.408 -9.266 -20.079 1.00 69.19 441 HIS A N 1
ATOM 3474 C CA . HIS A 1 441 ? 19.807 -10.652 -19.823 1.00 69.19 441 HIS A CA 1
ATOM 3475 C C . HIS A 1 441 ? 19.048 -11.627 -20.723 1.00 69.19 441 HIS A C 1
ATOM 3477 O O . HIS A 1 441 ? 17.892 -11.398 -21.051 1.00 69.19 441 HIS A O 1
ATOM 3483 N N . ASP A 1 442 ? 19.694 -12.725 -21.104 1.00 59.78 442 ASP A N 1
ATOM 3484 C CA . ASP A 1 442 ? 19.018 -13.832 -21.774 1.00 59.78 442 ASP A CA 1
ATOM 3485 C C . ASP A 1 442 ? 18.324 -14.714 -20.722 1.00 59.78 442 ASP A C 1
ATOM 3487 O O . ASP A 1 442 ? 18.882 -14.969 -19.651 1.00 59.78 442 ASP A O 1
ATOM 3491 N N . GLY A 1 443 ? 17.142 -15.248 -21.039 1.00 63.19 443 GLY A N 1
ATOM 3492 C CA . GLY A 1 443 ? 16.660 -16.473 -20.398 1.00 63.19 443 GLY A CA 1
ATOM 3493 C C . GLY A 1 443 ? 15.275 -16.428 -19.763 1.00 63.19 443 GLY A C 1
ATOM 3494 O O . GLY A 1 443 ? 14.393 -15.663 -20.137 1.00 63.19 443 GLY A O 1
ATOM 3495 N N . GLU A 1 444 ? 15.087 -17.346 -18.817 1.00 76.38 444 GLU A N 1
ATOM 3496 C CA . GLU A 1 444 ? 13.803 -17.750 -18.237 1.00 76.38 444 GLU A CA 1
ATOM 3497 C C . GLU A 1 444 ? 13.282 -16.851 -17.104 1.00 76.38 444 GLU A C 1
ATOM 3499 O O . GLU A 1 444 ? 12.285 -17.178 -16.459 1.00 76.38 444 GLU A O 1
ATOM 3504 N N . ASN A 1 445 ? 13.952 -15.725 -16.860 1.00 88.12 445 ASN A N 1
ATOM 3505 C CA . ASN A 1 445 ? 13.581 -14.768 -15.830 1.00 88.12 445 ASN A CA 1
ATOM 3506 C C . ASN A 1 445 ? 12.715 -13.649 -16.415 1.00 88.12 445 ASN A C 1
ATOM 3508 O O . ASN A 1 445 ? 13.206 -12.815 -17.171 1.00 88.12 445 ASN A O 1
ATOM 3512 N N . ALA A 1 446 ? 11.442 -13.594 -16.033 1.00 92.06 446 ALA A N 1
ATOM 3513 C CA . ALA A 1 446 ? 10.545 -12.526 -16.465 1.00 92.06 446 ALA A CA 1
ATOM 3514 C C . ALA A 1 446 ? 10.772 -11.237 -15.662 1.00 92.06 446 ALA A C 1
ATOM 3516 O O . ALA A 1 446 ? 10.928 -11.280 -14.441 1.00 92.06 446 ALA A O 1
ATOM 3517 N N . LEU A 1 447 ? 10.720 -10.077 -16.320 1.00 94.88 447 LEU A N 1
ATOM 3518 C CA . LEU A 1 447 ? 10.786 -8.775 -15.657 1.00 94.88 447 LEU A CA 1
ATOM 3519 C C . LEU A 1 447 ? 9.377 -8.200 -15.493 1.00 94.88 447 LEU A C 1
ATOM 3521 O O . LEU A 1 447 ? 8.736 -7.843 -16.477 1.00 94.88 447 LEU A O 1
ATOM 3525 N N . VAL A 1 448 ? 8.900 -8.094 -14.252 1.00 97.44 448 VAL A N 1
ATOM 3526 C CA . VAL A 1 448 ? 7.577 -7.548 -13.925 1.00 97.44 448 VAL A CA 1
ATOM 3527 C C . VAL A 1 448 ? 7.702 -6.206 -13.216 1.00 97.44 448 VAL A C 1
ATOM 3529 O O . VAL A 1 448 ? 8.275 -6.119 -12.132 1.00 97.44 448 VAL A O 1
ATOM 3532 N N . VAL A 1 449 ? 7.102 -5.164 -13.785 1.00 98.44 449 VAL A N 1
ATOM 3533 C CA . VAL A 1 449 ? 7.028 -3.817 -13.210 1.00 98.44 449 VAL A CA 1
ATOM 3534 C C . VAL A 1 449 ? 5.610 -3.557 -12.713 1.00 98.44 449 VAL A C 1
ATOM 3536 O O . VAL A 1 449 ? 4.649 -3.679 -13.468 1.00 98.44 449 VAL A O 1
ATOM 3539 N N . LEU A 1 450 ? 5.454 -3.193 -11.438 1.00 98.56 450 LEU A N 1
ATOM 3540 C CA . LEU A 1 450 ? 4.131 -2.920 -10.875 1.00 98.56 450 LEU A CA 1
ATOM 3541 C C . LEU A 1 450 ? 3.657 -1.509 -11.240 1.00 98.56 450 LEU A C 1
ATOM 3543 O O . LEU A 1 450 ? 4.242 -0.520 -10.791 1.00 98.56 450 LEU A O 1
ATOM 3547 N N . ALA A 1 451 ? 2.548 -1.404 -11.970 1.00 98.25 451 ALA A N 1
ATOM 3548 C CA . ALA A 1 451 ? 1.901 -0.130 -12.246 1.00 98.25 451 ALA A CA 1
ATOM 3549 C C . ALA A 1 451 ? 0.812 0.155 -11.209 1.00 98.25 451 ALA A C 1
ATOM 3551 O O . ALA A 1 451 ? -0.228 -0.500 -11.147 1.00 98.25 451 ALA A O 1
ATOM 3552 N N . THR A 1 452 ? 1.075 1.125 -10.335 1.00 96.88 452 THR A N 1
ATOM 3553 C CA . THR A 1 452 ? 0.332 1.275 -9.070 1.00 96.88 452 THR A CA 1
ATOM 3554 C C . THR A 1 452 ? -0.856 2.231 -9.132 1.00 96.88 452 THR A C 1
ATOM 3556 O O . THR A 1 452 ? -1.681 2.221 -8.215 1.00 96.88 452 THR A O 1
ATOM 3559 N N . ALA A 1 453 ? -0.973 3.031 -10.191 1.00 97.19 453 ALA A N 1
ATOM 3560 C CA . ALA A 1 453 ? -2.073 3.965 -10.395 1.00 97.19 453 ALA A CA 1
ATOM 3561 C C . ALA A 1 453 ? -2.262 4.291 -11.880 1.00 97.19 453 ALA A C 1
ATOM 3563 O O . ALA A 1 453 ? -1.294 4.299 -12.640 1.00 97.19 453 ALA A O 1
ATOM 3564 N N . HIS A 1 454 ? -3.491 4.622 -12.267 1.00 97.62 454 HIS A N 1
ATOM 3565 C CA . HIS A 1 454 ? -3.805 5.069 -13.622 1.00 97.62 454 HIS A CA 1
ATOM 3566 C C . HIS A 1 454 ? -3.237 6.485 -13.878 1.00 97.62 454 HIS A C 1
ATOM 3568 O O . HIS A 1 454 ? -3.367 7.352 -13.001 1.00 97.62 454 HIS A O 1
ATOM 3574 N N . PRO A 1 455 ? -2.660 6.789 -15.060 1.00 97.19 455 PRO A N 1
ATOM 3575 C CA . PRO A 1 455 ? -2.053 8.096 -15.362 1.00 97.19 455 PRO A CA 1
ATOM 3576 C C . PRO A 1 455 ? -3.021 9.275 -15.204 1.00 97.19 455 PRO A C 1
ATOM 3578 O O . PRO A 1 455 ? -2.630 10.341 -14.733 1.00 97.19 455 PRO A O 1
ATOM 3581 N N . GLY A 1 456 ? -4.310 9.071 -15.488 1.00 96.06 456 GLY A N 1
ATOM 3582 C CA . GLY A 1 456 ? -5.346 10.099 -15.321 1.00 96.06 456 GLY A CA 1
ATOM 3583 C C . GLY A 1 456 ? -5.524 10.651 -13.903 1.00 96.06 456 GLY A C 1
ATOM 3584 O O . GLY A 1 456 ? -6.100 11.724 -13.728 1.00 96.06 456 GLY A O 1
ATOM 3585 N N . LYS A 1 457 ? -4.992 9.973 -12.877 1.00 95.31 457 LYS A N 1
ATOM 3586 C CA . LYS A 1 457 ? -4.971 10.505 -11.506 1.00 95.31 457 LYS A CA 1
ATOM 3587 C C . LYS A 1 457 ? -3.952 11.632 -11.308 1.00 95.31 457 LYS A C 1
ATOM 3589 O O . LYS A 1 457 ? -4.060 12.363 -10.322 1.00 95.31 457 LYS A O 1
ATOM 3594 N N . PHE A 1 458 ? -2.998 11.785 -12.228 1.00 95.44 458 PHE A N 1
ATOM 3595 C CA . PHE A 1 458 ? -1.854 12.697 -12.139 1.00 95.44 458 PHE A CA 1
ATOM 3596 C C . PHE A 1 458 ? -1.741 13.557 -13.401 1.00 95.44 458 PHE A C 1
ATOM 3598 O O . PHE A 1 458 ? -0.691 13.622 -14.034 1.00 95.44 458 PHE A O 1
ATOM 3605 N N . ILE A 1 459 ? -2.846 14.208 -13.776 1.00 95.06 459 ILE A N 1
ATOM 3606 C CA . ILE A 1 459 ? -2.944 14.926 -15.051 1.00 95.06 459 ILE A CA 1
ATOM 3607 C C . ILE A 1 459 ? -1.888 16.024 -15.202 1.00 95.06 459 ILE A C 1
ATOM 3609 O O . ILE A 1 459 ? -1.293 16.133 -16.266 1.00 95.06 459 ILE A O 1
ATOM 3613 N N . ASP A 1 460 ? -1.572 16.743 -14.122 1.00 94.31 460 ASP A N 1
ATOM 3614 C CA . ASP A 1 460 ? -0.550 17.793 -14.123 1.00 94.31 460 ASP A CA 1
ATOM 3615 C C . ASP A 1 460 ? 0.837 17.219 -14.478 1.00 94.31 460 ASP A C 1
ATOM 3617 O O . ASP A 1 460 ? 1.607 17.825 -15.223 1.00 94.31 460 ASP A O 1
ATOM 3621 N N . ALA A 1 461 ? 1.146 16.008 -13.997 1.00 95.75 461 ALA A N 1
ATOM 3622 C CA . ALA A 1 461 ? 2.395 15.329 -14.320 1.00 95.75 461 ALA A CA 1
ATOM 3623 C C . ALA A 1 461 ? 2.411 14.823 -15.769 1.00 95.75 461 ALA A C 1
ATOM 3625 O O . ALA A 1 461 ? 3.442 14.911 -16.427 1.00 95.75 461 ALA A O 1
ATOM 3626 N N . VAL A 1 462 ? 1.273 14.345 -16.285 1.00 97.38 462 VAL A N 1
ATOM 3627 C CA . VAL A 1 462 ? 1.131 13.959 -17.700 1.00 97.38 462 VAL A CA 1
ATOM 3628 C C . VAL A 1 462 ? 1.330 15.169 -18.615 1.00 97.38 462 VAL A C 1
ATOM 3630 O O . VAL A 1 462 ? 2.105 15.088 -19.561 1.00 97.38 462 VAL A O 1
ATOM 3633 N N . GLN A 1 463 ? 0.683 16.297 -18.317 1.00 97.19 463 GLN A N 1
ATOM 3634 C CA . GLN A 1 463 ? 0.819 17.536 -19.090 1.00 97.19 463 GLN A CA 1
ATOM 3635 C C . GLN A 1 463 ? 2.258 18.052 -19.082 1.00 97.19 463 GLN A C 1
ATOM 3637 O O . GLN A 1 463 ? 2.777 18.446 -20.122 1.00 97.19 463 GLN A O 1
ATOM 3642 N N . THR A 1 464 ? 2.920 17.993 -17.921 1.00 97.06 464 THR A N 1
ATOM 3643 C CA . THR A 1 464 ? 4.322 18.404 -17.784 1.00 97.06 464 THR A CA 1
ATOM 3644 C C . THR A 1 464 ? 5.259 17.479 -18.563 1.00 97.06 464 THR A C 1
ATOM 3646 O O . THR A 1 464 ? 6.094 17.968 -19.315 1.00 97.06 464 THR A O 1
ATOM 3649 N N . ALA A 1 465 ? 5.109 16.154 -18.434 1.00 97.38 465 ALA A N 1
ATOM 3650 C CA . ALA A 1 465 ? 5.964 15.173 -19.113 1.00 97.38 465 ALA A CA 1
ATOM 3651 C C . ALA A 1 465 ? 5.873 15.256 -20.643 1.00 97.38 465 ALA A C 1
ATOM 3653 O O . ALA A 1 465 ? 6.862 15.066 -21.348 1.00 97.38 465 ALA A O 1
ATOM 3654 N N . LEU A 1 466 ? 4.661 15.486 -21.147 1.00 96.56 466 LEU A N 1
ATOM 3655 C CA . LEU A 1 466 ? 4.352 15.474 -22.574 1.00 96.56 466 LEU A CA 1
ATOM 3656 C C . LEU A 1 466 ? 4.362 16.873 -23.200 1.00 96.56 466 LEU A C 1
ATOM 3658 O O . LEU A 1 466 ? 4.146 16.989 -24.403 1.00 96.56 466 LEU A O 1
ATOM 3662 N N . GLU A 1 467 ? 4.595 17.916 -22.398 1.00 96.00 467 GLU A N 1
ATOM 3663 C CA . GLU A 1 467 ? 4.606 19.320 -22.824 1.00 96.00 467 GLU A CA 1
ATOM 3664 C C . GLU A 1 467 ? 3.335 19.711 -23.613 1.00 96.00 467 GLU A C 1
ATOM 3666 O O . GLU A 1 467 ? 3.390 20.436 -24.605 1.00 96.00 467 GLU A O 1
ATOM 3671 N N . THR A 1 468 ? 2.168 19.217 -23.178 1.00 93.75 468 THR A N 1
ATOM 3672 C CA . THR A 1 468 ? 0.870 19.439 -23.843 1.00 93.75 468 THR A CA 1
ATOM 3673 C C . THR A 1 468 ? -0.245 19.703 -22.837 1.00 93.75 468 THR A C 1
ATOM 3675 O O . THR A 1 468 ? -0.310 19.074 -21.781 1.00 93.75 468 THR A O 1
ATOM 3678 N N . GLU A 1 469 ? -1.169 20.604 -23.178 1.00 91.31 469 GLU A N 1
ATOM 3679 C CA . GLU A 1 469 ? -2.414 20.784 -22.423 1.00 91.31 469 GLU A CA 1
ATOM 3680 C C . GLU A 1 469 ? -3.461 19.718 -22.779 1.00 91.31 469 GLU A C 1
ATOM 3682 O O . GLU A 1 469 ? -4.203 19.271 -21.896 1.00 91.31 469 GLU A O 1
ATOM 3687 N N . ASP A 1 470 ? -3.501 19.276 -24.045 1.00 93.12 470 ASP A N 1
ATOM 3688 C CA . ASP A 1 470 ? -4.386 18.200 -24.491 1.00 93.12 470 ASP A CA 1
ATOM 3689 C C . ASP A 1 470 ? -3.727 16.845 -24.248 1.00 93.12 470 ASP A C 1
ATOM 3691 O O . ASP A 1 470 ? -2.847 16.385 -24.979 1.00 93.12 470 ASP A O 1
ATOM 3695 N N . VAL A 1 471 ? -4.148 16.227 -23.152 1.00 93.50 471 VAL A N 1
ATOM 3696 C CA . VAL A 1 471 ? -3.640 14.935 -22.704 1.00 93.50 471 VAL A CA 1
ATOM 3697 C C . VAL A 1 471 ? -4.226 13.777 -23.522 1.00 93.50 471 VAL A C 1
ATOM 3699 O O . VAL A 1 471 ? -5.425 13.790 -23.842 1.00 93.50 471 VAL A O 1
ATOM 3702 N N . PRO A 1 472 ? -3.432 12.721 -23.793 1.00 94.75 472 PRO A N 1
ATOM 3703 C CA . PRO A 1 472 ? -3.894 11.545 -24.525 1.00 94.75 472 PRO A CA 1
ATOM 3704 C C . PRO A 1 472 ? -5.145 10.909 -23.910 1.00 94.75 472 PRO A C 1
ATOM 3706 O O . PRO A 1 472 ? -5.370 10.980 -22.699 1.00 94.75 472 PRO A O 1
ATOM 3709 N N . LYS A 1 473 ? -5.933 10.190 -24.724 1.00 95.38 473 LYS A N 1
ATOM 3710 C CA . LYS A 1 473 ? -7.101 9.430 -24.233 1.00 95.38 473 LYS A CA 1
ATOM 3711 C C . LYS A 1 473 ? -6.745 8.456 -23.105 1.00 95.38 473 LYS A C 1
ATOM 3713 O O . LYS A 1 473 ? -7.550 8.299 -22.200 1.00 95.38 473 LYS A O 1
ATOM 3718 N N . MET A 1 474 ? -5.538 7.884 -23.118 1.00 95.56 474 MET A N 1
ATOM 3719 C CA . MET A 1 474 ? -5.027 6.996 -22.060 1.00 95.56 474 MET A CA 1
ATOM 3720 C C . MET A 1 474 ? -4.934 7.680 -20.686 1.00 95.56 474 MET A C 1
ATOM 3722 O O . MET A 1 474 ? -4.929 7.014 -19.662 1.00 95.56 474 MET A O 1
ATOM 3726 N N . ALA A 1 475 ? -4.875 9.015 -20.633 1.00 95.94 475 ALA A N 1
ATOM 3727 C CA . ALA A 1 475 ? -4.899 9.780 -19.388 1.00 95.94 475 ALA A CA 1
ATOM 3728 C C . ALA A 1 475 ? -6.324 10.127 -18.922 1.00 95.94 475 ALA A C 1
ATOM 3730 O O . ALA A 1 475 ? -6.494 10.790 -17.901 1.00 95.94 475 ALA A O 1
ATOM 3731 N N . LYS A 1 476 ? -7.363 9.723 -19.656 1.00 95.38 476 LYS A N 1
ATOM 3732 C CA . LYS A 1 476 ? -8.766 10.005 -19.334 1.00 95.38 476 LYS A CA 1
ATOM 3733 C C . LYS A 1 476 ? -9.435 8.708 -18.902 1.00 95.38 476 LYS A C 1
ATOM 3735 O O . LYS A 1 476 ? -9.126 7.640 -19.414 1.00 95.38 476 LYS A O 1
ATOM 3740 N N . HIS A 1 477 ? -10.349 8.801 -17.944 1.00 95.69 477 HIS A N 1
ATOM 3741 C CA . HIS A 1 477 ? -11.050 7.633 -17.432 1.00 95.69 477 HIS A CA 1
ATOM 3742 C C . HIS A 1 477 ? -12.461 8.002 -16.990 1.00 95.69 477 HIS A C 1
ATOM 3744 O O . HIS A 1 477 ? -12.642 9.020 -16.319 1.00 95.69 477 HIS A O 1
ATOM 3750 N N . LYS A 1 478 ? -13.454 7.165 -17.316 1.00 93.81 478 LYS A N 1
ATOM 3751 C CA . LYS A 1 478 ? -14.874 7.455 -17.063 1.00 93.81 478 LYS A CA 1
ATOM 3752 C C . LYS A 1 478 ? -15.139 7.840 -15.606 1.00 93.81 478 LYS A C 1
ATOM 3754 O O . LYS A 1 478 ? -15.731 8.880 -15.352 1.00 93.81 478 LYS A O 1
ATOM 3759 N N . THR A 1 479 ? -14.634 7.060 -14.650 1.00 92.50 479 THR A N 1
ATOM 3760 C CA . THR A 1 479 ? -14.839 7.328 -13.212 1.00 92.50 479 THR A CA 1
ATOM 3761 C C . THR A 1 479 ? -14.264 8.673 -12.756 1.00 92.50 479 THR A C 1
ATOM 3763 O O . THR A 1 479 ? -14.810 9.297 -11.847 1.00 92.50 479 THR A O 1
ATOM 3766 N N . LEU A 1 480 ? -13.185 9.152 -13.386 1.00 94.62 480 LEU A N 1
ATOM 3767 C CA . LEU A 1 480 ? -12.608 10.464 -13.092 1.00 94.62 480 LEU A CA 1
ATOM 3768 C C . LEU A 1 480 ? -13.431 11.588 -13.722 1.00 94.62 480 LEU A C 1
ATOM 3770 O O . LEU A 1 480 ? -13.646 12.611 -13.075 1.00 94.62 480 LEU A O 1
ATOM 3774 N N . GLU A 1 481 ? -13.912 11.403 -14.953 1.00 94.25 481 GLU A N 1
ATOM 3775 C CA . GLU A 1 481 ? -14.786 12.373 -15.624 1.00 94.25 481 GLU A CA 1
ATOM 3776 C C . GLU A 1 481 ? -16.136 12.508 -14.901 1.00 94.25 481 GLU A C 1
ATOM 3778 O O . GLU A 1 481 ? -16.577 13.622 -14.612 1.00 94.25 481 GLU A O 1
ATOM 3783 N N . ASP A 1 482 ? -16.736 11.394 -14.480 1.00 93.25 482 ASP A N 1
ATOM 3784 C CA . ASP A 1 482 ? -17.970 11.382 -13.688 1.00 93.25 482 ASP A CA 1
ATOM 3785 C C . ASP A 1 482 ? -17.780 12.131 -12.349 1.00 93.25 482 ASP A C 1
ATOM 3787 O O . ASP A 1 482 ? -18.639 12.909 -11.915 1.00 93.25 482 ASP A O 1
ATOM 3791 N N . ALA A 1 483 ? -16.615 11.978 -11.706 1.00 92.69 483 ALA A N 1
ATOM 3792 C CA . ALA A 1 483 ? -16.272 12.702 -10.481 1.00 92.69 483 ALA A CA 1
ATOM 3793 C C . ALA A 1 483 ? -16.062 14.216 -10.706 1.00 92.69 483 ALA A C 1
ATOM 3795 O O . ALA A 1 483 ? -16.255 15.015 -9.781 1.00 92.69 483 ALA A O 1
ATOM 3796 N N . LYS A 1 484 ? -15.699 14.656 -11.923 1.00 93.00 484 LYS A N 1
ATOM 3797 C CA . LYS A 1 484 ? -15.635 16.091 -12.264 1.00 93.00 484 LYS A CA 1
ATOM 3798 C C . LYS A 1 484 ? -17.025 16.727 -12.296 1.00 93.00 484 LYS A C 1
ATOM 3800 O O . LYS A 1 484 ? -17.174 17.856 -11.824 1.00 93.00 484 LYS A O 1
ATOM 3805 N N . MET A 1 485 ? -18.018 15.983 -12.780 1.00 92.75 485 MET A N 1
ATOM 3806 C CA . MET A 1 485 ? -19.412 16.428 -12.911 1.00 92.75 485 MET A CA 1
ATOM 3807 C C . MET A 1 485 ? -20.235 16.266 -11.624 1.00 92.75 485 MET A C 1
ATOM 3809 O O . MET A 1 485 ? -21.342 16.788 -11.515 1.00 92.75 485 MET A O 1
ATOM 3813 N N . SER A 1 486 ? -19.699 15.557 -10.631 1.00 93.62 486 SER A N 1
ATOM 3814 C CA . SER A 1 486 ? -20.381 15.278 -9.368 1.00 93.62 486 SER A CA 1
ATOM 3815 C C . SER A 1 486 ? -20.231 16.410 -8.344 1.00 93.62 486 SER A C 1
ATOM 3817 O O . SER A 1 486 ? -19.163 17.007 -8.197 1.00 93.62 486 SER A O 1
ATOM 3819 N N . PHE A 1 487 ? -21.288 16.670 -7.563 1.00 93.12 487 PHE A N 1
ATOM 3820 C CA . PHE A 1 487 ? -21.228 17.619 -6.442 1.00 93.12 487 PHE A CA 1
ATOM 3821 C C . PHE A 1 487 ? -20.256 17.129 -5.356 1.00 93.12 487 PHE A C 1
ATOM 3823 O O . PHE A 1 487 ? -20.277 15.953 -4.995 1.00 93.12 487 PHE A O 1
ATOM 3830 N N . GLN A 1 488 ? -19.465 18.029 -4.780 1.00 93.75 488 GLN A N 1
ATOM 3831 C CA . GLN A 1 488 ? -18.507 17.699 -3.724 1.00 93.75 488 GLN A CA 1
ATOM 3832 C C . GLN A 1 488 ? -19.063 18.053 -2.340 1.00 93.75 488 GLN A C 1
ATOM 3834 O O . GLN A 1 488 ? -19.440 19.195 -2.093 1.00 93.75 488 GLN A O 1
ATOM 3839 N N . ARG A 1 489 ? -19.060 17.095 -1.412 1.00 92.81 489 ARG A N 1
ATOM 3840 C CA . ARG A 1 489 ? -19.258 17.326 0.021 1.00 92.81 489 ARG A CA 1
ATOM 3841 C C . ARG A 1 489 ? -17.900 17.601 0.668 1.00 92.81 489 ARG A C 1
ATOM 3843 O O . ARG A 1 489 ? -17.248 16.685 1.162 1.00 92.81 489 ARG A O 1
ATOM 3850 N N . LYS A 1 490 ? -17.472 18.864 0.639 1.00 88.00 490 LYS A N 1
ATOM 3851 C CA . LYS A 1 490 ? -16.234 19.307 1.292 1.00 88.00 490 LYS A CA 1
ATOM 3852 C C . LYS A 1 490 ? -16.474 19.573 2.777 1.00 88.00 490 LYS A C 1
ATOM 3854 O O . LYS A 1 490 ? -17.379 20.328 3.123 1.00 88.00 490 LYS A O 1
ATOM 3859 N N . ARG A 1 491 ? -15.666 18.954 3.636 1.00 94.38 491 ARG A N 1
ATOM 3860 C CA . ARG A 1 491 ? -15.499 19.343 5.041 1.00 94.38 491 ARG A CA 1
ATOM 3861 C C . ARG A 1 491 ? -14.064 19.800 5.218 1.00 94.38 491 ARG A C 1
ATOM 3863 O O . ARG A 1 491 ? -13.167 19.173 4.663 1.00 94.38 491 ARG A O 1
ATOM 3870 N N . GLU A 1 492 ? -13.860 20.862 5.977 1.00 95.94 492 GLU A N 1
ATOM 3871 C CA . GLU A 1 492 ? -12.539 21.441 6.184 1.00 95.94 492 GLU A CA 1
ATOM 3872 C C . GLU A 1 492 ? -12.334 21.861 7.637 1.00 95.94 492 GLU A C 1
ATOM 3874 O O . GLU A 1 492 ? -13.287 22.204 8.335 1.00 95.94 492 GLU A O 1
ATOM 3879 N N . THR A 1 493 ? -11.082 21.824 8.082 1.00 97.44 493 THR A N 1
ATOM 3880 C CA . THR A 1 493 ? -10.631 22.354 9.372 1.00 97.44 493 THR A CA 1
ATOM 3881 C C . THR A 1 493 ? -9.197 22.859 9.245 1.00 97.44 493 THR A C 1
ATOM 3883 O O . THR A 1 493 ? -8.461 22.438 8.352 1.00 97.44 493 THR A O 1
ATOM 3886 N N . ASN A 1 494 ? -8.775 23.727 10.158 1.00 97.12 494 ASN A N 1
ATOM 3887 C CA . ASN A 1 494 ? -7.357 24.033 10.346 1.00 97.12 494 ASN A CA 1
ATOM 3888 C C . ASN A 1 494 ? -6.712 22.974 11.246 1.00 97.12 494 ASN A C 1
ATOM 3890 O O . ASN A 1 494 ? -7.404 22.349 12.062 1.00 97.12 494 ASN A O 1
ATOM 3894 N N . LEU A 1 495 ? -5.396 22.787 11.113 1.00 97.25 495 LEU A N 1
ATOM 3895 C CA . LEU A 1 495 ? -4.624 21.832 11.909 1.00 97.25 495 LEU A CA 1
ATOM 3896 C C . LEU A 1 495 ? -4.785 22.064 13.421 1.00 97.25 495 LEU A C 1
ATOM 3898 O O . LEU A 1 495 ? -4.981 21.104 14.164 1.00 97.25 495 LEU A O 1
ATOM 3902 N N . GLU A 1 496 ? -4.782 23.325 13.863 1.00 97.19 496 GLU A N 1
ATOM 3903 C CA . GLU A 1 496 ? -4.969 23.710 15.274 1.00 97.19 496 GLU A CA 1
ATOM 3904 C C . GLU A 1 496 ? -6.280 23.187 15.888 1.00 97.19 496 GLU A C 1
ATOM 3906 O O . GLU A 1 496 ? -6.318 22.833 17.065 1.00 97.19 496 GLU A O 1
ATOM 3911 N N . ASN A 1 497 ? -7.341 23.075 15.082 1.00 97.50 497 ASN A N 1
ATOM 3912 C CA . ASN A 1 497 ? -8.679 22.683 15.528 1.00 97.50 497 ASN A CA 1
ATOM 3913 C C . ASN A 1 497 ? -8.991 21.205 15.248 1.00 97.50 497 ASN A C 1
ATOM 3915 O O . ASN A 1 497 ? -10.019 20.698 15.704 1.00 97.50 497 ASN A O 1
ATOM 3919 N N . LEU A 1 498 ? -8.116 20.501 14.519 1.00 97.69 498 LEU A N 1
ATOM 3920 C CA . LEU A 1 498 ? -8.365 19.142 14.036 1.00 97.69 498 LEU A CA 1
ATOM 3921 C C . LEU A 1 498 ? -8.663 18.162 15.175 1.00 97.69 498 LEU A C 1
ATOM 3923 O O . LEU A 1 498 ? -9.614 17.390 15.070 1.00 97.69 498 LEU A O 1
ATOM 3927 N N . GLU A 1 499 ? -7.882 18.191 16.260 1.00 97.62 499 GLU A N 1
ATOM 3928 C CA . GLU A 1 499 ? -8.073 17.255 17.375 1.00 97.62 499 GLU A CA 1
ATOM 3929 C C . GLU A 1 499 ? -9.458 17.421 18.015 1.00 97.62 499 GLU A C 1
ATOM 3931 O O . GLU A 1 499 ? -10.188 16.444 18.197 1.00 97.62 499 GLU A O 1
ATOM 3936 N N . ILE A 1 500 ? -9.837 18.664 18.323 1.00 97.69 500 ILE A N 1
ATOM 3937 C CA . ILE A 1 500 ? -11.108 18.987 18.981 1.00 97.69 500 ILE A CA 1
ATOM 3938 C C . ILE A 1 500 ? -12.282 18.651 18.059 1.00 97.69 500 ILE A C 1
ATOM 3940 O O . ILE A 1 500 ? -13.239 18.006 18.500 1.00 97.69 500 ILE A O 1
ATOM 3944 N N . ALA A 1 501 ? -12.203 19.042 16.784 1.00 96.75 501 ALA A N 1
ATOM 3945 C CA . ALA A 1 501 ? -13.243 18.772 15.797 1.00 96.75 501 ALA A CA 1
ATOM 3946 C C . ALA A 1 501 ? -13.460 17.264 15.619 1.00 96.75 501 ALA A C 1
ATOM 3948 O O . ALA A 1 501 ? -14.583 16.776 15.742 1.00 96.75 501 ALA A O 1
ATOM 3949 N N . LEU A 1 502 ? -12.377 16.507 15.419 1.00 97.25 502 LEU A N 1
ATOM 3950 C CA . LEU A 1 502 ? -12.453 15.070 15.184 1.00 97.25 502 LEU A CA 1
ATOM 3951 C C . LEU A 1 502 ? -12.985 14.318 16.409 1.00 97.25 502 LEU A C 1
ATOM 3953 O O . LEU A 1 502 ? -13.842 13.447 16.267 1.00 97.25 502 LEU A O 1
ATOM 3957 N N . ARG A 1 503 ? -12.539 14.678 17.621 1.00 97.88 503 ARG A N 1
ATOM 3958 C CA . ARG A 1 503 ? -13.062 14.085 18.862 1.00 97.88 503 ARG A CA 1
ATOM 3959 C C . ARG A 1 503 ? -14.555 14.350 19.034 1.00 97.88 503 ARG A C 1
ATOM 3961 O O . ARG A 1 503 ? -15.302 13.435 19.375 1.00 97.88 503 ARG A O 1
ATOM 3968 N N . THR A 1 504 ? -14.982 15.586 18.784 1.00 97.44 504 THR A N 1
ATOM 3969 C CA . THR A 1 504 ? -16.383 16.005 18.918 1.00 97.44 504 THR A CA 1
ATOM 3970 C C . THR A 1 504 ? -17.278 15.246 17.943 1.00 97.44 504 THR A C 1
ATOM 3972 O O . THR A 1 504 ? -18.279 14.657 18.354 1.00 97.44 504 THR A O 1
ATOM 3975 N N . ASP A 1 505 ? -16.887 15.196 16.671 1.00 96.62 505 ASP A N 1
ATOM 3976 C CA . ASP A 1 505 ? -17.667 14.556 15.615 1.00 96.62 505 ASP A CA 1
ATOM 3977 C C . ASP A 1 505 ? -17.737 13.031 15.773 1.00 96.62 505 ASP A C 1
ATOM 3979 O O . ASP A 1 505 ? -18.811 12.440 15.605 1.00 96.62 505 ASP A O 1
ATOM 3983 N N . ILE A 1 506 ? -16.622 12.387 16.141 1.00 96.81 506 ILE A N 1
ATOM 3984 C CA . ILE A 1 506 ? -16.587 10.950 16.441 1.00 96.81 506 ILE A CA 1
ATOM 3985 C C . ILE A 1 506 ? -17.531 10.637 17.599 1.00 96.81 506 ILE A C 1
ATOM 3987 O O . ILE A 1 506 ? -18.357 9.733 17.487 1.00 96.81 506 ILE A O 1
ATOM 3991 N N . ASP A 1 507 ? -17.449 11.383 18.701 1.00 96.06 507 ASP A N 1
ATOM 3992 C CA . ASP A 1 507 ? -18.255 11.106 19.889 1.00 96.06 507 ASP A CA 1
ATOM 3993 C C . ASP A 1 507 ? -19.751 11.354 19.634 1.00 96.06 507 ASP A C 1
ATOM 3995 O O . ASP A 1 507 ? -20.598 10.538 20.010 1.00 96.06 507 ASP A O 1
ATOM 3999 N N . ALA A 1 508 ? -20.089 12.430 18.914 1.00 95.75 508 ALA A N 1
ATOM 4000 C CA . ALA A 1 508 ? -21.457 12.723 18.496 1.00 95.75 508 ALA A CA 1
ATOM 4001 C C . ALA A 1 508 ? -22.024 11.624 17.583 1.00 95.75 508 ALA A C 1
ATOM 4003 O O . ALA A 1 508 ? -23.134 11.132 17.815 1.00 95.75 508 ALA A O 1
ATOM 4004 N N . THR A 1 509 ? -21.245 11.183 16.592 1.00 94.62 509 THR A N 1
ATOM 4005 C CA . THR A 1 509 ? -21.622 10.086 15.689 1.00 94.62 509 THR A CA 1
ATOM 4006 C C . THR A 1 509 ? -21.809 8.788 16.467 1.00 94.62 509 THR A C 1
ATOM 4008 O O . THR A 1 509 ? -22.821 8.100 16.299 1.00 94.62 509 THR A O 1
ATOM 4011 N N . SER A 1 510 ? -20.893 8.483 17.389 1.00 94.19 510 SER A N 1
ATOM 4012 C CA . SER A 1 510 ? -20.959 7.279 18.208 1.00 94.19 510 SER A CA 1
ATOM 4013 C C . SER A 1 510 ? -22.245 7.199 19.023 1.00 94.19 510 SER A C 1
ATOM 4015 O O . SER A 1 510 ? -22.927 6.169 19.002 1.00 94.19 510 SER A O 1
ATOM 4017 N N . ARG A 1 511 ? -22.630 8.309 19.667 1.00 92.56 511 ARG A N 1
ATOM 4018 C CA . ARG A 1 511 ? -23.894 8.431 20.410 1.00 92.56 511 ARG A CA 1
ATOM 4019 C C . ARG A 1 511 ? -25.114 8.308 19.492 1.00 92.56 511 ARG A C 1
ATOM 4021 O O . ARG A 1 511 ? -26.067 7.606 19.835 1.00 92.56 511 ARG A O 1
ATOM 4028 N N . ALA A 1 512 ? -25.088 8.951 18.323 1.00 92.94 512 ALA A N 1
ATOM 4029 C CA . ALA A 1 512 ? -26.209 8.961 17.384 1.00 92.94 512 ALA A CA 1
ATOM 4030 C C . ALA A 1 512 ? -26.512 7.574 16.791 1.00 92.94 512 ALA A C 1
ATOM 4032 O O . ALA A 1 512 ? -27.677 7.204 16.652 1.00 92.94 512 ALA A O 1
ATOM 4033 N N . ARG A 1 513 ? -25.482 6.773 16.487 1.00 90.62 513 ARG A N 1
ATOM 4034 C CA . ARG A 1 513 ? -25.639 5.436 15.884 1.00 90.62 513 ARG A CA 1
ATOM 4035 C C . ARG A 1 513 ? -26.188 4.363 16.843 1.00 90.62 513 ARG A C 1
ATOM 4037 O O . ARG A 1 513 ? -26.526 3.281 16.373 1.00 90.62 513 ARG A O 1
ATOM 4044 N N . ARG A 1 514 ? -26.281 4.636 18.157 1.00 77.25 514 ARG A N 1
ATOM 4045 C CA . ARG A 1 514 ? -26.887 3.761 19.193 1.00 77.25 514 ARG A CA 1
ATOM 4046 C C . ARG A 1 514 ? -26.464 2.282 19.103 1.00 77.25 514 ARG A C 1
ATOM 4048 O O . ARG A 1 514 ? -27.305 1.390 19.008 1.00 77.25 514 ARG A O 1
ATOM 4055 N N . GLY A 1 515 ? -25.159 2.009 19.141 1.00 79.69 515 GLY A N 1
ATOM 4056 C CA . GLY A 1 515 ? -24.615 0.651 19.032 1.00 79.69 515 GLY A CA 1
ATOM 4057 C C . GLY A 1 515 ? -23.497 0.357 20.028 1.00 79.69 515 GLY A C 1
ATOM 4058 O O . GLY A 1 515 ? -22.931 1.262 20.635 1.00 79.69 515 GLY A O 1
ATOM 4059 N N . ARG A 1 516 ? -23.165 -0.929 20.177 1.00 86.88 516 ARG A N 1
ATOM 4060 C CA . ARG A 1 516 ? -21.961 -1.355 20.897 1.00 86.88 516 ARG A CA 1
ATOM 4061 C C . ARG A 1 516 ? -20.745 -1.076 20.017 1.00 86.88 516 ARG A C 1
ATOM 4063 O O . ARG A 1 516 ? -20.706 -1.542 18.882 1.00 86.88 516 ARG A O 1
ATOM 4070 N N . TYR A 1 517 ? -19.766 -0.343 20.529 1.00 87.75 517 TYR A N 1
ATOM 4071 C CA . TYR A 1 517 ? -18.496 -0.127 19.839 1.00 87.75 517 TYR A CA 1
ATOM 4072 C C . TYR A 1 517 ? -17.488 -1.211 20.209 1.00 87.75 517 TYR A C 1
ATOM 4074 O O . TYR A 1 517 ? -17.547 -1.773 21.306 1.00 87.75 517 TYR A O 1
ATOM 4082 N N . VAL A 1 518 ? -16.602 -1.537 19.267 1.00 83.06 518 VAL A N 1
ATOM 4083 C CA . VAL A 1 518 ? -15.555 -2.539 19.466 1.00 83.06 518 VAL A CA 1
ATOM 4084 C C . VAL A 1 518 ? -14.687 -2.163 20.667 1.00 83.06 518 VAL A C 1
ATOM 4086 O O . VAL A 1 518 ? -14.112 -1.079 20.728 1.00 83.06 518 VAL A O 1
ATOM 4089 N N . ASN A 1 519 ? -14.592 -3.072 21.638 1.00 79.69 519 ASN A N 1
ATOM 4090 C CA . ASN A 1 519 ? -13.741 -2.893 22.809 1.00 79.69 519 ASN A CA 1
ATOM 4091 C C . ASN A 1 519 ? -12.402 -3.605 22.580 1.00 79.69 519 ASN A C 1
ATOM 4093 O O . ASN A 1 519 ? -12.290 -4.826 22.715 1.00 79.69 519 ASN A O 1
ATOM 4097 N N . LEU A 1 520 ? -11.382 -2.819 22.237 1.00 69.50 520 LEU A N 1
ATOM 4098 C CA . LEU A 1 520 ? -10.044 -3.322 21.931 1.00 69.50 520 LEU A CA 1
ATOM 4099 C C . LEU A 1 520 ? -9.248 -3.726 23.185 1.00 69.50 520 LEU A C 1
ATOM 4101 O O . LEU A 1 520 ? -8.313 -4.516 23.085 1.00 69.50 520 LEU A O 1
ATOM 4105 N N . THR A 1 521 ? -9.629 -3.267 24.382 1.00 62.16 521 THR A N 1
ATOM 4106 C CA . THR A 1 521 ? -8.945 -3.586 25.648 1.00 62.16 521 THR A CA 1
ATOM 4107 C C . THR A 1 521 ? -9.070 -5.050 26.029 1.00 62.16 521 THR A C 1
ATOM 4109 O O . THR A 1 521 ? -8.093 -5.633 26.484 1.00 62.16 521 THR A O 1
ATOM 4112 N N . LYS A 1 522 ? -10.225 -5.690 25.801 1.00 54.91 522 LYS A N 1
ATOM 4113 C CA . LYS A 1 522 ? -10.359 -7.143 26.015 1.00 54.91 522 LYS A CA 1
ATOM 4114 C C . LYS A 1 522 ? -9.462 -7.949 25.080 1.00 54.91 522 LYS A C 1
ATOM 4116 O O . LYS A 1 522 ? -9.003 -9.013 25.471 1.00 54.91 522 LYS A O 1
ATOM 4121 N N . GLU A 1 523 ? -9.181 -7.450 23.879 1.00 54.94 523 GLU A N 1
ATOM 4122 C CA . GLU A 1 523 ? -8.284 -8.115 22.926 1.00 54.94 523 GLU A CA 1
ATOM 4123 C C . GLU A 1 523 ? -6.811 -7.864 23.265 1.00 54.94 523 GLU A C 1
ATOM 4125 O O . GLU A 1 523 ? -6.007 -8.793 23.187 1.00 54.94 523 GLU A O 1
ATOM 4130 N N . ARG A 1 524 ? -6.481 -6.662 23.767 1.00 57.03 524 ARG A N 1
ATOM 4131 C CA . ARG A 1 524 ? -5.184 -6.352 24.398 1.00 57.03 524 ARG A CA 1
ATOM 4132 C C . ARG A 1 524 ? -4.940 -7.223 25.642 1.00 57.03 524 ARG A C 1
ATOM 4134 O O . ARG A 1 524 ? -3.863 -7.788 25.792 1.00 57.03 524 ARG A O 1
ATOM 4141 N N . ALA A 1 525 ? -5.950 -7.390 26.500 1.00 44.41 525 ALA A N 1
ATOM 4142 C CA . ALA A 1 525 ? -5.880 -8.130 27.762 1.00 44.41 525 ALA A CA 1
ATOM 4143 C C . ALA A 1 525 ? -6.017 -9.655 27.608 1.00 44.41 525 ALA A C 1
ATOM 4145 O O . ALA A 1 525 ? -5.462 -10.389 28.416 1.00 44.41 525 ALA A O 1
ATOM 4146 N N . ALA A 1 526 ? -6.705 -10.167 26.581 1.00 45.91 526 ALA A N 1
ATOM 4147 C CA . ALA A 1 526 ? -6.750 -11.603 26.283 1.00 45.91 526 ALA A CA 1
ATOM 4148 C C . ALA A 1 526 ? -5.371 -12.156 25.886 1.00 45.91 526 ALA A C 1
ATOM 4150 O O . ALA A 1 526 ? -5.103 -13.336 26.106 1.00 45.91 526 ALA A O 1
ATOM 4151 N N . GLY A 1 527 ? -4.482 -11.300 25.363 1.00 43.84 527 GLY A N 1
ATOM 4152 C CA . GLY A 1 527 ? -3.059 -11.614 25.253 1.00 43.84 527 GLY A CA 1
ATOM 4153 C C . GLY A 1 527 ? -2.415 -11.852 26.624 1.00 43.84 527 GLY A C 1
ATOM 4154 O O . GLY A 1 527 ? -1.704 -12.834 26.791 1.00 43.84 527 GLY A O 1
ATOM 4155 N N . VAL A 1 528 ? -2.731 -11.005 27.608 1.00 37.78 528 VAL A N 1
ATOM 4156 C CA . VAL A 1 528 ? -2.146 -11.001 28.963 1.00 37.78 528 VAL A CA 1
ATOM 4157 C C . VAL A 1 528 ? -2.745 -12.086 29.881 1.00 37.78 528 VAL A C 1
ATOM 4159 O O . VAL A 1 528 ? -2.032 -12.726 30.640 1.00 37.78 528 VAL A O 1
ATOM 4162 N N . LEU A 1 529 ? -4.050 -12.374 29.819 1.00 32.91 529 LEU A N 1
ATOM 4163 C CA . LEU A 1 529 ? -4.716 -13.350 30.707 1.00 32.91 529 LEU A CA 1
ATOM 4164 C C . LEU A 1 529 ? -4.286 -14.810 30.470 1.00 32.91 529 LEU A C 1
ATOM 4166 O O . LEU A 1 529 ? -4.338 -15.618 31.399 1.00 32.91 529 LEU A O 1
ATOM 4170 N N . HIS A 1 530 ? -3.825 -15.155 29.263 1.00 40.00 530 HIS A N 1
ATOM 4171 C CA . HIS A 1 530 ? -3.299 -16.493 28.963 1.00 40.00 530 HIS A CA 1
ATOM 4172 C C . HIS A 1 530 ? -1.965 -16.778 29.688 1.00 40.00 530 HIS A C 1
ATOM 4174 O O . HIS A 1 530 ? -1.610 -17.934 29.911 1.00 40.00 530 HIS A O 1
ATOM 4180 N N . GLU A 1 531 ? -1.267 -15.729 30.135 1.00 39.31 531 GLU A N 1
ATOM 4181 C CA . GLU A 1 531 ? -0.010 -15.797 30.883 1.00 39.31 531 GLU A CA 1
ATOM 4182 C C . GLU A 1 531 ? -0.176 -16.421 32.277 1.00 39.31 531 GLU A C 1
ATOM 4184 O O . GLU A 1 531 ? 0.649 -17.232 32.693 1.00 39.31 531 GLU A O 1
ATOM 4189 N N . LYS A 1 532 ? -1.275 -16.120 32.984 1.00 34.78 532 LYS A N 1
ATOM 4190 C CA . LYS A 1 532 ? -1.560 -16.734 34.295 1.00 34.78 532 LYS A CA 1
ATOM 4191 C C . LYS A 1 532 ? -1.881 -18.223 34.192 1.00 34.78 532 LYS A C 1
ATOM 4193 O O . LYS A 1 532 ? -1.611 -18.962 35.132 1.00 34.78 532 LYS A O 1
ATOM 4198 N N . TYR A 1 533 ? -2.454 -18.652 33.069 1.00 33.56 533 TYR A N 1
ATOM 4199 C CA . TYR A 1 533 ? -2.871 -20.039 32.871 1.00 33.56 533 TYR A CA 1
ATOM 4200 C C . TYR A 1 533 ? -1.713 -20.944 32.424 1.00 33.56 533 TYR A C 1
ATOM 4202 O O . TYR A 1 533 ? -1.643 -22.088 32.861 1.00 33.56 533 TYR A O 1
ATOM 4210 N N . LEU A 1 534 ? -0.782 -20.435 31.603 1.00 38.19 534 LEU A N 1
ATOM 4211 C CA . LEU A 1 534 ? 0.379 -21.206 31.137 1.00 38.19 534 LEU A CA 1
ATOM 4212 C C . LEU A 1 534 ? 1.535 -21.234 32.148 1.00 38.19 534 LEU A C 1
ATOM 4214 O O . LEU A 1 534 ? 2.145 -22.283 32.326 1.00 38.19 534 LEU A O 1
ATOM 4218 N N . ARG A 1 535 ? 1.779 -20.149 32.904 1.00 40.81 535 ARG A N 1
ATOM 4219 C CA . ARG A 1 535 ? 2.787 -20.157 33.989 1.00 40.81 535 ARG A CA 1
ATOM 4220 C C . ARG A 1 535 ? 2.433 -21.096 35.152 1.00 40.81 535 ARG A C 1
ATOM 4222 O O . ARG A 1 535 ? 3.294 -21.377 35.976 1.00 40.81 535 ARG A O 1
ATOM 4229 N N . GLY A 1 536 ? 1.184 -21.559 35.238 1.00 32.97 536 GLY A N 1
ATOM 4230 C CA . GLY A 1 536 ? 0.738 -22.503 36.264 1.00 32.97 536 GLY A CA 1
ATOM 4231 C C . GLY A 1 536 ? 0.945 -23.980 35.916 1.00 32.97 536 GLY A C 1
ATOM 4232 O O . GLY A 1 536 ? 0.783 -24.801 36.808 1.00 32.97 536 GLY A O 1
ATOM 4233 N N . ASN A 1 537 ? 1.267 -24.324 34.659 1.00 35.94 537 ASN A N 1
ATOM 4234 C CA . ASN A 1 537 ? 1.194 -25.705 34.158 1.00 35.94 537 ASN A CA 1
ATOM 4235 C C . ASN A 1 537 ? 2.237 -26.041 33.066 1.00 35.94 537 ASN A C 1
ATOM 4237 O O . ASN A 1 537 ? 1.932 -26.777 32.128 1.00 35.94 537 ASN A O 1
ATOM 4241 N N . GLU A 1 538 ? 3.475 -25.556 33.170 1.00 29.02 538 GLU A N 1
ATOM 4242 C CA . GLU A 1 538 ? 4.583 -26.137 32.394 1.00 29.02 538 GLU A CA 1
ATOM 4243 C C . GLU A 1 538 ? 5.419 -27.068 33.291 1.00 29.02 538 GLU A C 1
ATOM 4245 O O . GLU A 1 538 ? 6.080 -26.592 34.217 1.00 29.02 538 GLU A O 1
ATOM 4250 N N . PRO A 1 539 ? 5.409 -28.400 33.062 1.00 31.58 539 PRO A N 1
ATOM 4251 C CA . PRO A 1 539 ? 6.411 -29.281 33.639 1.00 31.58 539 PRO A CA 1
ATOM 4252 C C . PRO A 1 539 ? 7.769 -28.969 33.004 1.00 31.58 539 PRO A C 1
ATOM 4254 O O . PRO A 1 539 ? 7.875 -28.812 31.788 1.00 31.58 539 PRO A O 1
ATOM 4257 N N . ALA A 1 540 ? 8.807 -28.893 33.837 1.00 29.44 540 ALA A N 1
ATOM 4258 C CA . ALA A 1 540 ? 10.177 -28.635 33.415 1.00 29.44 540 ALA A CA 1
ATOM 4259 C C . ALA A 1 540 ? 10.620 -29.610 32.307 1.00 29.44 540 ALA A C 1
ATOM 4261 O O . ALA A 1 540 ? 10.621 -30.827 32.494 1.00 29.44 540 ALA A O 1
ATOM 4262 N N . ILE A 1 541 ? 11.016 -29.062 31.158 1.00 30.08 541 ILE A N 1
ATOM 4263 C CA . ILE A 1 541 ? 11.634 -29.813 30.062 1.00 30.08 541 ILE A CA 1
ATOM 4264 C C . ILE A 1 541 ? 13.085 -30.118 30.478 1.00 30.08 541 ILE A C 1
ATOM 4266 O O . ILE A 1 541 ? 13.833 -29.169 30.729 1.00 30.08 541 ILE A O 1
ATOM 4270 N N . PRO A 1 542 ? 13.525 -31.389 30.562 1.00 26.55 542 PRO A N 1
ATOM 4271 C CA . PRO A 1 542 ? 14.907 -31.702 30.894 1.00 26.55 542 PRO A CA 1
ATOM 4272 C C . PRO A 1 542 ? 15.825 -31.343 29.725 1.00 26.55 542 PRO A C 1
ATOM 4274 O O . PRO A 1 542 ? 15.585 -31.717 28.576 1.00 26.55 542 PRO A O 1
ATOM 4277 N N . SER A 1 543 ? 16.905 -30.639 30.040 1.00 25.42 543 SER A N 1
ATOM 4278 C CA . SER A 1 543 ? 18.035 -30.397 29.152 1.00 25.42 543 SER A CA 1
ATOM 4279 C C . SER A 1 543 ? 18.694 -31.721 28.742 1.00 25.42 543 SER A C 1
ATOM 4281 O O . SER A 1 543 ? 19.242 -32.416 29.597 1.00 25.42 543 SER A O 1
ATOM 4283 N N . PHE A 1 544 ? 18.693 -32.061 27.451 1.00 24.89 544 PHE A N 1
ATOM 4284 C CA . PHE A 1 544 ? 19.507 -33.165 26.934 1.00 24.89 544 PHE A CA 1
ATOM 4285 C C . PHE A 1 544 ? 20.894 -32.661 26.520 1.00 24.89 544 PHE A C 1
ATOM 4287 O O . PHE A 1 544 ? 21.059 -31.993 25.501 1.00 24.89 544 PHE A O 1
ATOM 4294 N N . SER A 1 545 ? 21.894 -33.001 27.333 1.00 23.06 545 SER A N 1
ATOM 4295 C CA . SER A 1 545 ? 23.311 -32.994 26.973 1.00 23.06 545 SER A CA 1
ATOM 4296 C C . SER A 1 545 ? 23.633 -34.218 26.112 1.00 23.06 545 SER A C 1
ATOM 4298 O O . SER A 1 545 ? 23.340 -35.346 26.504 1.00 23.06 545 SER A O 1
ATOM 4300 N N . VAL A 1 546 ? 24.257 -34.005 24.954 1.00 24.59 546 VAL A N 1
ATOM 4301 C CA . VAL A 1 546 ? 24.778 -35.080 24.100 1.00 24.59 546 VAL A CA 1
ATOM 4302 C C . VAL A 1 546 ? 26.153 -35.493 24.622 1.00 24.59 546 VAL A C 1
ATOM 4304 O O . VAL A 1 546 ? 27.099 -34.711 24.554 1.00 24.59 546 VAL A O 1
ATOM 4307 N N . SER A 1 547 ? 26.277 -36.725 25.111 1.00 23.86 547 SER A N 1
ATOM 4308 C CA . SER A 1 547 ? 27.566 -37.393 25.308 1.00 23.86 547 SER A CA 1
ATOM 4309 C C . SER A 1 547 ? 27.515 -38.800 24.722 1.00 23.86 547 SER A C 1
ATOM 4311 O O . SER A 1 547 ? 26.681 -39.613 25.115 1.00 23.86 547 SER A O 1
ATOM 4313 N N . ASN A 1 548 ? 28.421 -39.058 23.777 1.00 25.59 548 ASN A N 1
ATOM 4314 C CA . ASN A 1 548 ? 28.745 -40.374 23.234 1.00 25.59 548 ASN A CA 1
ATOM 4315 C C . ASN A 1 548 ? 29.169 -41.337 24.349 1.00 25.59 548 ASN A C 1
ATOM 4317 O O . ASN A 1 548 ? 30.052 -40.974 25.123 1.00 25.59 548 ASN A O 1
ATOM 4321 N N . GLN A 1 549 ? 28.663 -42.574 24.340 1.00 24.91 549 GLN A N 1
ATOM 4322 C CA . GLN A 1 549 ? 29.485 -43.767 24.574 1.00 24.91 549 GLN A CA 1
ATOM 4323 C C . GLN A 1 549 ? 28.770 -45.065 24.172 1.00 24.91 549 GLN A C 1
ATOM 4325 O O . GLN A 1 549 ? 27.549 -45.131 24.073 1.00 24.91 549 GLN A O 1
ATOM 4330 N N . GLN A 1 550 ? 29.623 -46.033 23.856 1.00 24.73 550 GLN A N 1
ATOM 4331 C CA . GLN A 1 550 ? 29.435 -47.296 23.157 1.00 24.73 550 GLN A CA 1
ATOM 4332 C C . GLN A 1 550 ? 28.836 -48.436 23.997 1.00 24.73 550 GLN A C 1
ATOM 4334 O O . GLN A 1 550 ? 28.977 -48.458 25.214 1.00 24.73 550 GLN A O 1
ATOM 4339 N N . ASP A 1 551 ? 28.302 -49.401 23.243 1.00 25.41 551 ASP A N 1
ATOM 4340 C CA . ASP A 1 551 ? 28.330 -50.860 23.409 1.00 25.41 551 ASP A CA 1
ATOM 4341 C C . ASP A 1 551 ? 27.620 -51.567 24.587 1.00 25.41 551 ASP A C 1
ATOM 4343 O O . ASP A 1 551 ? 27.930 -51.416 25.763 1.00 25.41 551 ASP A O 1
ATOM 4347 N N . ASP A 1 552 ? 26.765 -52.494 24.136 1.00 23.88 552 ASP A N 1
ATOM 4348 C CA . ASP A 1 552 ? 26.641 -53.895 24.547 1.00 23.88 552 ASP A CA 1
ATOM 4349 C C . ASP A 1 552 ? 25.751 -54.349 25.729 1.00 23.88 552 ASP A C 1
ATOM 4351 O O . ASP A 1 552 ? 25.822 -53.896 26.865 1.00 23.88 552 ASP A O 1
ATOM 4355 N N . GLN A 1 553 ? 25.018 -55.423 25.395 1.00 25.88 553 GLN A N 1
ATOM 4356 C CA . GLN A 1 553 ? 24.390 -56.474 26.216 1.00 25.88 553 GLN A CA 1
ATOM 4357 C C . GLN A 1 553 ? 22.905 -56.348 26.638 1.00 25.88 553 GLN A C 1
ATOM 4359 O O . GLN A 1 553 ? 22.494 -55.607 27.522 1.00 25.88 553 GLN A O 1
ATOM 4364 N N . ASN A 1 554 ? 22.115 -57.221 26.002 1.00 24.12 554 ASN A N 1
ATOM 4365 C CA . ASN A 1 554 ? 20.838 -57.826 26.429 1.00 24.12 554 ASN A CA 1
ATOM 4366 C C . ASN A 1 554 ? 21.066 -58.800 27.629 1.00 24.12 554 ASN A C 1
ATOM 4368 O O . ASN A 1 554 ? 22.233 -59.099 27.886 1.00 24.12 554 ASN A O 1
ATOM 4372 N N . PRO A 1 555 ? 20.056 -59.485 28.241 1.00 46.38 555 PRO A N 1
ATOM 4373 C CA . PRO A 1 555 ? 18.584 -59.387 28.134 1.00 46.38 555 PRO A CA 1
ATOM 4374 C C . PRO A 1 555 ? 17.816 -59.538 29.494 1.00 46.38 555 PRO A C 1
ATOM 4376 O O . PRO A 1 555 ? 18.414 -59.617 30.563 1.00 46.38 555 PRO A O 1
ATOM 4379 N N . THR A 1 556 ? 16.484 -59.736 29.403 1.00 26.00 556 THR A N 1
ATOM 4380 C CA . THR A 1 556 ? 15.482 -60.226 30.402 1.00 26.00 556 THR A CA 1
ATOM 4381 C C . THR A 1 556 ? 14.696 -59.117 31.135 1.00 26.00 556 THR A C 1
ATOM 4383 O O . THR A 1 556 ? 15.274 -58.133 31.559 1.00 26.00 556 THR A O 1
ATOM 4386 N N . SER A 1 557 ? 13.363 -59.138 31.295 1.00 27.25 557 SER A N 1
ATOM 4387 C CA . SER A 1 557 ? 12.393 -60.237 31.402 1.00 27.25 557 SER A CA 1
ATOM 4388 C C . SER A 1 557 ? 10.931 -59.792 31.116 1.00 27.25 557 SER A C 1
ATOM 4390 O O . SER A 1 557 ? 10.572 -58.631 31.274 1.00 27.25 557 SER A O 1
ATOM 4392 N N . SER A 1 558 ? 10.134 -60.775 30.668 1.00 25.89 558 SER A N 1
ATOM 4393 C CA . SER A 1 558 ? 8.663 -60.990 30.696 1.00 25.89 558 SER A CA 1
ATOM 4394 C C . SER A 1 558 ? 7.728 -59.926 31.317 1.00 25.89 558 SER A C 1
ATOM 4396 O O . SER A 1 558 ? 7.963 -59.463 32.423 1.00 25.89 558 SER A O 1
ATOM 4398 N N . SER A 1 559 ? 6.537 -59.649 30.765 1.00 27.02 559 SER A N 1
ATOM 4399 C CA . SER A 1 559 ? 5.435 -60.624 30.674 1.00 27.02 559 SER A CA 1
ATOM 4400 C C . SER A 1 559 ? 4.212 -60.111 29.873 1.00 27.02 559 SER A C 1
ATOM 4402 O O . SER A 1 559 ? 3.858 -58.946 29.978 1.00 27.02 559 SER A O 1
ATOM 4404 N N . GLN A 1 560 ? 3.580 -61.052 29.143 1.00 28.12 560 GLN A N 1
ATOM 4405 C CA . GLN A 1 560 ? 2.126 -61.249 28.909 1.00 28.12 560 GLN A CA 1
ATOM 4406 C C . GLN A 1 560 ? 1.281 -60.151 28.227 1.00 28.12 560 GLN A C 1
ATOM 4408 O O . GLN A 1 560 ? 1.390 -58.976 28.520 1.00 28.12 560 GLN A O 1
ATOM 4413 N N . MET A 1 561 ? 0.265 -60.439 27.410 1.00 26.52 561 MET A N 1
ATOM 4414 C CA . MET A 1 561 ? -0.178 -61.570 26.579 1.00 26.52 561 MET A CA 1
ATOM 4415 C C . MET A 1 561 ? -1.396 -60.992 25.825 1.00 26.52 561 MET A C 1
ATOM 4417 O O . MET A 1 561 ? -2.219 -60.327 26.448 1.00 26.52 561 MET A O 1
ATOM 4421 N N . GLY A 1 562 ? -1.546 -61.222 24.519 1.00 28.33 562 GLY A N 1
ATOM 4422 C CA . GLY A 1 562 ? -2.712 -60.710 23.784 1.00 28.33 562 GLY A CA 1
ATOM 4423 C C . GLY A 1 562 ? -2.590 -60.833 22.271 1.00 28.33 562 GLY A C 1
ATOM 4424 O O . GLY A 1 562 ? -2.481 -59.838 21.568 1.00 28.33 562 GLY A O 1
ATOM 4425 N N . GLN A 1 563 ? -2.565 -62.073 21.781 1.00 26.64 563 GLN A N 1
ATOM 4426 C CA . GLN A 1 563 ? -2.754 -62.419 20.368 1.00 26.64 563 GLN A CA 1
ATOM 4427 C C . GLN A 1 563 ? -4.141 -61.964 19.880 1.00 26.64 563 GLN A C 1
ATOM 4429 O O . GLN A 1 563 ? -5.079 -62.182 20.631 1.00 26.64 563 GLN A O 1
ATOM 4434 N N . ILE A 1 564 ? -4.281 -61.471 18.635 1.00 28.73 564 ILE A N 1
ATOM 4435 C CA . ILE A 1 564 ? -5.031 -62.116 17.524 1.00 28.73 564 ILE A CA 1
ATOM 4436 C C . ILE A 1 564 ? -4.432 -61.651 16.173 1.00 28.73 564 ILE A C 1
ATOM 4438 O O . ILE A 1 564 ? -4.020 -60.509 16.005 1.00 28.73 564 ILE A O 1
ATOM 4442 N N . ARG A 1 565 ? -4.349 -62.622 15.254 1.00 26.36 565 ARG A N 1
ATOM 4443 C CA . ARG A 1 565 ? -3.823 -62.669 13.870 1.00 26.36 565 ARG A CA 1
ATOM 4444 C C . ARG A 1 565 ? -4.630 -61.744 12.912 1.00 26.36 565 ARG A C 1
ATOM 4446 O O . ARG A 1 565 ? -5.708 -61.319 13.288 1.00 26.36 565 ARG A O 1
ATOM 4453 N N . SER A 1 566 ? -4.246 -61.406 11.673 1.00 26.80 566 SER A N 1
ATOM 4454 C CA . SER A 1 566 ? -3.600 -62.211 10.621 1.00 26.80 566 SER A CA 1
ATOM 4455 C C . SER A 1 566 ? -3.187 -61.381 9.378 1.00 26.80 566 SER A C 1
ATOM 4457 O O . SER A 1 566 ? -3.976 -60.555 8.934 1.00 26.80 566 SER A O 1
ATOM 4459 N N . SER A 1 567 ? -2.007 -61.707 8.815 1.00 25.50 567 SER A N 1
ATOM 4460 C CA . SER A 1 567 ? -1.628 -61.879 7.380 1.00 25.50 567 SER A CA 1
ATOM 4461 C C . SER A 1 567 ? -2.092 -60.847 6.327 1.00 25.50 567 SER A C 1
ATOM 4463 O O . SER A 1 567 ? -3.280 -60.592 6.208 1.00 25.50 567 SER A O 1
ATOM 4465 N N . THR A 1 568 ? -1.244 -60.309 5.441 1.00 27.73 568 THR A N 1
ATOM 4466 C CA . THR A 1 568 ? -0.388 -61.047 4.482 1.00 27.73 568 THR A CA 1
ATOM 4467 C C . THR A 1 568 ? 0.841 -60.252 4.004 1.00 27.73 568 THR A C 1
ATOM 4469 O O . THR A 1 568 ? 0.777 -59.050 3.765 1.00 27.73 568 THR A O 1
ATOM 4472 N N . THR A 1 569 ? 1.941 -60.983 3.827 1.00 28.30 569 THR A N 1
ATOM 4473 C CA . THR A 1 569 ? 3.287 -60.612 3.352 1.00 28.30 569 THR A CA 1
ATOM 4474 C C . THR A 1 569 ? 3.443 -60.638 1.803 1.00 28.30 569 THR A C 1
ATOM 4476 O O . THR A 1 569 ? 2.521 -61.077 1.118 1.00 28.30 569 THR A O 1
ATOM 4479 N N . PRO A 1 570 ? 4.601 -60.173 1.259 1.00 48.28 570 PRO A N 1
ATOM 4480 C CA . PRO A 1 570 ? 4.881 -59.832 -0.151 1.00 48.28 570 PRO A CA 1
ATOM 4481 C C . PRO A 1 570 ? 5.623 -60.956 -0.915 1.00 48.28 570 PRO A C 1
ATOM 4483 O O . PRO A 1 570 ? 5.678 -62.088 -0.433 1.00 48.28 570 PRO A O 1
ATOM 4486 N N . PRO A 1 571 ? 6.236 -60.668 -2.085 1.00 38.50 571 PRO A N 1
ATOM 4487 C CA . PRO A 1 571 ? 7.714 -60.752 -2.160 1.00 38.50 571 PRO A CA 1
ATOM 4488 C C . PRO A 1 571 ? 8.363 -59.680 -3.089 1.00 38.50 571 PRO A C 1
ATOM 4490 O O . PRO A 1 571 ? 7.764 -59.275 -4.074 1.00 38.50 571 PRO A O 1
ATOM 4493 N N . SER A 1 572 ? 9.499 -59.059 -2.712 1.00 25.30 572 SER A N 1
ATOM 4494 C CA . SER A 1 572 ? 10.904 -59.420 -3.069 1.00 25.30 572 SER A CA 1
ATOM 4495 C C . SER A 1 572 ? 11.314 -58.969 -4.499 1.00 25.30 572 SER A C 1
ATOM 4497 O O . SER A 1 572 ? 10.485 -59.044 -5.388 1.00 25.30 572 SER A O 1
ATOM 4499 N N . ALA A 1 573 ? 12.535 -58.567 -4.875 1.00 26.95 573 ALA A N 1
ATOM 4500 C CA . ALA A 1 573 ? 13.854 -58.508 -4.245 1.00 26.95 573 ALA A CA 1
ATOM 4501 C C . ALA A 1 573 ? 14.856 -57.794 -5.201 1.00 26.95 573 ALA A C 1
ATOM 4503 O O . ALA A 1 573 ? 14.590 -57.722 -6.398 1.00 26.95 573 ALA A O 1
ATOM 4504 N N . LYS A 1 574 ? 16.060 -57.493 -4.669 1.00 26.22 574 LYS A N 1
ATOM 4505 C CA . LYS A 1 574 ? 17.403 -57.484 -5.322 1.00 26.22 574 LYS A CA 1
ATOM 4506 C C . LYS A 1 574 ? 17.800 -56.245 -6.152 1.00 26.22 574 LYS A C 1
ATOM 4508 O O . LYS A 1 574 ? 17.181 -55.942 -7.156 1.00 26.22 574 LYS A O 1
ATOM 4513 N N . ASN A 1 575 ? 18.776 -55.462 -5.665 1.00 27.02 575 ASN A N 1
ATOM 4514 C CA . ASN A 1 575 ? 20.250 -55.552 -5.886 1.00 27.02 575 ASN A CA 1
ATOM 4515 C C . ASN A 1 575 ? 20.668 -54.648 -7.066 1.00 27.02 575 ASN A C 1
ATOM 4517 O O . ASN A 1 575 ? 19.959 -54.607 -8.054 1.00 27.02 575 ASN A O 1
ATOM 4521 N N . ALA A 1 576 ? 21.800 -53.949 -7.116 1.00 25.47 576 ALA A N 1
ATOM 4522 C CA . ALA A 1 576 ? 22.915 -53.710 -6.210 1.00 25.47 576 ALA A CA 1
ATOM 4523 C C . ALA A 1 576 ? 23.755 -52.550 -6.800 1.00 25.47 576 ALA A C 1
ATOM 4525 O O . ALA A 1 576 ? 23.635 -52.217 -7.975 1.00 25.47 576 ALA A O 1
ATOM 4526 N N . ALA A 1 577 ? 24.580 -51.972 -5.928 1.00 23.97 577 ALA A N 1
ATOM 4527 C CA . ALA A 1 577 ? 25.772 -51.146 -6.130 1.00 23.97 577 ALA A CA 1
ATOM 4528 C C . ALA A 1 577 ? 26.435 -51.099 -7.526 1.00 23.97 577 ALA A C 1
ATOM 4530 O O . ALA A 1 577 ? 26.633 -52.133 -8.152 1.00 23.97 577 ALA A O 1
ATOM 4531 N N . ALA A 1 578 ? 26.962 -49.923 -7.896 1.00 25.31 578 ALA A N 1
ATOM 4532 C CA . ALA A 1 578 ? 28.413 -49.658 -7.896 1.00 25.31 578 ALA A CA 1
ATOM 4533 C C . ALA A 1 578 ? 28.738 -48.291 -8.534 1.00 25.31 578 ALA A C 1
ATOM 4535 O O . ALA A 1 578 ? 28.437 -48.045 -9.698 1.00 25.31 578 ALA A O 1
ATOM 4536 N N . ALA A 1 579 ? 29.412 -47.432 -7.768 1.00 25.55 579 ALA A N 1
ATOM 4537 C CA . ALA A 1 579 ? 30.366 -46.462 -8.305 1.00 25.55 579 ALA A CA 1
ATOM 4538 C C . ALA A 1 579 ? 31.722 -47.170 -8.502 1.00 25.55 579 ALA A C 1
ATOM 4540 O O . ALA A 1 579 ? 31.960 -48.208 -7.875 1.00 25.55 579 ALA A O 1
ATOM 4541 N N . PRO A 1 580 ? 32.637 -46.596 -9.297 1.00 33.72 580 PRO A N 1
ATOM 4542 C CA . PRO A 1 580 ? 33.833 -46.083 -8.629 1.00 33.72 580 PRO A CA 1
ATOM 4543 C C . PRO A 1 580 ? 34.384 -44.770 -9.206 1.00 33.72 580 PRO A C 1
ATOM 4545 O O . PRO A 1 580 ? 34.109 -44.366 -10.333 1.00 33.72 580 PRO A O 1
ATOM 4548 N N . ALA A 1 581 ? 35.197 -44.131 -8.367 1.00 26.02 581 ALA A N 1
ATOM 4549 C CA . ALA A 1 581 ? 36.017 -42.959 -8.628 1.00 26.02 581 ALA A CA 1
ATOM 4550 C C . ALA A 1 581 ? 37.382 -43.317 -9.252 1.00 26.02 581 ALA A C 1
ATOM 4552 O O . ALA A 1 581 ? 37.893 -44.410 -9.021 1.00 26.02 581 ALA A O 1
ATOM 4553 N N . ASN A 1 582 ? 37.991 -42.358 -9.960 1.00 25.44 582 ASN A N 1
ATOM 4554 C CA . ASN A 1 582 ? 39.430 -42.014 -9.967 1.00 25.44 582 ASN A CA 1
ATOM 4555 C C . ASN A 1 582 ? 39.615 -40.816 -10.922 1.00 25.44 582 ASN A C 1
ATOM 4557 O O . ASN A 1 582 ? 39.075 -40.832 -12.020 1.00 25.44 582 ASN A O 1
ATOM 4561 N N . SER A 1 583 ? 40.104 -39.647 -10.498 1.00 25.27 583 SER A N 1
ATOM 4562 C CA . SER A 1 583 ? 41.470 -39.283 -10.077 1.00 25.27 583 SER A CA 1
ATOM 4563 C C . SER A 1 583 ? 42.499 -39.340 -11.220 1.00 25.27 583 SER A C 1
ATOM 4565 O O . SER A 1 583 ? 42.797 -40.408 -11.737 1.00 25.27 583 SER A O 1
ATOM 4567 N N . SER A 1 584 ? 43.038 -38.174 -11.603 1.00 25.41 584 SER A N 1
ATOM 4568 C CA . SER A 1 584 ? 44.484 -37.931 -11.751 1.00 25.41 584 SER A CA 1
ATOM 4569 C C . SER A 1 584 ? 44.752 -36.523 -12.292 1.00 25.41 584 SER A C 1
ATOM 4571 O O . SER A 1 584 ? 44.337 -36.175 -13.395 1.00 25.41 584 SER A O 1
ATOM 4573 N N . ALA A 1 585 ? 45.492 -35.745 -11.508 1.00 24.61 585 ALA A N 1
ATOM 4574 C CA . ALA A 1 585 ? 46.280 -34.615 -11.971 1.00 24.61 585 ALA A CA 1
ATOM 4575 C C . ALA A 1 585 ? 47.543 -35.121 -12.688 1.00 24.61 585 ALA A C 1
ATOM 4577 O O . ALA A 1 585 ? 48.098 -36.148 -12.290 1.00 24.61 585 ALA A O 1
ATOM 4578 N N . ARG A 1 586 ? 48.039 -34.370 -13.675 1.00 23.39 586 ARG A N 1
ATOM 4579 C CA . ARG A 1 586 ? 49.460 -34.354 -14.036 1.00 23.39 586 ARG A CA 1
ATOM 4580 C C . ARG A 1 586 ? 49.814 -33.043 -14.729 1.00 23.39 586 ARG A C 1
ATOM 4582 O O . ARG A 1 586 ? 49.054 -32.560 -15.563 1.00 23.39 586 ARG A O 1
ATOM 4589 N N . ALA A 1 587 ? 50.933 -32.493 -14.287 1.00 24.34 587 ALA A N 1
ATOM 4590 C CA . ALA A 1 587 ? 51.603 -31.315 -14.795 1.00 24.34 587 ALA A CA 1
ATOM 4591 C C . ALA A 1 587 ? 52.804 -31.736 -15.659 1.00 24.34 587 ALA A C 1
ATOM 4593 O O . ALA A 1 587 ? 53.274 -32.868 -15.528 1.00 24.34 587 ALA A O 1
ATOM 4594 N N . ASP A 1 588 ? 53.252 -30.759 -16.446 1.00 24.81 588 ASP A N 1
ATOM 4595 C CA . ASP A 1 588 ? 54.590 -30.525 -16.999 1.00 24.81 588 ASP A CA 1
ATOM 4596 C C . ASP A 1 588 ? 55.132 -31.470 -18.080 1.00 24.81 588 ASP A C 1
ATOM 4598 O O . ASP A 1 588 ? 55.484 -32.613 -17.814 1.00 24.81 588 ASP A O 1
ATOM 4602 N N . GLU A 1 589 ? 55.290 -30.905 -19.280 1.00 25.52 589 GLU A N 1
ATOM 4603 C CA . GLU A 1 589 ? 56.448 -31.112 -20.157 1.00 25.52 589 GLU A CA 1
ATOM 4604 C C . GLU A 1 589 ? 56.701 -29.794 -20.920 1.00 25.52 589 GLU A C 1
ATOM 4606 O O . GLU A 1 589 ? 55.805 -29.245 -21.569 1.00 25.52 589 GLU A O 1
ATOM 4611 N N . GLU A 1 590 ? 57.901 -29.246 -20.716 1.00 26.02 590 GLU A N 1
ATOM 4612 C CA . GLU A 1 590 ? 58.544 -28.206 -21.522 1.00 26.02 590 GLU A CA 1
ATOM 4613 C C . GLU A 1 590 ? 59.007 -28.842 -22.841 1.00 26.02 590 GLU A C 1
ATOM 4615 O O . GLU A 1 590 ? 59.436 -29.989 -22.809 1.00 26.02 590 GLU A O 1
ATOM 4620 N N . ASP A 1 591 ? 58.930 -28.120 -23.965 1.00 25.45 591 ASP A N 1
ATOM 4621 C CA . ASP A 1 591 ? 60.010 -28.083 -24.962 1.00 25.45 591 ASP A CA 1
ATOM 4622 C C . ASP A 1 591 ? 59.746 -27.036 -26.065 1.00 25.45 591 ASP A C 1
ATOM 4624 O O . ASP A 1 591 ? 58.688 -26.991 -26.691 1.00 25.45 591 ASP A O 1
ATOM 4628 N N . GLU A 1 592 ? 60.785 -26.216 -26.220 1.00 26.56 592 GLU A N 1
ATOM 4629 C CA . GLU A 1 592 ? 61.381 -25.602 -27.412 1.00 26.56 592 GLU A CA 1
ATOM 4630 C C . GLU A 1 592 ? 60.643 -24.563 -28.282 1.00 26.56 592 GLU A C 1
ATOM 4632 O O . GLU A 1 592 ? 59.541 -24.730 -28.804 1.00 26.56 592 GLU A O 1
ATOM 4637 N N . ASP A 1 593 ? 61.380 -23.458 -28.432 1.00 25.38 593 ASP A N 1
ATOM 4638 C CA . ASP A 1 593 ? 61.172 -22.290 -29.269 1.00 25.38 593 ASP A CA 1
ATOM 4639 C C . ASP A 1 593 ? 61.184 -22.633 -30.766 1.00 25.38 593 ASP A C 1
ATOM 4641 O O . ASP A 1 593 ? 62.144 -23.215 -31.260 1.00 25.38 593 ASP A O 1
ATOM 4645 N N . ASP A 1 594 ? 60.188 -22.138 -31.503 1.00 24.78 594 ASP A N 1
ATOM 4646 C CA . ASP A 1 594 ? 60.323 -21.839 -32.929 1.00 24.78 594 ASP A CA 1
ATOM 4647 C C . ASP A 1 594 ? 59.585 -20.526 -33.246 1.00 24.78 594 ASP A C 1
ATOM 4649 O O . ASP A 1 594 ? 58.383 -20.356 -33.014 1.00 24.78 594 ASP A O 1
ATOM 4653 N N . GLU A 1 595 ? 60.355 -19.557 -33.741 1.00 29.73 595 GLU A N 1
ATOM 4654 C CA . GLU A 1 595 ? 59.898 -18.255 -34.214 1.00 29.73 595 GLU A CA 1
ATOM 4655 C C . GLU A 1 595 ? 59.070 -18.410 -35.504 1.00 29.73 595 GLU A C 1
ATOM 4657 O O . GLU A 1 595 ? 59.622 -18.628 -36.580 1.00 29.73 595 GLU A O 1
ATOM 4662 N N . GLU A 1 596 ? 57.750 -18.197 -35.438 1.00 25.62 596 GLU A N 1
ATOM 4663 C CA . GLU A 1 596 ? 56.939 -17.895 -36.626 1.00 25.62 596 GLU A CA 1
ATOM 4664 C C . GLU A 1 596 ? 56.091 -16.623 -36.453 1.00 25.62 596 GLU A C 1
ATOM 4666 O O . GLU A 1 596 ? 55.247 -16.457 -35.568 1.00 25.62 596 GLU A O 1
ATOM 4671 N N . GLU A 1 597 ? 56.345 -15.691 -37.366 1.00 28.03 597 GLU A N 1
ATOM 4672 C CA . GLU A 1 597 ? 55.798 -14.349 -37.481 1.00 28.03 597 GLU A CA 1
ATOM 4673 C C . GLU A 1 597 ? 54.304 -14.371 -37.885 1.00 28.03 597 GLU A C 1
ATOM 4675 O O . GLU A 1 597 ? 53.942 -14.342 -39.062 1.00 28.03 597 GLU A O 1
ATOM 4680 N N . VAL A 1 598 ? 53.389 -14.390 -36.905 1.00 26.64 598 VAL A N 1
ATOM 4681 C CA . VAL A 1 598 ? 51.937 -14.297 -37.163 1.00 26.64 598 VAL A CA 1
ATOM 4682 C C . VAL A 1 598 ? 51.453 -12.844 -37.119 1.00 26.64 598 VAL A C 1
ATOM 4684 O O . VAL A 1 598 ? 51.246 -12.224 -36.073 1.00 26.64 598 VAL A O 1
ATOM 4687 N N . THR A 1 599 ? 51.193 -12.305 -38.307 1.00 25.73 599 THR A N 1
ATOM 4688 C CA . THR A 1 599 ? 50.562 -10.999 -38.534 1.00 25.73 599 THR A CA 1
ATOM 4689 C C . THR A 1 599 ? 49.145 -10.923 -37.937 1.00 25.73 599 THR A C 1
ATOM 4691 O O . THR A 1 599 ? 48.161 -11.436 -38.473 1.00 25.73 599 THR A O 1
ATOM 4694 N N . SER A 1 600 ? 49.000 -10.213 -36.813 1.00 26.75 600 SER A N 1
ATOM 4695 C CA . SER A 1 600 ? 47.695 -9.954 -36.194 1.00 26.75 600 SER A CA 1
ATOM 4696 C C . SER A 1 600 ? 46.890 -8.895 -36.970 1.00 26.75 600 SER A C 1
ATOM 4698 O O . SER A 1 600 ? 47.185 -7.697 -36.978 1.00 26.75 600 SER A O 1
ATOM 4700 N N . LYS A 1 601 ? 45.794 -9.320 -37.612 1.00 27.53 601 LYS A N 1
ATOM 4701 C CA . LYS A 1 601 ? 44.749 -8.412 -38.116 1.00 27.53 601 LYS A CA 1
ATOM 4702 C C . LYS A 1 601 ? 44.042 -7.731 -36.934 1.00 27.53 601 LYS A C 1
ATOM 4704 O O . LYS A 1 601 ? 43.088 -8.266 -36.372 1.00 27.53 601 LYS A O 1
ATOM 4709 N N . LYS A 1 602 ? 44.476 -6.515 -36.585 1.00 27.34 602 LYS A N 1
ATOM 4710 C CA . LYS A 1 602 ? 43.763 -5.597 -35.677 1.00 27.34 602 LYS A CA 1
ATOM 4711 C C . LYS A 1 602 ? 42.340 -5.330 -36.194 1.00 27.34 602 LYS A C 1
ATOM 4713 O O . LYS A 1 602 ? 42.157 -4.694 -37.233 1.00 27.34 602 LYS A O 1
ATOM 4718 N N . LYS A 1 603 ? 41.313 -5.774 -35.457 1.00 29.73 603 LYS A N 1
ATOM 4719 C CA . LYS A 1 603 ? 39.921 -5.331 -35.663 1.00 29.73 603 LYS A CA 1
ATOM 4720 C C . LYS A 1 603 ? 39.832 -3.820 -35.412 1.00 29.73 603 LYS A C 1
ATOM 4722 O O . LYS A 1 603 ? 40.233 -3.343 -34.353 1.00 29.73 603 LYS A O 1
ATOM 4727 N N . LYS A 1 604 ? 39.306 -3.072 -36.390 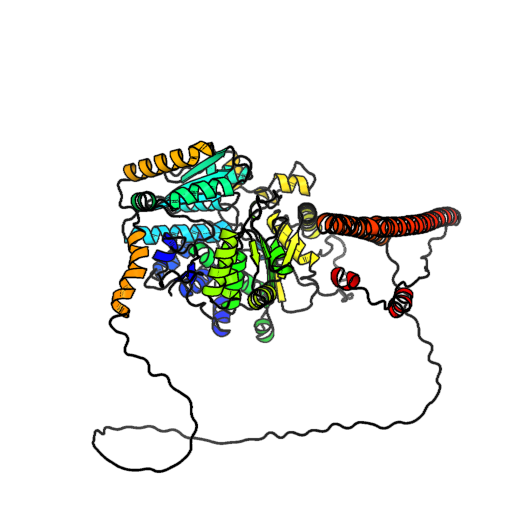1.00 25.52 604 LYS A N 1
ATOM 4728 C CA . LYS A 1 604 ? 39.112 -1.616 -36.305 1.00 25.52 604 LYS A CA 1
ATOM 4729 C C . LYS A 1 604 ? 38.069 -1.244 -35.230 1.00 25.52 604 LYS A C 1
ATOM 4731 O O . LYS A 1 604 ? 37.063 -1.944 -35.102 1.00 25.52 604 LYS A O 1
ATOM 4736 N N . PRO A 1 605 ? 38.250 -0.131 -34.499 1.00 32.03 605 PRO A N 1
ATOM 4737 C CA . PRO A 1 605 ? 37.282 0.363 -33.519 1.00 32.03 605 PRO A CA 1
ATOM 4738 C C . PRO A 1 605 ? 36.075 0.992 -34.225 1.00 32.03 605 PRO A C 1
ATOM 4740 O O . PRO A 1 605 ? 36.229 1.700 -35.220 1.00 32.03 605 PRO A O 1
ATOM 4743 N N . LYS A 1 606 ? 34.863 0.763 -33.708 1.00 35.69 606 LYS A N 1
ATOM 4744 C CA . LYS A 1 606 ? 33.636 1.379 -34.240 1.00 35.69 606 LYS A CA 1
ATOM 4745 C C . LYS A 1 606 ? 33.607 2.887 -33.927 1.00 35.69 606 LYS A C 1
ATOM 4747 O O . LYS A 1 606 ? 33.832 3.289 -32.788 1.00 35.69 606 LYS A O 1
ATOM 4752 N N . SER A 1 607 ? 33.313 3.714 -34.934 1.00 37.75 607 SER A N 1
ATOM 4753 C CA . SER A 1 607 ? 33.215 5.179 -34.825 1.00 37.75 607 SER A CA 1
ATOM 4754 C C . SER A 1 607 ? 31.968 5.618 -34.049 1.00 37.75 607 SER A C 1
ATOM 4756 O O . SER A 1 607 ? 30.871 5.150 -34.358 1.00 37.75 607 SER A O 1
ATOM 4758 N N . LYS A 1 608 ? 32.113 6.555 -33.103 1.00 45.41 608 LYS A N 1
ATOM 4759 C CA . LYS A 1 608 ? 30.989 7.129 -32.344 1.00 45.41 608 LYS A CA 1
ATOM 4760 C C . LYS A 1 608 ? 30.251 8.234 -33.117 1.00 45.41 608 LYS A C 1
ATOM 4762 O O . LYS A 1 608 ? 30.873 9.002 -33.853 1.00 45.41 608 LYS A O 1
ATOM 4767 N N . THR A 1 609 ? 28.931 8.327 -32.941 1.00 49.50 609 THR A N 1
ATOM 4768 C CA . THR A 1 609 ? 28.069 9.353 -33.563 1.00 49.50 609 THR A CA 1
ATOM 4769 C C . THR A 1 609 ? 28.209 10.721 -32.876 1.00 49.50 609 THR A C 1
ATOM 4771 O O . THR A 1 609 ? 28.710 10.827 -31.758 1.00 49.50 609 THR A O 1
ATOM 4774 N N . LYS A 1 610 ? 27.755 11.801 -33.533 1.00 39.34 610 LYS A N 1
ATOM 4775 C CA . LYS A 1 610 ? 27.782 13.174 -32.983 1.00 39.34 610 LYS A CA 1
ATOM 4776 C C . LYS A 1 610 ? 27.071 13.275 -31.620 1.00 39.34 610 LYS A C 1
ATOM 4778 O O . LYS A 1 610 ? 27.613 13.881 -30.704 1.00 39.34 610 LYS A O 1
ATOM 4783 N N . GLN A 1 611 ? 25.933 12.595 -31.472 1.00 39.78 611 GLN A N 1
ATOM 4784 C CA . GLN A 1 611 ? 25.195 12.499 -30.207 1.00 39.78 611 GLN A CA 1
ATOM 4785 C C . GLN A 1 611 ? 25.999 11.795 -29.104 1.00 39.78 611 GLN A C 1
ATOM 4787 O O . GLN A 1 611 ? 25.933 12.192 -27.948 1.00 39.78 611 GLN A O 1
ATOM 4792 N N . GLN A 1 612 ? 26.813 10.788 -29.437 1.00 44.38 612 GLN A N 1
ATOM 4793 C CA . GLN A 1 612 ? 27.663 10.107 -28.453 1.00 44.38 612 GLN A CA 1
ATOM 4794 C C . GLN A 1 612 ? 28.825 10.987 -27.969 1.00 44.38 612 GLN A C 1
ATOM 4796 O O . GLN A 1 612 ? 29.231 10.870 -26.815 1.00 44.38 612 GLN A O 1
ATOM 4801 N N . LEU A 1 613 ? 29.336 11.881 -28.821 1.00 42.88 613 LEU A N 1
ATOM 4802 C CA . LEU A 1 613 ? 30.339 12.883 -28.444 1.00 42.88 613 LEU A CA 1
ATOM 4803 C C . LEU A 1 613 ? 29.743 13.972 -27.541 1.00 42.88 613 LEU A C 1
ATOM 4805 O O . LEU A 1 613 ? 30.344 14.301 -26.524 1.00 42.88 613 LEU A O 1
ATOM 4809 N N . GLU A 1 614 ? 28.549 14.474 -27.864 1.00 43.72 614 GLU A N 1
ATOM 4810 C CA . GLU A 1 614 ? 27.823 15.449 -27.032 1.00 43.72 614 GLU A CA 1
ATOM 4811 C C . GLU A 1 614 ? 27.452 14.846 -25.661 1.00 43.72 614 GLU A C 1
ATOM 4813 O O . GLU A 1 614 ? 27.629 15.488 -24.624 1.00 43.72 614 GLU A O 1
ATOM 4818 N N . LEU A 1 615 ? 27.048 13.570 -25.630 1.00 44.91 615 LEU A N 1
ATOM 4819 C CA . LEU A 1 615 ? 26.761 12.836 -24.396 1.00 44.91 615 LEU A CA 1
ATOM 4820 C C . LEU A 1 615 ? 28.017 12.612 -23.539 1.00 44.91 615 LEU A C 1
ATOM 4822 O O . LEU A 1 615 ? 27.949 12.694 -22.312 1.00 44.91 615 LEU A O 1
ATOM 4826 N N . GLU A 1 616 ? 29.174 12.338 -24.147 1.00 47.06 616 GLU A N 1
ATOM 4827 C CA . GLU A 1 616 ? 30.432 12.256 -23.398 1.00 47.06 616 GLU A CA 1
ATOM 4828 C C . GLU A 1 616 ? 30.876 13.612 -22.857 1.00 47.06 616 GLU A C 1
ATOM 4830 O O . GLU A 1 616 ? 31.315 13.685 -21.710 1.00 47.06 616 GLU A O 1
ATOM 4835 N N . GLN A 1 617 ? 30.692 14.690 -23.619 1.00 43.16 617 GLN A N 1
ATOM 4836 C CA . GLN A 1 617 ? 30.967 16.048 -23.151 1.00 43.16 617 GLN A CA 1
ATOM 4837 C C . GLN A 1 617 ? 30.114 16.383 -21.919 1.00 43.16 617 GLN A C 1
ATOM 4839 O O . GLN A 1 617 ? 30.638 16.842 -20.904 1.00 43.16 617 GLN A O 1
ATOM 4844 N N . LEU A 1 618 ? 28.824 16.030 -21.951 1.00 46.06 618 LEU A N 1
ATOM 4845 C CA . LEU A 1 618 ? 27.908 16.198 -20.823 1.00 46.06 618 LEU A CA 1
ATOM 4846 C C . LEU A 1 618 ? 28.313 15.346 -19.605 1.00 46.06 618 LEU A C 1
ATOM 4848 O O . LEU A 1 618 ? 28.237 15.811 -18.465 1.00 46.06 618 LEU A O 1
ATOM 4852 N N . LYS A 1 619 ? 28.787 14.110 -19.827 1.00 50.03 619 LYS A N 1
ATOM 4853 C CA . LYS A 1 619 ? 29.315 13.235 -18.763 1.00 50.03 619 LYS A CA 1
ATOM 4854 C C . LYS A 1 619 ? 30.553 13.840 -18.099 1.00 50.03 619 LYS A C 1
ATOM 4856 O O . LYS A 1 619 ? 30.634 13.821 -16.871 1.00 50.03 619 LYS A O 1
ATOM 4861 N N . TRP A 1 620 ? 31.464 14.427 -18.874 1.00 48.81 620 TRP A N 1
ATOM 4862 C CA . TRP A 1 620 ? 32.650 15.116 -18.356 1.00 48.81 620 TRP A CA 1
ATOM 4863 C C . TRP A 1 620 ? 32.296 16.362 -17.541 1.00 48.81 620 TRP A C 1
ATOM 4865 O O . TRP A 1 620 ? 32.840 16.546 -16.450 1.00 48.81 620 TRP A O 1
ATOM 4875 N N . THR A 1 621 ? 31.340 17.172 -18.005 1.00 47.84 621 THR A N 1
ATOM 4876 C CA . THR A 1 621 ? 30.842 18.345 -17.263 1.00 47.84 621 THR A CA 1
ATOM 4877 C C . THR A 1 621 ? 30.161 17.947 -15.948 1.00 47.84 621 THR A C 1
ATOM 4879 O O . THR A 1 621 ? 30.346 18.599 -14.921 1.00 47.84 621 THR A O 1
ATOM 4882 N N . ARG A 1 622 ? 29.403 16.841 -15.932 1.00 47.81 622 ARG A N 1
ATOM 4883 C CA . ARG A 1 622 ? 28.791 16.309 -14.699 1.00 47.81 622 ARG A CA 1
ATOM 4884 C C . ARG A 1 622 ? 29.840 15.773 -13.720 1.00 47.81 622 ARG A C 1
ATOM 4886 O O . ARG A 1 622 ? 29.735 16.034 -12.522 1.00 47.81 622 ARG A O 1
ATOM 4893 N N . TRP A 1 623 ? 30.858 15.066 -14.212 1.00 52.12 623 TRP A N 1
ATOM 4894 C CA . TRP A 1 623 ? 31.952 14.539 -13.387 1.00 52.12 623 TRP A CA 1
ATOM 4895 C C . TRP A 1 623 ? 32.775 15.645 -12.724 1.00 52.12 623 TRP A C 1
ATOM 4897 O O . TRP A 1 623 ? 33.048 15.579 -11.529 1.00 52.12 623 TRP A O 1
ATOM 4907 N N . THR A 1 624 ? 33.112 16.692 -13.473 1.00 46.09 624 THR A N 1
ATOM 4908 C CA . THR A 1 624 ? 33.853 17.851 -12.949 1.00 46.09 624 THR A CA 1
ATOM 4909 C C . THR A 1 624 ? 33.049 18.618 -11.910 1.00 46.09 624 THR A C 1
ATOM 4911 O O . THR A 1 624 ? 33.573 18.909 -10.841 1.00 46.09 624 THR A O 1
ATOM 4914 N N . ARG A 1 625 ? 31.749 18.840 -12.145 1.00 46.56 625 ARG A N 1
ATOM 4915 C CA . ARG A 1 625 ? 30.871 19.485 -11.158 1.00 46.56 625 ARG A CA 1
ATOM 4916 C C . ARG A 1 625 ? 30.778 18.685 -9.852 1.00 46.56 625 ARG A C 1
ATOM 4918 O O . ARG A 1 625 ? 30.821 19.276 -8.779 1.00 46.56 625 ARG A O 1
ATOM 4925 N N . ARG A 1 626 ? 30.717 17.349 -9.929 1.00 50.16 626 ARG A N 1
ATOM 4926 C CA . ARG A 1 626 ? 30.736 16.461 -8.749 1.00 50.16 626 ARG A CA 1
ATOM 4927 C C . ARG A 1 626 ? 32.072 16.507 -8.002 1.00 50.16 626 ARG A C 1
ATOM 4929 O O . ARG A 1 626 ? 32.063 16.588 -6.781 1.00 50.16 626 ARG A O 1
ATOM 4936 N N . LEU A 1 627 ? 33.199 16.528 -8.715 1.00 50.88 627 LEU A N 1
ATOM 4937 C CA . LEU A 1 627 ? 34.535 16.682 -8.123 1.00 50.88 627 LEU A CA 1
ATOM 4938 C C . LEU A 1 627 ? 34.721 18.042 -7.434 1.00 50.88 627 LEU A C 1
ATOM 4940 O O . LEU A 1 627 ? 35.281 18.093 -6.344 1.00 50.88 627 LEU A O 1
ATOM 4944 N N . SER A 1 628 ? 34.213 19.131 -8.019 1.00 47.78 628 SER A N 1
ATOM 4945 C CA . SER A 1 628 ? 34.253 20.463 -7.401 1.00 47.78 628 SER A CA 1
ATOM 4946 C C . SER A 1 628 ? 33.392 20.548 -6.139 1.00 47.78 628 SER A C 1
ATOM 4948 O O . SER A 1 628 ? 33.817 21.148 -5.155 1.00 47.78 628 SER A O 1
ATOM 4950 N N . ILE A 1 629 ? 32.210 19.921 -6.140 1.00 51.53 629 ILE A N 1
ATOM 4951 C CA . ILE A 1 629 ? 31.343 19.839 -4.954 1.00 51.53 629 ILE A CA 1
ATOM 4952 C C . ILE A 1 629 ? 32.011 18.995 -3.866 1.00 51.53 629 ILE A 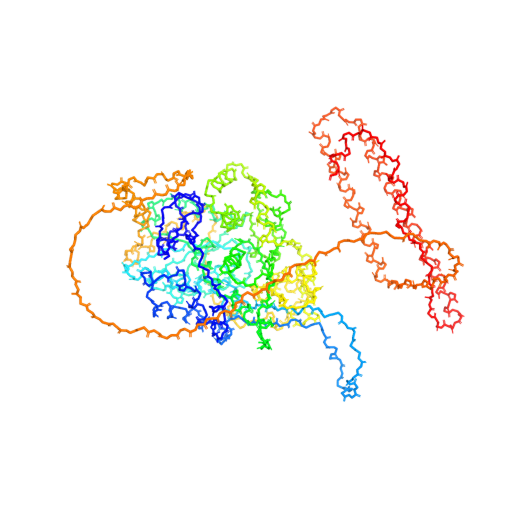C 1
ATOM 4954 O O . ILE A 1 629 ? 32.062 19.422 -2.719 1.00 51.53 629 ILE A O 1
ATOM 4958 N N . LEU A 1 630 ? 32.591 17.845 -4.222 1.00 51.00 630 LEU A N 1
ATOM 4959 C CA . LEU A 1 630 ? 33.313 16.992 -3.278 1.00 51.00 630 LEU A CA 1
ATOM 4960 C C . LEU A 1 630 ? 34.501 17.736 -2.649 1.00 51.00 630 LEU A C 1
ATOM 4962 O O . LEU A 1 630 ? 34.668 17.697 -1.435 1.00 51.00 630 LEU A O 1
ATOM 4966 N N . ALA A 1 631 ? 35.277 18.474 -3.449 1.00 50.94 631 ALA A N 1
ATOM 4967 C CA . ALA A 1 631 ? 36.373 19.303 -2.951 1.00 50.94 631 ALA A CA 1
ATOM 4968 C C . ALA A 1 631 ? 35.876 20.399 -1.992 1.00 50.94 631 ALA A C 1
ATOM 4970 O O . ALA A 1 631 ? 36.462 20.584 -0.928 1.00 50.94 631 ALA A O 1
ATOM 4971 N N . ALA A 1 632 ? 34.764 21.070 -2.315 1.00 49.34 632 ALA A N 1
ATOM 4972 C CA . ALA A 1 632 ? 34.157 22.079 -1.448 1.00 49.34 632 ALA A CA 1
ATOM 4973 C C . ALA A 1 632 ? 33.632 21.479 -0.132 1.00 49.34 632 ALA A C 1
ATOM 4975 O O . ALA A 1 632 ? 33.853 22.053 0.933 1.00 49.34 632 ALA A O 1
ATOM 4976 N N . CYS A 1 633 ? 32.997 20.306 -0.179 1.00 49.06 633 CYS A N 1
ATOM 4977 C CA . CYS A 1 633 ? 32.523 19.592 1.005 1.00 49.06 633 CYS A CA 1
ATOM 4978 C C . CYS A 1 633 ? 33.683 19.132 1.893 1.00 49.06 633 CYS A C 1
ATOM 4980 O O . CYS A 1 633 ? 33.611 19.295 3.107 1.00 49.06 633 CYS A O 1
ATOM 4982 N N . VAL A 1 634 ? 34.771 18.621 1.309 1.00 53.03 634 VAL A N 1
ATOM 4983 C CA . VAL A 1 634 ? 35.976 18.231 2.055 1.00 53.03 634 VAL A CA 1
ATOM 4984 C C . VAL A 1 634 ? 36.639 19.457 2.692 1.00 53.03 634 VAL A C 1
ATOM 4986 O O . VAL A 1 634 ? 36.962 19.413 3.876 1.00 53.03 634 VAL A O 1
ATOM 4989 N N . SER A 1 635 ? 36.760 20.582 1.976 1.00 49.47 635 SER A N 1
ATOM 4990 C CA . SER A 1 635 ? 37.238 21.849 2.554 1.00 49.47 635 SER A CA 1
ATOM 4991 C C . SER A 1 635 ? 36.367 22.329 3.711 1.00 49.47 635 SER A C 1
ATOM 4993 O O . SER A 1 635 ? 36.886 22.721 4.753 1.00 49.47 635 SER A O 1
ATOM 4995 N N . PHE A 1 636 ? 35.045 22.278 3.551 1.00 48.16 636 PHE A N 1
ATOM 4996 C CA . PHE A 1 636 ? 34.096 22.715 4.571 1.00 48.16 636 PHE A CA 1
ATOM 4997 C C . PHE A 1 636 ? 34.142 21.808 5.810 1.00 48.16 636 PHE A C 1
ATOM 4999 O O . PHE A 1 636 ? 34.142 22.290 6.942 1.00 48.16 636 PHE A O 1
ATOM 5006 N N . HIS A 1 637 ? 34.271 20.495 5.607 1.00 48.44 637 HIS A N 1
ATOM 5007 C CA . HIS A 1 637 ? 34.357 19.516 6.686 1.00 48.44 637 HIS A CA 1
ATOM 5008 C C . HIS A 1 637 ? 35.692 19.592 7.447 1.00 48.44 637 HIS A C 1
ATOM 5010 O O . HIS A 1 637 ? 35.709 19.439 8.666 1.00 48.44 637 HIS A O 1
ATOM 5016 N N . LEU A 1 638 ? 36.802 19.897 6.762 1.00 49.25 638 LEU A N 1
ATOM 5017 C CA . LEU A 1 638 ? 38.110 20.114 7.393 1.00 49.25 638 LEU A CA 1
ATOM 5018 C C . LEU A 1 638 ? 38.146 21.393 8.246 1.00 49.25 638 LEU A C 1
ATOM 5020 O O . LEU A 1 638 ? 38.749 21.388 9.316 1.00 49.25 638 LEU A O 1
ATOM 5024 N N . VAL A 1 639 ? 37.459 22.460 7.820 1.00 49.41 639 VAL A N 1
ATOM 5025 C CA . VAL A 1 639 ? 37.377 23.735 8.560 1.00 49.41 639 VAL A CA 1
ATOM 5026 C C . VAL A 1 639 ? 36.491 23.632 9.808 1.00 49.41 639 VAL A C 1
ATOM 5028 O O . VAL A 1 639 ? 36.779 24.280 10.812 1.00 49.41 639 VAL A O 1
ATOM 5031 N N . LEU A 1 640 ? 35.439 22.807 9.778 1.00 44.72 640 LEU A N 1
ATOM 5032 C CA . LEU A 1 640 ? 34.516 22.647 10.909 1.00 44.72 640 LEU A CA 1
ATOM 5033 C C . LEU A 1 640 ? 35.040 21.734 12.028 1.00 44.72 640 LEU A C 1
ATOM 5035 O O . LEU A 1 640 ? 34.554 21.831 13.153 1.00 44.72 640 LEU A O 1
ATOM 5039 N N . ARG A 1 641 ? 36.006 20.848 11.747 1.00 44.19 641 ARG A N 1
ATOM 5040 C CA . ARG A 1 641 ? 36.483 19.844 12.718 1.00 44.19 641 ARG A CA 1
ATOM 5041 C C . ARG A 1 641 ? 37.740 20.244 13.497 1.00 44.19 641 ARG A C 1
ATOM 5043 O O . ARG A 1 641 ? 37.950 19.691 14.571 1.00 44.19 641 ARG A O 1
ATOM 5050 N N . ASP A 1 642 ? 38.550 21.179 12.994 1.00 48.47 642 ASP A N 1
ATOM 5051 C CA . ASP A 1 642 ? 39.735 21.695 13.698 1.00 48.47 642 ASP A CA 1
ATOM 5052 C C . ASP A 1 642 ? 40.137 23.102 13.185 1.00 48.47 642 ASP A C 1
ATOM 5054 O O . ASP A 1 642 ? 40.708 23.228 12.094 1.00 48.47 642 ASP A O 1
ATOM 5058 N N . PRO A 1 643 ? 39.880 24.182 13.952 1.00 54.56 643 PRO A N 1
ATOM 5059 C CA . PRO A 1 643 ? 40.189 25.561 13.557 1.00 54.56 643 PRO A CA 1
ATOM 5060 C C . PRO A 1 643 ? 41.676 25.844 13.281 1.00 54.56 643 PRO A C 1
ATOM 5062 O O . PRO A 1 643 ? 41.991 26.861 12.655 1.00 54.56 643 PRO A O 1
ATOM 5065 N N . ASN A 1 644 ? 42.588 24.966 13.720 1.00 53.59 644 ASN A N 1
ATOM 5066 C CA . ASN A 1 644 ? 44.035 25.123 13.550 1.00 53.59 644 ASN A CA 1
ATOM 5067 C C . ASN A 1 644 ? 44.561 24.613 12.194 1.00 53.59 644 ASN A C 1
ATOM 5069 O O . ASN A 1 644 ? 45.707 24.887 11.842 1.00 53.59 644 ASN A O 1
ATOM 5073 N N . ARG A 1 645 ? 43.733 23.938 11.381 1.00 53.84 645 ARG A N 1
ATOM 5074 C CA . ARG A 1 645 ? 44.108 23.417 10.046 1.00 53.84 645 ARG A CA 1
ATOM 5075 C C . ARG A 1 645 ? 43.872 24.390 8.882 1.00 53.84 645 ARG A C 1
ATOM 5077 O O . ARG A 1 645 ? 43.833 23.993 7.720 1.00 53.84 645 ARG A O 1
ATOM 5084 N N . LYS A 1 646 ? 43.772 25.696 9.157 1.00 51.00 646 LYS A N 1
ATOM 5085 C CA . LYS A 1 646 ? 43.629 26.748 8.124 1.00 51.00 646 LYS A CA 1
ATOM 5086 C C . LYS A 1 646 ? 44.756 26.755 7.077 1.00 51.00 646 LYS A C 1
ATOM 5088 O O . LYS A 1 646 ? 44.542 27.235 5.967 1.00 51.00 646 LYS A O 1
ATOM 5093 N N . ASN A 1 647 ? 45.920 26.192 7.397 1.00 51.84 647 ASN A N 1
ATOM 5094 C CA . ASN A 1 647 ? 47.073 26.135 6.494 1.00 51.84 647 ASN A CA 1
ATOM 5095 C C . ASN A 1 647 ? 46.959 25.080 5.372 1.00 51.84 647 ASN A C 1
ATOM 5097 O O . ASN A 1 647 ? 47.787 25.104 4.466 1.00 51.84 647 ASN A O 1
ATOM 5101 N N . ASP A 1 648 ? 45.929 24.220 5.372 1.00 52.56 648 ASP A N 1
ATOM 5102 C CA . ASP A 1 648 ? 45.678 23.225 4.308 1.00 52.56 648 ASP A CA 1
ATOM 5103 C C . ASP A 1 648 ? 44.758 23.757 3.182 1.00 52.56 648 ASP A C 1
ATOM 5105 O O . ASP A 1 648 ? 44.659 23.171 2.101 1.00 52.56 648 ASP A O 1
ATOM 5109 N N . ILE A 1 649 ? 44.115 24.911 3.399 1.00 51.53 649 ILE A N 1
ATOM 5110 C CA . ILE A 1 649 ? 43.247 25.603 2.426 1.00 51.53 649 ILE A CA 1
ATOM 5111 C C . ILE A 1 649 ? 43.970 25.911 1.092 1.00 51.53 649 ILE A C 1
ATOM 5113 O O . ILE A 1 649 ? 43.369 25.690 0.035 1.00 51.53 649 ILE A O 1
ATOM 5117 N N . PRO A 1 650 ? 45.254 26.336 1.077 1.00 51.12 650 PRO A N 1
ATOM 5118 C CA . PRO A 1 650 ? 45.996 26.568 -0.163 1.00 51.12 650 PRO A CA 1
ATOM 5119 C C . PRO A 1 650 ? 46.173 25.309 -1.022 1.00 51.12 650 PRO A C 1
ATOM 5121 O O . PRO A 1 650 ? 46.231 25.416 -2.245 1.00 51.12 650 PRO A O 1
ATOM 5124 N N . PHE A 1 651 ? 46.238 24.114 -0.420 1.00 50.62 651 PHE A N 1
ATOM 5125 C CA . PHE A 1 651 ? 46.382 22.854 -1.157 1.00 50.62 651 PHE A CA 1
ATOM 5126 C C . PHE A 1 651 ? 45.094 22.487 -1.905 1.00 50.62 651 PHE A C 1
ATOM 5128 O O . PHE A 1 651 ? 45.148 22.085 -3.069 1.00 50.62 651 PHE A O 1
ATOM 5135 N N . VAL A 1 652 ? 43.932 22.679 -1.273 1.00 50.47 652 VAL A N 1
ATOM 5136 C CA . VAL A 1 652 ? 42.637 22.389 -1.905 1.00 50.47 652 VAL A CA 1
ATOM 5137 C C . VAL A 1 652 ? 42.297 23.419 -2.985 1.00 50.47 652 VAL A C 1
ATOM 5139 O O . VAL A 1 652 ? 41.834 23.048 -4.064 1.00 50.47 652 VAL A O 1
ATOM 5142 N N . ASP A 1 653 ? 42.626 24.693 -2.758 1.00 49.81 653 ASP A N 1
ATOM 5143 C CA . ASP A 1 653 ? 42.498 25.744 -3.773 1.00 49.81 653 ASP A CA 1
ATOM 5144 C C . ASP A 1 653 ? 43.456 25.508 -4.961 1.00 49.81 653 ASP A C 1
ATOM 5146 O O . ASP A 1 653 ? 43.065 25.626 -6.125 1.00 49.81 653 ASP A O 1
ATOM 5150 N N . ALA A 1 654 ? 44.692 25.057 -4.707 1.00 53.62 654 ALA A N 1
ATOM 5151 C CA . ALA A 1 654 ? 45.637 24.670 -5.758 1.00 53.62 654 ALA A CA 1
ATOM 5152 C C . ALA A 1 654 ? 45.171 23.441 -6.561 1.00 53.62 654 ALA A C 1
ATOM 5154 O O . ALA A 1 654 ? 45.371 23.389 -7.779 1.00 53.62 654 ALA A O 1
ATOM 5155 N N . PHE A 1 655 ? 44.533 22.463 -5.911 1.00 50.69 655 PHE A N 1
ATOM 5156 C CA . PHE A 1 655 ? 43.951 21.300 -6.582 1.00 50.69 655 PHE A CA 1
ATOM 5157 C C . PHE A 1 655 ? 42.756 21.694 -7.461 1.00 50.69 655 PHE A C 1
ATOM 5159 O O . PHE A 1 655 ? 42.712 21.318 -8.634 1.00 50.69 655 PHE A O 1
ATOM 5166 N N . GLY A 1 656 ? 41.843 22.527 -6.947 1.00 49.12 656 GLY A N 1
ATOM 5167 C CA . GLY A 1 656 ? 40.718 23.073 -7.712 1.00 49.12 656 GLY A CA 1
ATOM 5168 C C . GLY A 1 656 ? 41.168 23.900 -8.921 1.00 49.12 656 GLY A C 1
ATOM 5169 O O . GLY A 1 656 ? 40.655 23.717 -10.027 1.00 49.12 656 GLY A O 1
ATOM 5170 N N . LYS A 1 657 ? 42.197 24.741 -8.754 1.00 54.53 657 LYS A N 1
ATOM 5171 C CA . LYS A 1 657 ? 42.804 25.520 -9.847 1.00 54.53 657 LYS A CA 1
ATOM 5172 C C . LYS A 1 657 ? 43.451 24.634 -10.914 1.00 54.53 657 LYS A C 1
ATOM 5174 O O . LYS A 1 657 ? 43.254 24.888 -12.100 1.00 54.53 657 LYS A O 1
ATOM 5179 N N . LYS A 1 658 ? 44.168 23.570 -10.527 1.00 52.94 658 LYS A N 1
ATOM 5180 C CA . LYS A 1 658 ? 44.750 22.603 -11.480 1.00 52.94 658 LYS A CA 1
ATOM 5181 C C . LYS A 1 658 ? 43.686 21.797 -12.226 1.00 52.94 658 LYS A C 1
ATOM 5183 O O . LYS A 1 658 ? 43.832 21.588 -13.428 1.00 52.94 658 LYS A O 1
ATOM 5188 N N . ALA A 1 659 ? 42.616 21.385 -11.547 1.00 47.22 659 ALA A N 1
ATOM 5189 C CA . ALA A 1 659 ? 41.501 20.685 -12.179 1.00 47.22 659 ALA A CA 1
ATOM 5190 C C . ALA A 1 659 ? 40.783 21.581 -13.205 1.00 47.22 659 ALA A C 1
ATOM 5192 O O . ALA A 1 659 ? 40.550 21.150 -14.331 1.00 47.22 659 ALA A O 1
ATOM 5193 N N . ASN A 1 660 ? 40.517 22.846 -12.863 1.00 47.62 660 ASN A N 1
ATOM 5194 C CA . ASN A 1 660 ? 39.910 23.805 -13.791 1.00 47.62 660 ASN A CA 1
ATOM 5195 C C . ASN A 1 660 ? 40.820 24.136 -14.984 1.00 47.62 660 ASN A C 1
ATOM 5197 O O . ASN A 1 660 ? 40.343 24.191 -16.114 1.00 47.62 660 ASN A O 1
ATOM 5201 N N . ALA A 1 661 ? 42.129 24.300 -14.765 1.00 57.84 661 ALA A N 1
ATOM 5202 C CA . ALA A 1 661 ? 43.084 24.540 -15.850 1.00 57.84 661 ALA A CA 1
ATOM 5203 C C . ALA A 1 661 ? 43.132 23.373 -16.853 1.00 57.84 661 ALA A C 1
ATOM 5205 O O . ALA A 1 661 ? 43.127 23.603 -18.060 1.00 57.84 661 ALA A O 1
ATOM 5206 N N . PHE A 1 662 ? 43.099 22.129 -16.364 1.00 51.03 662 PHE A N 1
ATOM 5207 C CA . PHE A 1 662 ? 43.045 20.933 -17.209 1.00 51.03 662 PHE A CA 1
ATOM 5208 C C . PHE A 1 662 ? 41.756 20.861 -18.046 1.00 51.03 662 PHE A C 1
ATOM 5210 O O . PHE A 1 662 ? 41.785 20.471 -19.213 1.00 51.03 662 PHE A O 1
ATOM 5217 N N . VAL A 1 663 ? 40.619 21.270 -17.476 1.00 46.00 663 VAL A N 1
ATOM 5218 C CA . VAL A 1 663 ? 39.335 21.317 -18.193 1.00 46.00 663 VAL A CA 1
ATOM 5219 C C . VAL A 1 663 ? 39.359 22.364 -19.302 1.00 46.00 663 VAL A C 1
ATOM 5221 O O . VAL A 1 663 ? 38.941 22.066 -20.418 1.00 46.00 663 VAL A O 1
ATOM 5224 N N . GLU A 1 664 ? 39.884 23.557 -19.030 1.00 53.34 664 GLU A N 1
ATOM 5225 C CA . GLU A 1 664 ? 40.014 24.610 -20.043 1.00 53.34 664 GLU A CA 1
ATOM 5226 C C . GLU A 1 664 ? 40.999 24.227 -21.158 1.00 53.34 664 GLU A C 1
ATOM 5228 O O . GLU A 1 664 ? 40.751 24.513 -22.329 1.00 53.34 664 GLU A O 1
ATOM 5233 N N . GLU A 1 665 ? 42.077 23.508 -20.833 1.00 59.38 665 GLU A N 1
ATOM 5234 C CA . GLU A 1 665 ? 42.995 22.945 -21.828 1.00 59.38 665 GLU A CA 1
ATOM 5235 C C . GLU A 1 665 ? 42.286 21.931 -22.741 1.00 59.38 665 GLU A C 1
ATOM 5237 O O . GLU A 1 665 ? 42.351 22.045 -23.968 1.00 59.38 665 GLU A O 1
ATOM 5242 N N . LYS A 1 666 ? 41.530 20.982 -22.168 1.00 54.06 666 LYS A N 1
ATOM 5243 C CA . LYS A 1 666 ? 40.772 19.991 -22.952 1.00 54.06 666 LYS A CA 1
ATOM 5244 C C . LYS A 1 666 ? 39.623 20.600 -23.743 1.00 54.06 666 LYS A C 1
ATOM 5246 O O . LYS A 1 666 ? 39.340 20.145 -24.850 1.00 54.06 666 LYS A O 1
ATOM 5251 N N . LYS A 1 667 ? 38.993 21.651 -23.227 1.00 49.00 667 LYS A N 1
ATOM 5252 C CA . LYS A 1 667 ? 37.967 22.406 -23.946 1.00 49.00 667 LYS A CA 1
ATOM 5253 C C . LYS A 1 667 ? 38.550 23.083 -25.189 1.00 49.00 667 LYS A C 1
ATOM 5255 O O . LYS A 1 667 ? 37.993 22.907 -26.268 1.00 49.00 667 LYS A O 1
ATOM 5260 N N . LYS A 1 668 ? 39.708 23.743 -25.068 1.00 60.66 668 LYS A N 1
ATOM 5261 C CA . LYS A 1 668 ? 40.429 24.341 -26.207 1.00 60.66 668 LYS A CA 1
ATOM 5262 C C . LYS A 1 668 ? 40.869 23.301 -27.237 1.00 60.66 668 LYS A C 1
ATOM 5264 O O . LYS A 1 668 ? 40.760 23.542 -28.437 1.00 60.66 668 LYS A O 1
ATOM 5269 N N . GLU A 1 669 ? 41.331 22.134 -26.788 1.00 55.16 669 GLU A N 1
ATOM 5270 C CA . GLU A 1 669 ? 41.705 21.028 -27.679 1.00 55.16 669 GLU A CA 1
ATOM 5271 C C . GLU A 1 669 ? 40.492 20.518 -28.481 1.00 55.16 669 GLU A C 1
ATOM 5273 O O . GLU A 1 669 ? 40.572 20.340 -29.697 1.00 55.16 669 GLU A O 1
ATOM 5278 N N . ILE A 1 670 ? 39.334 20.365 -27.830 1.00 49.72 670 ILE A N 1
ATOM 5279 C CA . ILE A 1 670 ? 38.080 19.963 -28.485 1.00 49.72 670 ILE A CA 1
ATOM 5280 C C . ILE A 1 670 ? 37.575 21.050 -29.444 1.00 49.72 670 ILE A C 1
ATOM 5282 O O . ILE A 1 670 ? 37.162 20.731 -30.559 1.00 49.72 670 ILE A O 1
ATOM 5286 N N . GLU A 1 671 ? 37.621 22.324 -29.051 1.00 53.78 671 GLU A N 1
ATOM 5287 C CA . GLU A 1 671 ? 37.225 23.452 -29.903 1.00 53.78 671 GLU A CA 1
ATOM 5288 C C . GLU A 1 671 ? 38.097 23.532 -31.164 1.00 53.78 671 GLU A C 1
ATOM 5290 O O . GLU A 1 671 ? 37.559 23.611 -32.270 1.00 53.78 671 GLU A O 1
ATOM 5295 N N . SER A 1 672 ? 39.417 23.363 -31.031 1.00 59.59 672 SER A N 1
ATOM 5296 C CA . SER A 1 672 ? 40.348 23.295 -32.166 1.00 59.59 672 SER A CA 1
ATOM 5297 C C . SER A 1 672 ? 40.039 22.127 -33.115 1.00 59.59 672 SER A C 1
ATOM 5299 O O . SER A 1 672 ? 40.053 22.283 -34.340 1.00 59.59 672 SER A O 1
ATOM 5301 N N . LEU A 1 673 ? 39.690 20.955 -32.574 1.00 52.56 673 LEU A N 1
ATOM 5302 C CA . LEU A 1 673 ? 39.292 19.789 -33.369 1.00 52.56 673 LEU A CA 1
ATOM 5303 C C . LEU A 1 673 ? 37.949 19.998 -34.090 1.00 52.56 673 LEU A C 1
ATOM 5305 O O . LEU A 1 673 ? 37.768 19.537 -35.222 1.00 52.56 673 LEU A O 1
ATOM 5309 N N . LEU A 1 674 ? 37.005 20.702 -33.463 1.00 48.03 674 LEU A N 1
ATOM 5310 C CA . LEU A 1 674 ? 35.722 21.062 -34.071 1.00 48.03 674 LEU A CA 1
ATOM 5311 C C . LEU A 1 674 ? 35.888 22.103 -35.183 1.00 48.03 674 LEU A C 1
ATOM 5313 O O . LEU A 1 674 ? 35.189 22.029 -36.197 1.00 48.03 674 LEU A O 1
ATOM 5317 N N . GLU A 1 675 ? 36.819 23.039 -35.022 1.00 59.19 675 GLU A N 1
ATOM 5318 C CA . GLU A 1 675 ? 37.122 24.073 -36.008 1.00 59.19 675 GLU A CA 1
ATOM 5319 C C . GLU A 1 675 ? 37.836 23.488 -37.234 1.00 59.19 675 GLU A C 1
ATOM 5321 O O . GLU A 1 675 ? 37.354 23.674 -38.356 1.00 59.19 675 GLU A O 1
ATOM 5326 N N . LYS A 1 676 ? 38.837 22.616 -37.027 1.00 59.06 676 LYS A N 1
ATOM 5327 C CA . LYS A 1 676 ? 39.428 21.798 -38.104 1.00 59.06 676 LYS A CA 1
ATOM 5328 C C . LYS A 1 676 ? 38.376 20.982 -38.853 1.00 59.06 676 LYS A C 1
ATOM 5330 O O . LYS A 1 676 ? 38.376 20.952 -40.080 1.00 59.06 676 LYS A O 1
ATOM 5335 N N . ARG A 1 677 ? 37.408 20.380 -38.149 1.00 52.72 677 ARG A N 1
ATOM 5336 C CA . ARG A 1 677 ? 36.294 19.660 -38.794 1.00 52.72 677 ARG A CA 1
ATOM 5337 C C . ARG A 1 677 ? 35.379 20.570 -39.610 1.00 52.72 677 ARG A C 1
ATOM 5339 O O . ARG A 1 677 ? 34.888 20.141 -40.653 1.00 52.72 677 ARG A O 1
ATOM 5346 N N . LYS A 1 678 ? 35.106 21.798 -39.156 1.00 58.09 678 LYS A N 1
ATOM 5347 C CA . LYS A 1 678 ? 34.305 22.775 -39.919 1.00 58.09 678 LYS A CA 1
ATOM 5348 C C . LYS A 1 678 ? 35.024 23.186 -41.204 1.00 58.09 678 LYS A C 1
ATOM 5350 O O . LYS A 1 678 ? 34.375 23.277 -42.247 1.00 58.09 678 LYS A O 1
ATOM 5355 N N . GLU A 1 679 ? 36.339 23.374 -41.151 1.00 61.62 679 GLU A N 1
ATOM 5356 C CA . GLU A 1 679 ? 37.162 23.675 -42.326 1.00 61.62 679 GLU A CA 1
ATOM 5357 C C . GLU A 1 679 ? 37.258 22.488 -43.289 1.00 61.62 679 GLU A C 1
ATOM 5359 O O . GLU A 1 679 ? 37.008 22.655 -44.483 1.00 61.62 679 GLU A O 1
ATOM 5364 N N . GLU A 1 680 ? 37.487 21.273 -42.787 1.00 53.31 680 GLU A N 1
ATOM 5365 C CA . GLU A 1 680 ? 37.480 20.047 -43.595 1.00 53.31 680 GLU A CA 1
ATOM 5366 C C . GLU A 1 680 ? 36.113 19.802 -44.250 1.00 53.31 680 GLU A C 1
ATOM 5368 O O . GLU A 1 680 ? 36.037 19.385 -45.407 1.00 53.31 680 GLU A O 1
ATOM 5373 N N . LYS A 1 681 ? 35.009 20.116 -43.559 1.00 51.31 681 LYS A N 1
ATOM 5374 C CA . LYS A 1 681 ? 33.646 20.004 -44.103 1.00 51.31 681 LYS A CA 1
ATOM 5375 C C . LYS A 1 681 ? 33.374 21.056 -45.187 1.00 51.31 681 LYS A C 1
ATOM 5377 O O . LYS A 1 681 ? 32.790 20.711 -46.215 1.00 51.31 681 LYS A O 1
ATOM 5382 N N . LYS A 1 682 ? 33.859 22.295 -45.016 1.00 60.41 682 LYS A N 1
ATOM 5383 C CA . LYS A 1 682 ? 33.816 23.351 -46.051 1.00 60.41 682 LYS A CA 1
ATOM 5384 C C . LYS A 1 682 ? 34.668 22.993 -47.275 1.00 60.41 682 LYS A C 1
ATOM 5386 O O . LYS A 1 682 ? 34.232 23.206 -48.404 1.00 60.41 682 LYS A O 1
ATOM 5391 N N . GLN A 1 683 ? 35.853 22.414 -47.079 1.00 53.56 683 GLN A N 1
ATOM 5392 C CA . GLN A 1 683 ? 36.718 21.966 -48.177 1.00 53.56 683 GLN A CA 1
ATOM 5393 C C . GLN A 1 683 ? 36.161 20.726 -48.900 1.00 53.56 683 GLN A C 1
ATOM 5395 O O . GLN A 1 683 ? 36.316 20.610 -50.115 1.00 53.56 683 GLN A O 1
ATOM 5400 N N . ARG A 1 684 ? 35.450 19.833 -48.196 1.00 50.91 684 ARG A N 1
ATOM 5401 C CA . ARG A 1 684 ? 34.764 18.665 -48.782 1.00 50.91 684 ARG A CA 1
ATOM 5402 C C . ARG A 1 684 ? 33.505 19.033 -49.566 1.00 50.91 684 ARG A C 1
ATOM 5404 O O . ARG A 1 684 ? 33.303 18.482 -50.644 1.00 50.91 684 ARG A O 1
ATOM 5411 N N . GLN A 1 685 ? 32.715 20.008 -49.102 1.00 50.53 685 GLN A N 1
ATOM 5412 C CA . GLN A 1 685 ? 31.592 20.557 -49.879 1.00 50.53 685 GLN A CA 1
ATOM 5413 C C . GLN A 1 685 ? 32.054 21.197 -51.195 1.00 50.53 685 GLN A C 1
ATOM 5415 O O . GLN A 1 685 ? 31.369 21.067 -52.203 1.00 50.53 685 GLN A O 1
ATOM 5420 N N . LYS A 1 686 ? 33.252 21.799 -51.225 1.00 52.38 686 LYS A N 1
ATOM 5421 C CA . LYS A 1 686 ? 33.871 22.301 -52.463 1.00 52.38 686 LYS A CA 1
ATOM 5422 C C . LYS A 1 686 ? 34.390 21.203 -53.408 1.00 52.38 686 LYS A C 1
ATOM 5424 O O . LYS A 1 686 ? 34.691 21.513 -54.553 1.00 52.38 686 LYS A O 1
ATOM 5429 N N . ARG A 1 687 ? 34.523 19.945 -52.961 1.00 47.81 687 ARG A N 1
ATOM 5430 C CA . ARG A 1 687 ? 35.137 18.841 -53.734 1.00 47.81 687 ARG A CA 1
ATOM 5431 C C . ARG A 1 687 ? 34.174 17.722 -54.157 1.00 47.81 687 ARG A C 1
ATOM 5433 O O . ARG A 1 687 ? 34.625 16.765 -54.775 1.00 47.81 687 ARG A O 1
ATOM 5440 N N . GLY A 1 688 ? 32.876 17.833 -53.865 1.00 44.69 688 GLY A N 1
ATOM 5441 C CA . GLY A 1 688 ? 31.832 17.006 -54.490 1.00 44.69 688 GLY A CA 1
ATOM 5442 C C . GLY A 1 688 ? 32.010 15.482 -54.390 1.00 44.69 688 GLY A C 1
ATOM 5443 O O . GLY A 1 688 ? 31.655 14.779 -55.330 1.00 44.69 688 GLY A O 1
ATOM 5444 N N . LYS A 1 689 ? 32.564 14.948 -53.292 1.00 41.25 689 LYS A N 1
ATOM 5445 C CA . LYS A 1 689 ? 32.689 13.492 -53.080 1.00 41.25 689 LYS A CA 1
ATOM 5446 C C . LYS A 1 689 ? 32.158 13.063 -51.712 1.00 41.25 689 LYS A C 1
ATOM 5448 O O . LYS A 1 689 ? 32.633 13.532 -50.679 1.00 41.25 689 LYS A O 1
ATOM 5453 N N . ASN A 1 690 ? 31.192 12.144 -51.736 1.00 44.81 690 ASN A N 1
ATOM 5454 C CA . ASN A 1 690 ? 30.671 11.411 -50.582 1.00 44.81 690 ASN A CA 1
ATOM 5455 C C . ASN A 1 690 ? 31.404 10.068 -50.469 1.00 44.81 690 ASN A C 1
ATOM 5457 O O . ASN A 1 690 ? 31.014 9.108 -51.122 1.00 44.81 690 ASN A O 1
ATOM 5461 N N . GLU A 1 691 ? 32.423 9.980 -49.614 1.00 38.97 691 GLU A N 1
ATOM 5462 C CA . GLU A 1 691 ? 32.970 8.696 -49.154 1.00 38.97 691 GLU A CA 1
ATOM 5463 C C . GLU A 1 691 ? 33.234 8.718 -47.640 1.00 38.97 691 GLU A C 1
ATOM 5465 O O . GLU A 1 691 ? 33.583 9.748 -47.054 1.00 38.97 691 GLU A O 1
ATOM 5470 N N . LYS A 1 692 ? 32.984 7.566 -47.001 1.00 37.38 692 LYS A N 1
ATOM 5471 C CA . LYS A 1 692 ? 32.992 7.343 -45.546 1.00 37.38 692 LYS A CA 1
ATOM 5472 C C . LYS A 1 692 ? 34.413 7.452 -44.977 1.00 37.38 692 LYS A C 1
ATOM 5474 O O . LYS A 1 692 ? 35.340 6.845 -45.495 1.00 37.38 692 LYS A O 1
ATOM 5479 N N . SER A 1 693 ? 34.571 8.204 -43.886 1.00 37.91 693 SER A N 1
ATOM 5480 C CA . SER A 1 693 ? 35.867 8.457 -43.242 1.00 37.91 693 SER A CA 1
ATOM 5481 C C . SER A 1 693 ? 36.303 7.349 -42.280 1.00 37.91 693 SER A C 1
ATOM 5483 O O . SER A 1 693 ? 35.549 6.995 -41.373 1.00 37.91 693 SER A O 1
ATOM 5485 N N . GLU A 1 694 ? 37.563 6.928 -42.385 1.00 32.59 694 GLU A N 1
ATOM 5486 C CA . GLU A 1 694 ? 38.336 6.333 -41.286 1.00 32.59 694 GLU A CA 1
ATOM 5487 C C . GLU A 1 694 ? 38.868 7.435 -40.354 1.00 32.59 694 GLU A C 1
ATOM 5489 O O . GLU A 1 694 ? 39.153 8.548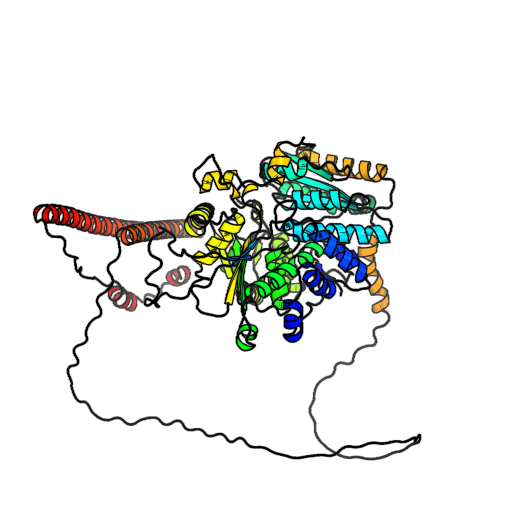 -40.794 1.00 32.59 694 GLU A O 1
ATOM 5494 N N . THR A 1 695 ? 38.960 7.169 -39.048 1.00 39.12 695 THR A N 1
ATOM 5495 C CA . THR A 1 695 ? 39.515 8.106 -38.051 1.00 39.12 695 THR A CA 1
ATOM 5496 C C . THR A 1 695 ? 40.418 7.348 -37.075 1.00 39.12 695 THR A C 1
ATOM 5498 O O . THR A 1 695 ? 40.072 6.247 -36.648 1.00 39.12 695 THR A O 1
ATOM 5501 N N . LEU A 1 696 ? 41.574 7.936 -36.746 1.00 31.41 696 LEU A N 1
ATOM 5502 C CA . LEU A 1 696 ? 42.583 7.431 -35.805 1.00 31.41 696 LEU A CA 1
ATOM 5503 C C . LEU A 1 696 ? 42.141 7.559 -34.331 1.00 31.41 696 LEU A C 1
ATOM 5505 O O . LEU A 1 696 ? 41.455 8.510 -33.959 1.00 31.41 696 LEU A O 1
ATOM 5509 N N . LEU A 1 697 ? 42.569 6.594 -33.508 1.00 29.66 697 LEU A N 1
ATOM 5510 C CA . LEU A 1 697 ? 42.355 6.477 -32.057 1.00 29.66 697 LEU A CA 1
ATOM 5511 C C . LEU A 1 697 ? 43.531 7.063 -31.255 1.00 29.66 697 LEU A C 1
ATOM 5513 O O . LEU A 1 697 ? 44.681 6.912 -31.660 1.00 29.66 697 LEU A O 1
ATOM 5517 N N . ILE A 1 698 ? 43.245 7.566 -30.050 1.00 35.72 698 ILE A N 1
ATOM 5518 C CA . ILE A 1 698 ? 44.187 7.609 -28.918 1.00 35.72 698 ILE A CA 1
ATOM 5519 C C . ILE A 1 698 ? 43.505 6.872 -27.752 1.00 35.72 698 ILE A C 1
ATOM 5521 O O . ILE A 1 698 ? 42.396 7.238 -27.361 1.00 35.72 698 ILE A O 1
ATOM 5525 N N . GLU A 1 699 ? 44.126 5.812 -27.221 1.00 30.98 699 GLU A N 1
ATOM 5526 C CA . GLU A 1 699 ? 43.609 5.026 -26.086 1.00 30.98 699 GLU A CA 1
ATOM 5527 C C . GLU A 1 699 ? 44.057 5.608 -24.723 1.00 30.98 699 GLU A C 1
ATOM 5529 O O . GLU A 1 699 ? 45.259 5.701 -24.474 1.00 30.98 699 GLU A O 1
ATOM 5534 N N . PRO A 1 700 ? 43.145 5.919 -23.775 1.00 36.56 700 PRO A N 1
ATOM 5535 C CA . PRO A 1 700 ? 43.513 6.459 -22.455 1.00 36.56 700 PRO A CA 1
ATOM 5536 C C . PRO A 1 700 ? 43.865 5.416 -21.377 1.00 36.56 700 PRO A C 1
ATOM 5538 O O . PRO A 1 700 ? 44.021 5.780 -20.212 1.00 36.56 700 PRO A O 1
ATOM 5541 N N . LYS A 1 701 ? 43.945 4.116 -21.699 1.00 31.42 701 LYS A N 1
ATOM 5542 C CA . LYS A 1 701 ? 44.117 3.062 -20.674 1.00 31.42 701 LYS A CA 1
ATOM 5543 C C . LYS A 1 701 ? 45.570 2.762 -20.292 1.00 31.42 701 LYS A C 1
ATOM 5545 O O . LYS A 1 701 ? 45.789 2.161 -19.243 1.00 31.42 701 LYS A O 1
ATOM 5550 N N . VAL A 1 702 ? 46.552 3.211 -21.075 1.00 33.41 702 VAL A N 1
ATOM 5551 C CA . VAL A 1 702 ? 47.966 2.857 -20.844 1.00 33.41 702 VAL A CA 1
ATOM 5552 C C . VAL A 1 702 ? 48.697 3.880 -19.959 1.00 33.41 702 VAL A C 1
ATOM 5554 O O . VAL A 1 702 ? 49.522 3.495 -19.140 1.00 33.41 702 VAL A O 1
ATOM 5557 N N . TYR A 1 703 ? 48.321 5.164 -19.982 1.00 34.50 703 TYR A N 1
ATOM 5558 C CA . TYR A 1 703 ? 49.087 6.208 -19.275 1.00 34.50 703 TYR A CA 1
ATOM 5559 C C . TYR A 1 703 ? 48.817 6.300 -17.757 1.00 34.50 703 TYR A C 1
ATOM 5561 O O . TYR A 1 703 ? 49.674 6.720 -16.981 1.00 34.50 703 TYR A O 1
ATOM 5569 N N . ILE A 1 704 ? 47.632 5.882 -17.297 1.00 34.62 704 ILE A N 1
ATOM 5570 C CA . ILE A 1 704 ? 47.253 5.976 -15.874 1.00 34.62 704 ILE A CA 1
ATOM 5571 C C . ILE A 1 704 ? 47.870 4.833 -15.045 1.00 34.62 704 ILE A C 1
ATOM 5573 O O . ILE A 1 704 ? 48.207 5.033 -13.876 1.00 34.62 704 ILE A O 1
ATOM 5577 N N . ARG A 1 705 ? 48.102 3.657 -15.647 1.00 31.33 705 ARG A N 1
ATOM 5578 C CA . ARG A 1 705 ? 48.707 2.507 -14.952 1.00 31.33 705 ARG A CA 1
ATOM 5579 C C . ARG A 1 705 ? 50.192 2.722 -14.633 1.00 31.33 705 ARG A C 1
ATOM 5581 O O . ARG A 1 705 ? 50.631 2.312 -13.563 1.00 31.33 705 ARG A O 1
ATOM 5588 N N . GLU A 1 706 ? 50.935 3.430 -15.484 1.00 30.89 706 GLU A N 1
ATOM 5589 C CA . GLU A 1 706 ? 52.370 3.674 -15.266 1.00 30.89 706 GLU A CA 1
ATOM 5590 C C . GLU A 1 706 ? 52.680 4.776 -14.240 1.00 30.89 706 GLU A C 1
ATOM 5592 O O . GLU A 1 706 ? 53.730 4.726 -13.597 1.00 30.89 706 GLU A O 1
ATOM 5597 N N . ARG A 1 707 ? 51.782 5.752 -14.024 1.00 36.03 707 ARG A N 1
ATOM 5598 C CA . ARG A 1 707 ? 52.021 6.838 -13.051 1.00 36.03 707 ARG A CA 1
ATOM 5599 C C . ARG A 1 707 ? 51.439 6.605 -11.661 1.00 36.03 707 ARG A C 1
ATOM 5601 O O . ARG A 1 707 ? 52.015 7.102 -10.697 1.00 36.03 707 ARG A O 1
ATOM 5608 N N . ILE A 1 708 ? 50.357 5.835 -11.525 1.00 34.91 708 ILE A N 1
ATOM 5609 C CA . ILE A 1 708 ? 49.801 5.513 -10.197 1.00 34.91 708 ILE A CA 1
ATOM 5610 C C . ILE A 1 708 ? 50.669 4.467 -9.469 1.00 34.91 708 ILE A C 1
ATOM 5612 O O . ILE A 1 708 ? 50.743 4.477 -8.244 1.00 34.91 708 ILE A O 1
ATOM 5616 N N . GLY A 1 709 ? 51.427 3.637 -10.196 1.00 31.78 709 GLY A N 1
ATOM 5617 C CA . GLY A 1 709 ? 52.316 2.623 -9.613 1.00 31.78 709 GLY A CA 1
ATOM 5618 C C . GLY A 1 709 ? 53.576 3.144 -8.902 1.00 31.78 709 GLY A C 1
ATOM 5619 O O . GLY A 1 709 ? 54.271 2.348 -8.278 1.00 31.78 709 GLY A O 1
ATOM 5620 N N . LYS A 1 710 ? 53.897 4.448 -8.967 1.00 30.84 710 LYS A N 1
ATOM 5621 C CA . LYS A 1 710 ? 55.151 5.002 -8.405 1.00 30.84 710 LYS A CA 1
ATOM 5622 C C . LYS A 1 710 ? 54.980 6.012 -7.265 1.00 30.84 710 LYS A C 1
ATOM 5624 O O . LYS A 1 710 ? 55.977 6.517 -6.762 1.00 30.84 710 LYS A O 1
ATOM 5629 N N . ALA A 1 711 ? 53.759 6.279 -6.805 1.00 33.81 711 ALA A N 1
ATOM 5630 C CA . ALA A 1 711 ? 53.520 7.169 -5.669 1.00 33.81 711 ALA A CA 1
ATOM 5631 C C . ALA A 1 711 ? 53.034 6.379 -4.446 1.00 33.81 711 ALA A C 1
ATOM 5633 O O . ALA A 1 711 ? 51.838 6.261 -4.201 1.00 33.81 711 ALA A O 1
ATOM 5634 N N . ARG A 1 712 ? 53.972 5.864 -3.644 1.00 42.56 712 ARG A N 1
ATOM 5635 C CA . ARG A 1 712 ? 53.725 5.630 -2.215 1.00 42.56 712 ARG A CA 1
ATOM 5636 C C . ARG A 1 712 ? 54.347 6.778 -1.424 1.00 42.56 712 ARG A C 1
ATOM 5638 O O . ARG A 1 712 ? 55.571 6.875 -1.381 1.00 42.56 712 ARG A O 1
ATOM 5645 N N . PRO A 1 713 ? 53.524 7.595 -0.756 1.00 38.44 713 PRO A N 1
ATOM 5646 C CA . PRO A 1 713 ? 53.923 8.197 0.505 1.00 38.44 713 PRO A CA 1
ATOM 5647 C C . PRO A 1 713 ? 52.953 7.803 1.626 1.00 38.44 713 PRO A C 1
ATOM 5649 O O . PRO A 1 713 ? 51.739 7.751 1.449 1.00 38.44 713 PRO A O 1
ATOM 5652 N N . GLN A 1 714 ? 53.525 7.534 2.796 1.00 40.66 714 GLN A N 1
ATOM 5653 C CA . GLN A 1 714 ? 52.848 7.250 4.059 1.00 40.66 714 GLN A CA 1
ATOM 5654 C C . GLN A 1 714 ? 52.088 8.493 4.566 1.00 40.66 714 GLN A C 1
ATOM 5656 O O . GLN A 1 714 ? 52.604 9.230 5.401 1.00 40.66 714 GLN A O 1
ATOM 5661 N N . ASN A 1 715 ? 50.886 8.771 4.052 1.00 38.16 715 ASN A N 1
ATOM 5662 C CA . ASN A 1 715 ? 50.053 9.870 4.548 1.00 38.16 715 ASN A CA 1
ATOM 5663 C C . ASN A 1 715 ? 48.643 9.371 4.934 1.00 38.16 715 ASN A C 1
ATOM 5665 O O . ASN A 1 715 ? 47.902 8.942 4.048 1.00 38.16 715 ASN A O 1
ATOM 5669 N N . PRO A 1 716 ? 48.240 9.464 6.218 1.00 37.47 716 PRO A N 1
ATOM 5670 C CA . PRO A 1 716 ? 46.931 9.004 6.697 1.00 37.47 716 PRO A CA 1
ATOM 5671 C C . PRO A 1 716 ? 45.735 9.777 6.110 1.00 37.47 716 PRO A C 1
ATOM 5673 O O . PRO A 1 716 ? 44.596 9.347 6.261 1.00 37.47 716 PRO A O 1
ATOM 5676 N N . ALA A 1 717 ? 45.960 10.884 5.394 1.00 37.19 717 ALA A N 1
ATOM 5677 C CA . ALA A 1 717 ? 44.906 11.578 4.650 1.00 37.19 717 ALA A CA 1
ATOM 5678 C C . ALA A 1 717 ? 44.372 10.774 3.445 1.00 37.19 717 ALA A C 1
ATOM 5680 O O . ALA A 1 717 ? 43.263 11.034 2.982 1.00 37.19 717 ALA A O 1
ATOM 5681 N N . PHE A 1 718 ? 45.133 9.795 2.940 1.00 36.38 718 PHE A N 1
ATOM 5682 C CA . PHE A 1 718 ? 44.733 8.991 1.779 1.00 36.38 718 PHE A CA 1
ATOM 5683 C C . PHE A 1 718 ? 43.689 7.912 2.127 1.00 36.38 718 PHE A C 1
ATOM 5685 O O . PHE A 1 718 ? 42.881 7.562 1.272 1.00 36.38 718 PHE A O 1
ATOM 5692 N N . ASP A 1 719 ? 43.648 7.446 3.381 1.00 38.41 719 ASP A N 1
ATOM 5693 C CA . ASP A 1 719 ? 42.679 6.440 3.854 1.00 38.41 719 ASP A CA 1
ATOM 5694 C C . ASP A 1 719 ? 41.306 7.030 4.210 1.00 38.41 719 ASP A C 1
ATOM 5696 O O . ASP A 1 719 ? 40.333 6.295 4.310 1.00 38.41 719 ASP A O 1
ATOM 5700 N N . VAL A 1 720 ? 41.204 8.353 4.374 1.00 36.25 720 VAL A N 1
ATOM 5701 C CA . VAL A 1 720 ? 39.921 9.048 4.603 1.00 36.25 720 VAL A CA 1
ATOM 5702 C C . VAL A 1 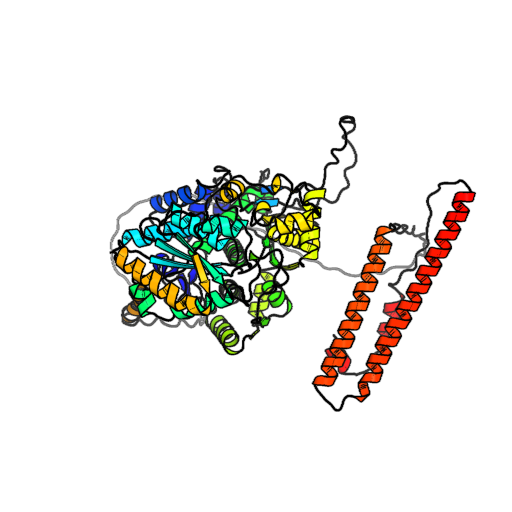720 ? 39.225 9.406 3.282 1.00 36.25 720 VAL A C 1
ATOM 5704 O O . VAL A 1 720 ? 38.018 9.629 3.256 1.00 36.25 720 VAL A O 1
ATOM 5707 N N . ALA A 1 721 ? 39.981 9.475 2.181 1.00 33.78 721 ALA A N 1
ATOM 5708 C CA . ALA A 1 721 ? 39.466 9.781 0.845 1.00 33.78 721 ALA A CA 1
ATOM 5709 C C . ALA A 1 721 ? 39.132 8.531 0.006 1.00 33.78 721 ALA A C 1
ATOM 5711 O O . ALA A 1 721 ? 38.521 8.665 -1.057 1.00 33.78 721 ALA A O 1
ATOM 5712 N N . ARG A 1 722 ? 39.559 7.345 0.451 1.00 32.28 722 ARG A N 1
ATOM 5713 C CA . ARG A 1 722 ? 39.170 6.049 -0.111 1.00 32.28 722 ARG A CA 1
ATOM 5714 C C . ARG A 1 722 ? 37.890 5.565 0.553 1.00 32.28 722 ARG A C 1
ATOM 5716 O O . ARG A 1 722 ? 37.065 4.980 -0.182 1.00 32.28 722 ARG A O 1
#

Secondary structure (DSSP, 8-state):
--EEETTS-S--B-HHHHHHH-S-TTS--EEESSPPP--HHHHHHHTT--HHHHHHHHHTTTS-TTTS-HHHHHHHHHHHHTTSSSTT-SS-EEEE--------S---S----------PPPEEEEE---STTSBTHHHHHHHHHHHHHHHHHHHTEEEEEEEE-SSTHHHHHHHHHHHH-TTTEEEEEEEETTSS-HHHHHHHHT---TTEEEEEEE--TTTHHHHHHHHHHHHH-HHHHHHHTEEE-STT-HHHHHHHHHHHHHHHHHHTTT--SHHHHHS-EEEEEEE-SSSHHHHHHHHHHHTT--EEEEEEEE-TT-HHHHHHHH-EEE--SSPPP-SSGGG--SS-TTHHHHHHHHTTT-HHHHHHHHHHHHHHSEEE--HHHHHHHHHH-EEEE--HHHHHHHHHHHHHHHS----HHHHHHHHHHHHTTTT---SSEEEEEEE-B-GGGGHHHHHHHHT-SS--GGG--HHHHHHHHSPP--EEEEHHHHHHHHHHHHHHHHHHTT-EEP-HHHHHHHHHHHHHHHTTS-PPPPP-----------------------------------------------------------PPPPPPPHHHHHHHHHHHHHHHHHHHHHHHHHHHHHHHH-GGGGGGHHHHHHHHHHHHHHHHHHHHHHHHHHHHHHHHHHHHHTTT---PPP-----TTSHHHHHHTT-----TTHHHH-

Solvent-accessible surface area (backbone atoms only — not comparable to full-atom values): 41085 Å² total; per-residue (Å²): 106,41,29,27,27,41,40,58,68,37,54,76,32,46,67,67,47,47,44,54,56,22,50,41,92,65,73,32,42,52,44,67,72,67,79,66,73,49,52,71,72,55,52,63,62,50,54,78,48,53,64,57,58,36,34,41,63,55,45,51,69,65,46,37,61,87,78,46,45,64,72,58,48,48,51,49,46,49,61,43,48,64,60,22,79,44,69,86,48,68,61,44,70,48,73,49,56,85,64,80,85,85,75,72,101,82,69,99,79,74,95,77,90,84,92,82,70,87,63,57,40,60,43,28,37,35,38,36,22,46,29,83,69,31,18,39,44,32,62,14,30,32,44,35,37,44,50,50,40,52,58,29,57,77,72,62,28,26,35,30,32,48,35,76,28,49,40,62,59,41,25,19,44,45,54,23,32,51,74,55,15,71,89,40,38,37,36,44,33,37,31,32,61,91,60,49,44,72,52,44,50,31,56,35,20,49,56,75,48,93,39,44,42,40,34,38,28,34,86,39,88,55,34,52,56,54,53,49,55,47,48,50,56,52,67,66,35,58,67,62,28,38,72,44,10,54,32,40,76,48,88,62,17,44,46,40,41,58,46,49,40,37,57,58,57,48,52,55,45,60,70,46,64,91,59,78,53,68,64,59,56,72,62,41,32,27,32,40,29,37,53,38,34,48,26,47,66,59,37,29,51,50,49,42,40,68,21,53,48,59,53,80,45,38,32,40,16,16,43,86,43,26,57,70,37,47,29,65,74,73,28,44,46,64,63,52,94,53,49,59,89,55,79,40,40,72,34,49,35,48,68,38,69,34,45,56,60,42,50,21,57,34,44,75,65,39,22,66,63,43,38,54,40,50,52,38,25,71,74,70,39,37,31,66,52,55,71,68,34,39,48,42,43,51,75,59,36,48,62,34,70,35,48,65,67,54,20,30,52,29,27,37,46,33,32,75,60,46,72,40,74,47,19,50,49,24,11,29,18,52,37,37,41,58,77,70,45,70,38,74,45,81,76,57,53,41,38,37,35,46,27,49,41,43,25,42,54,43,51,71,58,52,27,62,40,64,74,35,90,81,66,59,71,81,41,58,50,71,73,58,55,53,40,69,75,43,71,66,56,80,42,76,45,46,55,91,50,40,59,62,52,52,53,51,52,50,52,52,49,47,63,71,68,71,66,50,41,38,62,57,62,62,55,60,43,55,41,54,58,52,52,67,61,52,78,73,70,69,79,84,78,80,84,84,78,92,74,92,82,82,86,88,83,86,86,88,81,88,81,88,85,84,87,82,88,81,88,87,86,88,84,90,82,84,89,80,89,83,86,86,88,80,92,82,89,84,82,90,83,89,84,85,90,77,97,75,92,76,84,77,83,77,80,80,82,84,83,80,51,73,68,55,53,54,51,48,52,52,50,52,55,52,51,51,54,51,50,53,49,51,52,49,51,50,53,53,53,52,55,74,75,40,82,84,55,67,83,54,53,65,57,56,53,51,49,53,52,52,54,51,51,52,49,54,52,52,49,51,53,52,51,52,54,52,49,54,48,52,51,52,50,56,56,41,68,76,61,80,68,95,76,88,82,88,81,90,86,83,80,81,76,64,68,59,61,69,58,63,77,72,70,85,74,99,52,81,71,58,71,76,77,107

pLDDT: mean 76.04, std 25.81, range [23.06, 98.69]

InterPro domains:
  IPR029144 Threonine synthase, N-terminal [PF14821] (2-81)
  IPR036052 Tryptophan synthase beta chain-like, PALP domain superfamily [G3DSA:3.40.50.1100] (123-483)
  IPR036052 Tryptophan synthase beta chain-like, PALP domain superfamily [G3DSA:3.40.50.1100] (133-484)
  IPR036052 Tryptophan synthase beta chain-like, PALP domain superfamily [SSF53686] (1-494)
  IPR037158 Threonine synthase, N-terminal domain superfamily [G3DSA:3.90.1380.10] (1-87)
  IPR051166 Threonine Synthase [PTHR42690] (1-499)

Sequence (722 aa):
MRYVSTRGGTHKCSLHAASLLNLPNDQGLFVPQMIPKLNRAQLKRLRGLGFEDLAFEILRLFITETDVPKEKLRSIVKKCYKGFEESDIVVPLVVLDEDSDDDDDEKKKSKKSKKSSETKVQIHVAELFHGPTLSVKDISLAFAVQMIEFFLSKKHERANVIVATTGDTGPATLDAIEKFGNNRIDCWCLYPSGKISKAQERQMTTKRGDNVNAIEVKECERGCDDIDDVCSKIFADEEFVQRNGITSLNSCNILRILAQLPHFFWCYFRTMHGKTTEEEIENHTMTCVVPTGAMGHAFTAQLAREMGLPMTEVVLATNANGAAHEIAMTGEIVKKSKAEKTVASAMDCVMPYNLWRVVYYCAEGDTEILRRIQDTYEFYGHATLPKKVLRNFRETFLTAEVSDYDTFESMKYNLDVHKYLACPHTAVALHAAQSMGLNNHDGENALVVLATAHPGKFIDAVQTALETEDVPKMAKHKTLEDAKMSFQRKRETNLENLEIALRTDIDATSRARRGRYVNLTKERAAGVLHEKYLRGNEPAIPSFSVSNQQDDQNPTSSSQMGQIRSSTTPPSAKNAAAAPANSSARADEEDEDDEEEVTSKKKKPKSKTKQQLELEQLKWTRWTRRLSILAACVSFHLVLRDPNRKNDIPFVDAFGKKANAFVEEKKKEIESLLEKRKEEKKQRQKRGKNEKSETLLIEPKVYIRERIGKARPQNPAFDVAR

Radius of gyration: 32.63 Å; Cα contacts (8 Å, |Δi|>4): 1032; chains: 1; bounding box: 88×89×91 Å

Nearest PDB structures (foldseek):
  4f4f-assembly2_B  TM=9.315E-01  e=1.607E-35  Brucella melitensis bv. 1 str. 16M
  1kl7-assembly2_B  TM=8.722E-01  e=2.764E-37  Saccharomyces cerevisiae
  8g1y-assembly2_B  TM=8.739E-01  e=6.666E-32  Streptococcus pneumoniae TIGR4
  3v7n-assembly1_A  TM=8.988E-01  e=1.187E-30  Burkholderia thailandensis E264
  2j9y-assembly1_B-2  TM=6.649E-01  e=2.430E-08  Salmonella enterica subsp. enterica serovar Typhimurium